Protein AF-0000000079581706 (afdb_homodimer)

InterPro domains:
  IPR000719 Protein kinase domain [PS50011] (82-357)
  IPR000719 Protein kinase domain [SM00220] (82-357)
  IPR001245 Serine-threonine/tyrosine-protein kinase, catalytic domain [PF07714] (85-353)
  IPR008271 Serine/threonine-protein kinase, active site [PS00108] (202-214)
  IPR011009 Protein kinase-like domain superfamily [SSF56112] (67-354)
  IPR017441 Protein kinase, ATP binding site [PS00107] (88-110)

Sequence (734 aa):
MFDKVFSCSIWLTCELIIGLTSGLGTALVAAIIGFLLYQRHRRHKEAQARLAREREEMLNAGGGKTAKVFTGKEMKKATANFSKDRLLGSGGYGEVYKGILEDSTVVAVKCAKVGNTKGTDQVLNEVRILCQVNHRGLVRLLGCCVELEQPLLVYEYIPNGTLLDHLKGQDNGILSWARRLNIARDTAEGLAYLHFSAVPPIYHRDVKSSNILLDEKLNAKVADFGLSRLAQADLSHVTTCAQGTLGYLDPEYYRNYQLTDKSDVYSFGVVLLELLTSQKAIDFNRPPDDVNLAIYVKRVVEEERLLDAIDPNLKKGATELELDTMKALGFLAVGCLEERRQNRPSMKEVTEEIEYILSIATKKSDGMFDKVFSCSIWLTCELIIGLTSGLGTALVAAIIGFLLYQRHRRHKEAQARLAREREEMLNAGGGKTAKVFTGKEMKKATANFSKDRLLGSGGYGEVYKGILEDSTVVAVKCAKVGNTKGTDQVLNEVRILCQVNHRGLVRLLGCCVELEQPLLVYEYIPNGTLLDHLKGQDNGILSWARRLNIARDTAEGLAYLHFSAVPPIYHRDVKSSNILLDEKLNAKVADFGLSRLAQADLSHVTTCAQGTLGYLDPEYYRNYQLTDKSDVYSFGVVLLELLTSQKAIDFNRPPDDVNLAIYVKRVVEEERLLDAIDPNLKKGATELELDTMKALGFLAVGCLEERRQNRPSMKEVTEEIEYILSIATKKSDG

Structure (mmCIF, N/CA/C/O backbone):
data_AF-0000000079581706-model_v1
#
loop_
_entity.id
_entity.type
_entity.pdbx_description
1 polymer 'Protein kinase domain-containing protein'
#
loop_
_atom_site.group_PDB
_atom_site.id
_atom_site.type_symbol
_atom_site.label_atom_id
_atom_site.label_alt_id
_atom_site.label_comp_id
_atom_site.label_asym_id
_atom_site.label_entity_id
_atom_site.label_seq_id
_atom_site.pdbx_PDB_ins_code
_atom_site.Cartn_x
_atom_site.Cartn_y
_atom_site.Cartn_z
_atom_site.occupancy
_atom_site.B_iso_or_equiv
_atom_site.auth_seq_id
_atom_site.auth_comp_id
_atom_site.auth_asym_id
_atom_site.auth_atom_id
_atom_site.pdbx_PDB_model_num
ATOM 1 N N . MET A 1 1 ? 96.125 17.625 -0.154 1 33.75 1 MET A N 1
ATOM 2 C CA . MET A 1 1 ? 95.312 16.984 -1.179 1 33.75 1 MET A CA 1
ATOM 3 C C . MET A 1 1 ? 94.5 15.836 -0.592 1 33.75 1 MET A C 1
ATOM 5 O O . MET A 1 1 ? 93.438 15.461 -1.129 1 33.75 1 MET A O 1
ATOM 9 N N . PHE A 1 2 ? 95.062 15.273 0.583 1 42.69 2 PHE A N 1
ATOM 10 C CA . PHE A 1 2 ? 94.5 14.102 1.229 1 42.69 2 PHE A CA 1
ATOM 11 C C . PHE A 1 2 ? 93.25 14.477 2.02 1 42.69 2 PHE A C 1
ATOM 13 O O . PHE A 1 2 ? 92.312 13.648 2.213 1 42.69 2 PHE A O 1
ATOM 20 N N . ASP A 1 3 ? 93.188 15.625 2.566 1 43.28 3 ASP A N 1
ATOM 21 C CA . ASP A 1 3 ? 92.125 15.961 3.52 1 43.28 3 ASP A CA 1
ATOM 22 C C . ASP A 1 3 ? 90.75 16.172 2.809 1 43.28 3 ASP A C 1
ATOM 24 O O . ASP A 1 3 ? 89.688 15.906 3.375 1 43.28 3 ASP A O 1
ATOM 28 N N . LYS A 1 4 ? 90.875 16.75 1.624 1 51.75 4 LYS A N 1
ATOM 29 C CA . LYS A 1 4 ? 89.625 17.062 0.959 1 51.75 4 LYS A CA 1
ATOM 30 C C . LYS A 1 4 ? 88.938 15.789 0.455 1 51.75 4 LYS A C 1
ATOM 32 O O . LYS A 1 4 ? 87.688 15.766 0.286 1 51.75 4 LYS A O 1
ATOM 37 N N . VAL A 1 5 ? 89.75 14.742 0.196 1 48.38 5 VAL A N 1
ATOM 38 C CA . VAL A 1 5 ? 89.188 13.523 -0.353 1 48.38 5 VAL A CA 1
ATOM 39 C C . VAL A 1 5 ? 88.438 12.758 0.749 1 48.38 5 VAL A C 1
ATOM 41 O O . VAL A 1 5 ? 87.375 12.18 0.511 1 48.38 5 VAL A O 1
ATOM 44 N N . PHE A 1 6 ? 88.938 12.844 1.996 1 52 6 PHE A N 1
ATOM 45 C CA . PHE A 1 6 ? 88.312 12.094 3.078 1 52 6 PHE A CA 1
ATOM 46 C C . PHE A 1 6 ? 87 12.719 3.471 1 52 6 PHE A C 1
ATOM 48 O O . PHE A 1 6 ? 86.062 12.008 3.848 1 52 6 PHE A O 1
ATOM 55 N N . SER A 1 7 ? 86.938 14.016 3.334 1 55.81 7 SER A N 1
ATOM 56 C CA . SER A 1 7 ? 85.688 14.672 3.756 1 55.81 7 SER A CA 1
ATOM 57 C C . SER A 1 7 ? 84.562 14.344 2.812 1 55.81 7 SER A C 1
ATOM 59 O O . SER A 1 7 ? 83.438 14.141 3.254 1 55.81 7 SER A O 1
ATOM 61 N N . CYS A 1 8 ? 85 14.141 1.557 1 57.78 8 CYS A N 1
ATOM 62 C CA . CYS A 1 8 ? 83.938 13.875 0.589 1 57.78 8 CYS A CA 1
ATOM 63 C C . CYS A 1 8 ? 83.375 12.453 0.736 1 57.78 8 CYS A C 1
ATOM 65 O O . CYS A 1 8 ? 82.188 12.211 0.555 1 57.78 8 CYS A O 1
ATOM 67 N N . SER A 1 9 ? 84.312 11.523 1.18 1 59.75 9 SER A N 1
ATOM 68 C CA . SER A 1 9 ? 83.875 10.133 1.296 1 59.75 9 SER A CA 1
ATOM 69 C C . SER A 1 9 ? 83 9.914 2.516 1 59.75 9 SER A C 1
ATOM 71 O O . SER A 1 9 ? 82.062 9.148 2.463 1 59.75 9 SER A O 1
ATOM 73 N N . ILE A 1 10 ? 83.312 10.617 3.553 1 61.22 10 ILE A N 1
ATOM 74 C CA . ILE A 1 10 ? 82.562 10.477 4.773 1 61.22 10 ILE A CA 1
ATOM 75 C C . ILE A 1 10 ? 81.125 11.094 4.574 1 61.22 10 ILE A C 1
ATOM 77 O O . ILE A 1 10 ? 80.125 10.531 5.016 1 61.22 10 ILE A O 1
ATOM 81 N N . TRP A 1 11 ? 81.188 12.188 3.844 1 62.12 11 TRP A N 1
ATOM 82 C CA . TRP A 1 11 ? 79.875 12.852 3.609 1 62.12 11 TRP A CA 1
ATOM 83 C C . TRP A 1 11 ? 79 12.008 2.715 1 62.12 11 TRP A C 1
ATOM 85 O O . TRP A 1 11 ? 77.75 11.906 2.957 1 62.12 11 TRP A O 1
ATOM 95 N N . LEU A 1 12 ? 79.625 11.305 1.739 1 63.5 12 LEU A N 1
ATOM 96 C CA . LEU A 1 12 ? 78.812 10.438 0.852 1 63.5 12 LEU A CA 1
ATOM 97 C C . LEU A 1 12 ? 78.312 9.211 1.597 1 63.5 12 LEU A C 1
ATOM 99 O O . LEU A 1 12 ? 77.188 8.766 1.38 1 63.5 12 LEU A O 1
ATOM 103 N N . THR A 1 13 ? 79.188 8.734 2.49 1 67.56 13 THR A N 1
ATOM 104 C CA . THR A 1 13 ? 78.812 7.574 3.279 1 67.56 13 THR A CA 1
ATOM 105 C C . THR A 1 13 ? 77.688 7.949 4.266 1 67.56 13 THR A C 1
ATOM 107 O O . THR A 1 13 ? 76.75 7.176 4.484 1 67.56 13 THR A O 1
ATOM 110 N N . CYS A 1 14 ? 77.75 9.125 4.816 1 66.12 14 CYS A N 1
ATOM 111 C CA . CYS A 1 14 ? 76.75 9.578 5.738 1 66.12 14 CYS A CA 1
ATOM 112 C C . CYS A 1 14 ? 75.375 9.805 5.008 1 66.12 14 CYS A C 1
ATOM 114 O O . CYS A 1 14 ? 74.312 9.461 5.523 1 66.12 14 CYS A O 1
ATOM 116 N N . GLU A 1 15 ? 75.562 10.328 3.844 1 66.06 15 GLU A N 1
ATOM 117 C CA . GLU A 1 15 ? 74.312 10.562 3.053 1 66.06 15 GLU A CA 1
ATOM 118 C C . GLU A 1 15 ? 73.688 9.242 2.613 1 66.06 15 GLU A C 1
ATOM 120 O O . GLU A 1 15 ? 72.438 9.109 2.617 1 66.06 15 GLU A O 1
ATOM 125 N N . LEU A 1 16 ? 74.562 8.305 2.346 1 67.88 16 LEU A N 1
ATOM 126 C CA . LEU A 1 16 ? 74.062 6.984 1.97 1 67.88 16 LEU A CA 1
ATOM 127 C C . LEU A 1 16 ? 73.438 6.281 3.162 1 67.88 16 LEU A C 1
ATOM 129 O O . LEU A 1 16 ? 72.375 5.625 3.02 1 67.88 16 LEU A O 1
ATOM 133 N N . ILE A 1 17 ? 74 6.508 4.297 1 67.88 17 ILE A N 1
ATOM 134 C CA . ILE A 1 17 ? 73.5 5.887 5.508 1 67.88 17 ILE A CA 1
ATOM 135 C C . ILE A 1 17 ? 72.188 6.539 5.887 1 67.88 17 ILE A C 1
ATOM 137 O O . ILE A 1 17 ? 71.188 5.848 6.23 1 67.88 17 ILE A O 1
ATOM 141 N N . ILE A 1 18 ? 72.125 7.816 5.793 1 68.69 18 ILE A N 1
ATOM 142 C CA . ILE A 1 18 ? 70.875 8.531 6.098 1 68.69 18 ILE A CA 1
ATOM 143 C C . ILE A 1 18 ? 69.812 8.141 5.094 1 68.69 18 ILE A C 1
ATOM 145 O O . ILE A 1 18 ? 68.625 7.922 5.473 1 68.69 18 ILE A O 1
ATOM 149 N N . GLY A 1 19 ? 70.188 8.07 3.914 1 67.88 19 GLY A N 1
ATOM 150 C CA . GLY A 1 19 ? 69.25 7.625 2.889 1 67.88 19 GLY A CA 1
ATOM 151 C C . GLY A 1 19 ? 68.75 6.219 3.117 1 67.88 19 GLY A C 1
ATOM 152 O O . GLY A 1 19 ? 67.5 5.965 3.002 1 67.88 19 GLY A O 1
ATOM 153 N N . LEU A 1 20 ? 69.688 5.352 3.465 1 69.88 20 LEU A N 1
ATOM 154 C CA . LEU A 1 20 ? 69.312 3.959 3.705 1 69.88 20 LEU A CA 1
ATOM 155 C C . LEU A 1 20 ? 68.438 3.828 4.973 1 69.88 20 LEU A C 1
ATOM 157 O O . LEU A 1 20 ? 67.5 3.064 5.008 1 69.88 20 LEU A O 1
ATOM 161 N N . THR A 1 21 ? 68.812 4.57 5.98 1 72.56 21 THR A N 1
ATOM 162 C CA . THR A 1 21 ? 68.062 4.508 7.227 1 72.56 21 THR A CA 1
ATOM 163 C C . THR A 1 21 ? 66.688 5.121 7.055 1 72.56 21 THR A C 1
ATOM 165 O O . THR A 1 21 ? 65.688 4.598 7.574 1 72.56 21 THR A O 1
ATOM 168 N N . SER A 1 22 ? 66.688 6.145 6.316 1 76.38 22 SER A N 1
ATOM 169 C CA . SER A 1 22 ? 65.375 6.75 6.047 1 76.38 22 SER A CA 1
ATOM 170 C C . SER A 1 22 ? 64.5 5.84 5.176 1 76.38 22 SER A C 1
ATOM 172 O O . SER A 1 22 ? 63.312 5.707 5.406 1 76.38 22 SER A O 1
ATOM 174 N N . GLY A 1 23 ? 65.25 5.281 4.262 1 75.5 23 GLY A N 1
ATOM 175 C CA . GLY A 1 23 ? 64.5 4.316 3.436 1 75.5 23 GLY A CA 1
ATOM 176 C C . GLY A 1 23 ? 64 3.117 4.219 1 75.5 23 GLY A C 1
ATOM 177 O O . GLY A 1 23 ? 62.875 2.693 4.043 1 75.5 23 GLY A O 1
ATOM 178 N N . LEU A 1 24 ? 64.875 2.639 5.074 1 79.12 24 LEU A N 1
ATOM 179 C CA . LEU A 1 24 ? 64.5 1.515 5.926 1 79.12 24 LEU A CA 1
ATOM 180 C C . LEU A 1 24 ? 63.438 1.914 6.902 1 79.12 24 LEU A C 1
ATOM 182 O O . LEU A 1 24 ? 62.5 1.127 7.176 1 79.12 24 LEU A O 1
ATOM 186 N N . GLY A 1 25 ? 63.469 3.137 7.375 1 78.5 25 GLY A N 1
ATOM 187 C CA . GLY A 1 25 ? 62.438 3.648 8.242 1 78.5 25 GLY A CA 1
ATOM 188 C C . GLY A 1 25 ? 61.094 3.76 7.551 1 78.5 25 GLY A C 1
ATOM 189 O O . GLY A 1 25 ? 60.062 3.344 8.102 1 78.5 25 GLY A O 1
ATOM 190 N N . THR A 1 26 ? 61.156 4.242 6.379 1 81.81 26 THR A N 1
ATOM 191 C CA . THR A 1 26 ? 59.906 4.363 5.602 1 81.81 26 THR A CA 1
ATOM 192 C C . THR A 1 26 ? 59.375 2.984 5.246 1 81.81 26 THR A C 1
ATOM 194 O O . THR A 1 26 ? 58.156 2.77 5.281 1 81.81 26 THR A O 1
ATOM 197 N N . ALA A 1 27 ? 60.312 2.123 4.926 1 83.19 27 ALA A N 1
ATOM 198 C CA . ALA A 1 27 ? 59.875 0.757 4.625 1 83.19 27 ALA A CA 1
ATOM 199 C C . ALA A 1 27 ? 59.281 0.085 5.855 1 83.19 27 ALA A C 1
ATOM 201 O O . ALA A 1 27 ? 58.281 -0.637 5.75 1 83.19 27 ALA A O 1
ATOM 202 N N . LEU A 1 28 ? 59.844 0.394 6.988 1 85.19 28 LEU A N 1
ATOM 203 C CA . LEU A 1 28 ? 59.312 -0.171 8.234 1 85.19 28 LEU A CA 1
ATOM 204 C C . LEU A 1 28 ? 57.938 0.409 8.57 1 85.19 28 LEU A C 1
ATOM 206 O O . LEU A 1 28 ? 57.062 -0.322 8.984 1 85.19 28 LEU A O 1
ATOM 210 N N . VAL A 1 29 ? 57.781 1.643 8.406 1 86.44 29 VAL A N 1
ATOM 211 C CA . VAL A 1 29 ? 56.5 2.287 8.648 1 86.44 29 VAL A CA 1
ATOM 212 C C . VAL A 1 29 ? 55.438 1.737 7.68 1 86.44 29 VAL A C 1
ATOM 214 O O . VAL A 1 29 ? 54.312 1.429 8.086 1 86.44 29 VAL A O 1
ATOM 217 N N . ALA A 1 30 ? 55.906 1.568 6.457 1 87.06 30 ALA A N 1
ATOM 218 C CA . ALA A 1 30 ? 55 0.998 5.465 1 87.06 30 ALA A CA 1
ATOM 219 C C . ALA A 1 30 ? 54.625 -0.437 5.824 1 87.06 30 ALA A C 1
ATOM 221 O O . ALA A 1 30 ? 53.438 -0.833 5.688 1 87.06 30 ALA A O 1
ATOM 222 N N . ALA A 1 31 ? 55.562 -1.139 6.34 1 86.5 31 ALA A N 1
ATOM 223 C CA . ALA A 1 31 ? 55.312 -2.516 6.754 1 86.5 31 ALA A CA 1
ATOM 224 C C . ALA A 1 31 ? 54.375 -2.562 7.961 1 86.5 31 ALA A C 1
ATOM 226 O O . ALA A 1 31 ? 53.469 -3.402 8.023 1 86.5 31 ALA A O 1
ATOM 227 N N . ILE A 1 32 ? 54.531 -1.668 8.859 1 87.12 32 ILE A N 1
ATOM 228 C CA . ILE A 1 32 ? 53.656 -1.598 10.039 1 87.12 32 ILE A CA 1
ATOM 229 C C . ILE A 1 32 ? 52.25 -1.199 9.641 1 87.12 32 ILE A C 1
ATOM 231 O O . ILE A 1 32 ? 51.281 -1.805 10.094 1 87.12 32 ILE A O 1
ATOM 235 N N . ILE A 1 33 ? 52.156 -0.279 8.781 1 86.44 33 ILE A N 1
ATOM 236 C CA . ILE A 1 33 ? 50.844 0.14 8.289 1 86.44 33 ILE A CA 1
ATOM 237 C C . ILE A 1 33 ? 50.188 -1.015 7.539 1 86.44 33 ILE A C 1
ATOM 239 O O . ILE A 1 33 ? 49 -1.293 7.738 1 86.44 33 ILE A O 1
ATOM 243 N N . GLY A 1 34 ? 51.031 -1.65 6.715 1 85.5 34 GLY A N 1
ATOM 244 C CA . GLY A 1 34 ? 50.5 -2.812 6.016 1 85.5 34 GLY A CA 1
ATOM 245 C C . GLY A 1 34 ? 50.031 -3.91 6.949 1 85.5 34 GLY A C 1
ATOM 246 O O . GLY A 1 34 ? 48.969 -4.504 6.727 1 85.5 34 GLY A O 1
ATOM 247 N N . PHE A 1 35 ? 50.781 -4.078 7.961 1 86.69 35 PHE A N 1
ATOM 248 C CA . PHE A 1 35 ? 50.438 -5.094 8.945 1 86.69 35 PHE A CA 1
ATOM 249 C C . PHE A 1 35 ? 49.156 -4.699 9.711 1 86.69 35 PHE A C 1
ATOM 251 O O . PHE A 1 35 ? 48.281 -5.527 9.922 1 86.69 35 PHE A O 1
ATOM 258 N N . LEU A 1 36 ? 49.062 -3.492 10.109 1 86.56 36 LEU A N 1
ATOM 259 C CA . LEU A 1 36 ? 47.875 -3.02 10.82 1 86.56 36 LEU A CA 1
ATOM 260 C C . LEU A 1 36 ? 46.625 -3.086 9.938 1 86.56 36 LEU A C 1
ATOM 262 O O . LEU A 1 36 ? 45.562 -3.477 10.391 1 86.56 36 LEU A O 1
ATOM 266 N N . LEU A 1 37 ? 46.812 -2.73 8.711 1 85.06 37 LEU A N 1
ATOM 267 C CA . LEU A 1 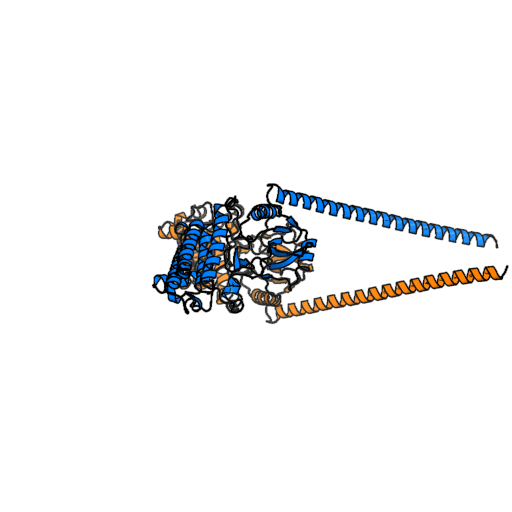37 ? 45.719 -2.828 7.762 1 85.06 37 LEU A CA 1
ATOM 268 C C . LEU A 1 37 ? 45.312 -4.281 7.547 1 85.06 37 LEU A C 1
ATOM 270 O O . LEU A 1 37 ? 44.125 -4.594 7.449 1 85.06 37 LEU A O 1
ATOM 274 N N . TYR A 1 38 ? 46.344 -5.035 7.465 1 84.06 38 TYR A N 1
ATOM 275 C CA . TYR A 1 38 ? 46.094 -6.461 7.32 1 84.06 38 TYR A CA 1
ATOM 276 C C . TYR A 1 38 ? 45.312 -7 8.531 1 84.06 38 TYR A C 1
ATOM 278 O O . TYR A 1 38 ? 44.344 -7.75 8.383 1 84.06 38 TYR A O 1
ATOM 286 N N . GLN A 1 39 ? 45.75 -6.66 9.68 1 83.38 39 GLN A N 1
ATOM 287 C CA . GLN A 1 39 ? 45.094 -7.09 10.906 1 83.38 39 GLN A CA 1
ATOM 288 C C . GLN A 1 39 ? 43.656 -6.578 10.969 1 83.38 39 GLN A C 1
ATOM 290 O O . GLN A 1 39 ? 42.719 -7.305 11.367 1 83.38 39 GLN A O 1
ATOM 295 N N . ARG A 1 40 ? 43.438 -5.395 10.586 1 80.69 40 ARG A N 1
ATOM 296 C CA . ARG A 1 40 ? 42.094 -4.82 10.539 1 80.69 40 ARG A CA 1
ATOM 297 C C . ARG A 1 40 ? 41.219 -5.566 9.539 1 80.69 40 ARG A C 1
ATOM 299 O O . ARG A 1 40 ? 40.062 -5.867 9.836 1 80.69 40 ARG A O 1
ATOM 306 N N . HIS A 1 41 ? 41.781 -5.758 8.461 1 81.44 41 HIS A N 1
ATOM 307 C CA . HIS A 1 41 ? 41.062 -6.516 7.441 1 81.44 41 HIS A CA 1
ATOM 308 C C . HIS A 1 41 ? 40.719 -7.91 7.941 1 81.44 41 HIS A C 1
ATOM 310 O O . HIS A 1 41 ? 39.594 -8.367 7.738 1 81.44 41 HIS A O 1
ATOM 316 N N . ARG A 1 42 ? 41.656 -8.516 8.562 1 78.31 42 ARG A N 1
ATOM 317 C CA . ARG A 1 42 ? 41.406 -9.852 9.109 1 78.31 42 ARG A CA 1
ATOM 318 C C . ARG A 1 42 ? 40.344 -9.828 10.18 1 78.31 42 ARG A C 1
ATOM 320 O O . ARG A 1 42 ? 39.469 -10.703 10.211 1 78.31 42 ARG A O 1
ATOM 327 N N . ARG A 1 43 ? 40.375 -8.914 10.992 1 75.8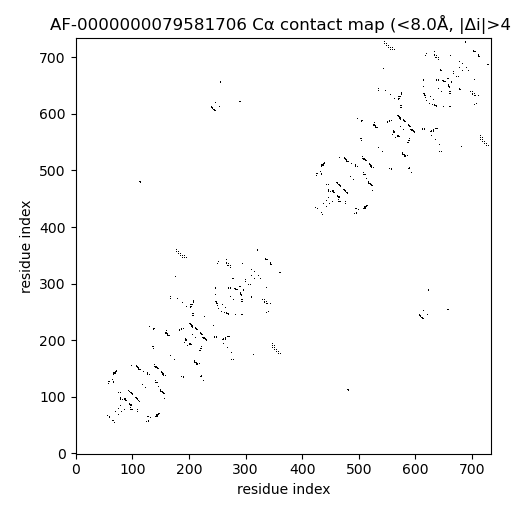8 43 ARG A N 1
ATOM 328 C CA . ARG A 1 43 ? 39.375 -8.781 12.047 1 75.88 43 ARG A CA 1
ATOM 329 C C . ARG A 1 43 ? 38 -8.555 11.453 1 75.88 43 ARG A C 1
ATOM 331 O O . ARG A 1 43 ? 37 -9.109 11.938 1 75.88 43 ARG A O 1
ATOM 338 N N . HIS A 1 44 ? 37.938 -7.711 10.484 1 74.94 44 HIS A N 1
ATOM 339 C CA . HIS A 1 44 ? 36.656 -7.461 9.812 1 74.94 44 HIS A CA 1
ATOM 340 C C . HIS A 1 44 ? 36.094 -8.734 9.172 1 74.94 44 HIS A C 1
ATOM 342 O O . HIS A 1 44 ? 34.906 -9.016 9.273 1 74.94 44 HIS A O 1
ATOM 348 N N . LYS A 1 45 ? 37 -9.445 8.617 1 73.62 45 LYS A N 1
ATOM 349 C CA . LYS A 1 45 ? 36.594 -10.703 7.996 1 73.62 45 LYS A CA 1
ATOM 350 C C . LYS A 1 45 ? 36.125 -11.711 9.039 1 73.62 45 LYS A C 1
ATOM 352 O O . LYS A 1 45 ? 35.125 -12.414 8.82 1 73.62 45 LYS A O 1
ATOM 357 N N . GLU A 1 46 ? 36.781 -11.766 10.047 1 78.12 46 GLU A N 1
ATOM 358 C CA . GLU A 1 46 ? 36.375 -12.664 11.125 1 78.12 46 GLU A CA 1
ATOM 359 C C . GLU A 1 46 ? 35.031 -12.258 11.734 1 78.12 46 GLU A C 1
ATOM 361 O O . GLU A 1 46 ? 34.219 -13.109 12.047 1 78.12 46 GLU A O 1
ATOM 366 N N . ALA A 1 47 ? 34.906 -11.055 11.914 1 72.19 47 ALA A N 1
ATOM 367 C CA . ALA A 1 47 ? 33.625 -10.555 12.445 1 72.19 47 ALA A CA 1
ATOM 368 C C . ALA A 1 47 ? 32.469 -10.875 11.508 1 72.19 47 ALA A C 1
ATOM 370 O O . ALA A 1 47 ? 31.391 -11.281 11.953 1 72.19 47 ALA A O 1
ATOM 371 N N . GLN A 1 48 ? 32.75 -10.68 10.281 1 74.31 48 GLN A N 1
ATOM 372 C CA . GLN A 1 48 ? 31.734 -11.008 9.281 1 74.31 48 GLN A CA 1
ATOM 373 C C . GLN A 1 48 ? 31.422 -12.5 9.273 1 74.31 48 GLN A C 1
ATOM 375 O O . GLN A 1 48 ? 30.266 -12.906 9.148 1 74.31 48 GLN A O 1
ATOM 380 N N . ALA A 1 49 ? 32.406 -13.234 9.453 1 74.75 49 ALA A N 1
ATOM 381 C CA . ALA A 1 49 ? 32.219 -14.688 9.5 1 74.75 49 ALA A CA 1
ATOM 382 C C . ALA A 1 49 ? 31.438 -15.109 10.734 1 74.75 49 ALA A C 1
ATOM 384 O O . ALA A 1 49 ? 30.594 -16 10.656 1 74.75 49 ALA A O 1
ATOM 385 N N . ARG A 1 50 ? 31.797 -14.547 11.773 1 73.88 50 ARG A N 1
ATOM 386 C CA . ARG A 1 50 ? 31.078 -14.852 13.008 1 73.88 50 ARG A CA 1
ATOM 387 C C . ARG A 1 50 ? 29.594 -14.492 12.867 1 73.88 50 ARG A C 1
ATOM 389 O O . ARG A 1 50 ? 28.719 -15.258 13.273 1 73.88 50 ARG A O 1
ATOM 396 N N . LEU A 1 51 ? 29.359 -13.328 12.344 1 73.81 51 LEU A N 1
ATOM 397 C CA . LEU A 1 51 ? 27.984 -12.875 12.133 1 73.81 51 LEU A CA 1
ATOM 398 C C . LEU A 1 51 ? 27.234 -13.82 11.195 1 73.81 51 LEU A C 1
ATOM 400 O O . LEU A 1 51 ? 26.078 -14.148 11.438 1 73.81 51 LEU A O 1
ATOM 404 N N . ALA A 1 52 ? 27.938 -14.211 10.227 1 74.25 52 ALA A N 1
ATOM 405 C CA . ALA A 1 52 ? 27.344 -15.156 9.289 1 74.25 52 ALA A CA 1
ATOM 406 C C . ALA A 1 52 ? 27 -16.469 9.977 1 74.25 52 ALA A C 1
ATOM 408 O O . ALA A 1 52 ? 25.938 -17.047 9.727 1 74.25 52 ALA A O 1
ATOM 409 N N . ARG A 1 53 ? 27.859 -16.922 10.789 1 75.69 53 ARG A N 1
ATOM 410 C CA . ARG A 1 53 ? 27.625 -18.172 11.523 1 75.69 53 ARG A CA 1
ATOM 411 C C . ARG A 1 53 ? 26.438 -18.031 12.469 1 75.69 53 ARG A C 1
ATOM 413 O O . ARG A 1 53 ? 25.609 -18.938 12.586 1 75.69 53 ARG A O 1
ATOM 420 N N . GLU A 1 54 ? 26.375 -17 13.062 1 74.75 54 GLU A N 1
ATOM 421 C CA . GLU A 1 54 ? 25.266 -16.734 13.977 1 74.75 54 GLU A CA 1
ATOM 422 C C . GLU A 1 54 ? 23.938 -16.719 13.234 1 74.75 54 GLU A C 1
ATOM 424 O O . GLU A 1 54 ? 22.938 -17.266 13.711 1 74.75 54 GLU A O 1
ATOM 429 N N . ARG A 1 55 ? 24.031 -16.141 12.18 1 75.12 55 ARG A N 1
ATOM 430 C CA . ARG A 1 55 ? 22.828 -16.062 11.359 1 75.12 55 ARG A CA 1
ATOM 431 C C . ARG A 1 55 ? 22.422 -17.422 10.836 1 75.12 55 ARG A C 1
ATOM 433 O O . ARG A 1 55 ? 21.234 -17.75 10.797 1 75.12 55 ARG A O 1
ATOM 440 N N . GLU A 1 56 ? 23.391 -18.156 10.484 1 76.44 56 GLU A N 1
ATOM 441 C CA . GLU A 1 56 ? 23.125 -19.516 10.023 1 76.44 56 GLU A CA 1
ATOM 442 C C . GLU A 1 56 ? 22.562 -20.375 11.141 1 76.44 56 GLU A C 1
ATOM 444 O O . GLU A 1 56 ? 21.656 -21.188 10.914 1 76.44 56 GLU A O 1
ATOM 449 N N . GLU A 1 57 ? 23.047 -20.188 12.242 1 77 57 GLU A N 1
ATOM 450 C CA . GLU A 1 57 ? 22.547 -20.922 13.398 1 77 57 GLU A CA 1
ATOM 451 C C . GLU A 1 57 ? 21.094 -20.547 13.711 1 77 57 GLU A C 1
ATOM 453 O O . GLU A 1 57 ? 20.281 -21.406 14.047 1 77 57 GLU A O 1
ATOM 458 N N . MET A 1 58 ? 20.875 -19.344 13.547 1 73.69 58 MET A N 1
ATOM 459 C CA . MET A 1 58 ? 19.5 -18.891 13.766 1 73.69 58 MET A CA 1
ATOM 460 C C . MET A 1 58 ? 18.547 -19.516 12.758 1 73.69 58 MET A C 1
ATOM 462 O O . MET A 1 58 ? 17.422 -19.875 13.102 1 73.69 58 MET A O 1
ATOM 466 N N . LEU A 1 59 ? 19.062 -19.609 11.641 1 75.88 59 LEU A N 1
ATOM 467 C CA . LEU A 1 59 ? 18.234 -20.141 10.562 1 75.88 59 LEU A CA 1
ATOM 468 C C . LEU A 1 59 ? 18.031 -21.641 10.734 1 75.88 59 LEU A C 1
ATOM 470 O O . LEU A 1 59 ? 17 -22.188 10.328 1 75.88 59 LEU A O 1
ATOM 474 N N . ASN A 1 60 ? 18.984 -22.359 11.391 1 70 60 ASN A N 1
ATOM 475 C CA . ASN A 1 60 ? 18.922 -23.812 11.469 1 70 60 ASN A CA 1
ATOM 476 C C . ASN A 1 60 ? 18.578 -24.281 12.875 1 70 60 ASN A C 1
ATOM 478 O O . ASN A 1 60 ? 18.688 -25.469 13.188 1 70 60 ASN A O 1
ATOM 482 N N . ALA A 1 61 ? 18.406 -23.438 13.766 1 63.53 61 ALA A N 1
ATOM 483 C CA . ALA A 1 61 ? 18.125 -23.797 15.156 1 63.53 61 ALA A CA 1
ATOM 484 C C . ALA A 1 61 ? 17 -24.812 15.242 1 63.53 61 ALA A C 1
ATOM 486 O O . ALA A 1 61 ? 16.984 -25.656 16.141 1 63.53 61 ALA A O 1
ATOM 487 N N . GLY A 1 62 ? 16 -24.938 14.555 1 56.97 62 GLY A N 1
ATOM 488 C CA . GLY A 1 62 ? 14.875 -25.844 14.773 1 56.97 62 GLY A CA 1
ATOM 489 C C . GLY A 1 62 ? 14.977 -27.125 13.977 1 56.97 62 GLY A C 1
ATOM 490 O O . GLY A 1 62 ? 14.016 -27.891 13.914 1 56.97 62 GLY A O 1
ATOM 491 N N . GLY A 1 63 ? 16.203 -27.672 13.648 1 55 63 GLY A N 1
ATOM 492 C CA . GLY A 1 63 ? 16.438 -29 13.109 1 55 63 GLY A CA 1
ATOM 493 C C . GLY A 1 63 ? 15.969 -29.156 11.672 1 55 63 GLY A C 1
ATOM 494 O O . GLY A 1 63 ? 16.062 -30.234 11.094 1 55 63 GLY A O 1
ATOM 495 N N . GLY A 1 64 ? 15.055 -28.422 11.094 1 52.44 64 GLY A N 1
ATOM 496 C CA . GLY A 1 64 ? 14.438 -28.766 9.82 1 52.44 64 GLY A CA 1
ATOM 497 C C . GLY A 1 64 ? 15.352 -28.547 8.633 1 52.44 64 GLY A C 1
ATOM 498 O O . GLY A 1 64 ? 16.547 -28.281 8.805 1 52.44 64 GLY A O 1
ATOM 499 N N . LYS A 1 65 ? 14.852 -28.922 7.414 1 58.44 65 LYS A N 1
ATOM 500 C CA . LYS A 1 65 ? 15.562 -28.703 6.156 1 58.44 65 LYS A CA 1
ATOM 501 C C . LYS A 1 65 ? 16.266 -27.344 6.141 1 58.44 65 LYS A C 1
ATOM 503 O O . LYS A 1 65 ? 15.727 -26.359 6.637 1 58.44 65 LYS A O 1
ATOM 508 N N . THR A 1 66 ? 17.531 -27.281 5.738 1 64.69 66 THR A N 1
ATOM 509 C CA . THR A 1 66 ? 18.578 -26.297 6.016 1 64.69 66 THR A CA 1
ATOM 510 C C . THR A 1 66 ? 18.391 -25.047 5.164 1 64.69 66 THR A C 1
ATOM 512 O O . THR A 1 66 ? 18.422 -25.109 3.934 1 64.69 66 THR A O 1
ATOM 515 N N . ALA A 1 67 ? 17.625 -24.109 5.723 1 80.44 67 ALA A N 1
ATOM 516 C CA . ALA A 1 67 ? 17.672 -22.766 5.129 1 80.44 67 ALA A CA 1
ATOM 517 C C . ALA A 1 67 ? 19.125 -22.297 4.98 1 80.44 67 ALA A C 1
ATOM 519 O O . ALA A 1 67 ? 19.953 -22.531 5.863 1 80.44 67 ALA A O 1
ATOM 520 N N . LYS A 1 68 ? 19.453 -22 3.818 1 87.5 68 LYS A N 1
ATOM 521 C CA . LYS A 1 68 ? 20.812 -21.531 3.553 1 87.5 68 LYS A CA 1
ATOM 522 C C . LYS A 1 68 ? 20.906 -20.016 3.662 1 87.5 68 LYS A C 1
ATOM 524 O O . LYS A 1 68 ? 19.984 -19.297 3.271 1 87.5 68 LYS A O 1
ATOM 529 N N . VAL A 1 69 ? 21.969 -19.625 4.266 1 88.31 69 VAL A N 1
ATOM 530 C CA . VAL A 1 69 ? 22.281 -18.188 4.246 1 88.31 69 VAL A CA 1
ATOM 531 C C . VAL A 1 69 ? 23.297 -17.906 3.141 1 88.31 69 VAL A C 1
ATOM 533 O O . VAL A 1 69 ? 24.438 -18.359 3.195 1 88.31 69 VAL A O 1
ATOM 536 N N . PHE A 1 70 ? 22.906 -17.141 2.191 1 92.38 70 PHE A N 1
ATOM 537 C CA . PHE A 1 70 ? 23.766 -16.797 1.063 1 92.38 70 PHE A CA 1
ATOM 538 C C . PHE A 1 70 ? 24.516 -15.5 1.331 1 92.38 70 PHE A C 1
ATOM 540 O O . PHE A 1 70 ? 24.031 -14.633 2.051 1 92.38 70 PHE A O 1
ATOM 547 N N . THR A 1 71 ? 25.641 -15.375 0.766 1 91.88 71 THR A N 1
ATOM 548 C CA . THR A 1 71 ? 26.406 -14.141 0.872 1 91.88 71 THR A CA 1
ATOM 549 C C . THR A 1 71 ? 26.031 -13.172 -0.247 1 91.88 71 THR A C 1
ATOM 551 O O . THR A 1 71 ? 25.469 -13.578 -1.266 1 91.88 71 THR A O 1
ATOM 554 N N . GLY A 1 72 ? 26.328 -11.953 0.029 1 92.75 72 GLY A N 1
ATOM 555 C CA . GLY A 1 72 ? 26.109 -10.953 -1.009 1 92.75 72 GLY A CA 1
ATOM 556 C C . GLY A 1 72 ? 26.891 -11.242 -2.279 1 92.75 72 GLY A C 1
ATOM 557 O O . GLY A 1 72 ? 26.375 -11.062 -3.383 1 92.75 72 GLY A O 1
ATOM 558 N N . LYS A 1 73 ? 28.078 -11.68 -2.105 1 93.06 73 LYS A N 1
ATOM 559 C CA . LYS A 1 73 ? 28.938 -12.016 -3.24 1 93.06 73 LYS A CA 1
ATOM 560 C C . LYS A 1 73 ? 28.328 -13.148 -4.07 1 93.06 73 LYS A C 1
ATOM 562 O O . LYS A 1 73 ? 28.312 -13.078 -5.301 1 93.06 73 LYS A O 1
ATOM 567 N N . GLU A 1 74 ? 27.875 -14.133 -3.412 1 94.19 74 GLU A N 1
ATOM 568 C CA . GLU A 1 74 ? 27.234 -15.258 -4.086 1 94.19 74 GLU A CA 1
ATOM 569 C C . GLU A 1 74 ? 26.031 -14.805 -4.891 1 94.19 74 GLU A C 1
ATOM 571 O O . GLU A 1 74 ? 25.844 -15.227 -6.035 1 94.19 74 GLU A O 1
ATOM 576 N N . MET A 1 75 ? 25.25 -13.953 -4.309 1 95.5 75 MET A N 1
ATOM 577 C CA . MET A 1 75 ? 24.016 -13.5 -4.949 1 95.5 75 MET A CA 1
ATOM 578 C C . MET A 1 75 ? 24.312 -12.602 -6.148 1 95.5 75 MET A C 1
ATOM 580 O O . MET A 1 75 ? 23.672 -12.711 -7.188 1 95.5 75 MET A O 1
ATOM 584 N N . LYS A 1 76 ? 25.281 -11.75 -5.992 1 95.88 76 LYS A N 1
ATOM 585 C CA . LYS A 1 76 ? 25.688 -10.898 -7.102 1 95.88 76 LYS A CA 1
ATOM 586 C C . LYS A 1 76 ? 26.219 -11.727 -8.266 1 95.88 76 LYS A C 1
ATOM 588 O O . LYS A 1 76 ? 25.875 -11.477 -9.422 1 95.88 76 LYS A O 1
ATOM 593 N N . LYS A 1 77 ? 27 -12.68 -7.934 1 96 77 LYS A N 1
ATOM 594 C CA . LYS A 1 77 ? 27.531 -13.57 -8.961 1 96 77 LYS A CA 1
ATOM 595 C C . LYS A 1 77 ? 26.406 -14.375 -9.625 1 96 77 LYS A C 1
ATOM 597 O O . LYS A 1 77 ? 26.359 -14.461 -10.852 1 96 77 LYS A O 1
ATOM 602 N N . ALA A 1 78 ? 25.578 -14.922 -8.812 1 96.81 78 ALA A N 1
ATOM 603 C CA . ALA A 1 78 ? 24.5 -15.773 -9.312 1 96.81 78 ALA A CA 1
ATOM 604 C C . ALA A 1 78 ? 23.594 -15 -10.273 1 96.81 78 ALA A C 1
ATOM 606 O O . ALA A 1 78 ? 23.109 -15.555 -11.266 1 96.81 78 ALA A O 1
ATOM 607 N N . THR A 1 79 ? 23.359 -13.727 -10.039 1 96.94 79 THR A N 1
ATOM 608 C CA . THR A 1 79 ? 22.422 -12.93 -10.805 1 96.94 79 THR A CA 1
ATOM 609 C C . THR A 1 79 ? 23.141 -12.055 -11.828 1 96.94 79 THR A C 1
ATOM 611 O O . THR A 1 79 ? 22.531 -11.172 -12.445 1 96.94 79 THR A O 1
ATOM 614 N N . ALA A 1 80 ? 24.453 -12.219 -11.977 1 96.19 80 ALA A N 1
ATOM 615 C CA . ALA A 1 80 ? 25.25 -11.336 -12.82 1 96.19 80 ALA A CA 1
ATOM 616 C C . ALA A 1 80 ? 25.047 -9.875 -12.422 1 96.19 80 ALA A C 1
ATOM 618 O O . ALA A 1 80 ? 24.75 -9.031 -13.273 1 96.19 80 ALA A O 1
ATOM 619 N N . ASN A 1 81 ? 25.188 -9.695 -11.141 1 95.06 81 ASN A N 1
ATOM 620 C CA . ASN A 1 81 ? 25.047 -8.375 -10.531 1 95.06 81 ASN A CA 1
ATOM 621 C C . ASN A 1 81 ? 23.672 -7.781 -10.805 1 95.06 81 ASN A C 1
ATOM 623 O O . ASN A 1 81 ? 23.547 -6.625 -11.219 1 95.06 81 ASN A O 1
ATOM 627 N N . PHE A 1 82 ? 22.703 -8.688 -10.688 1 93.25 82 PHE A N 1
ATOM 628 C CA . PHE A 1 82 ? 21.328 -8.281 -10.852 1 93.25 82 PHE A CA 1
ATOM 629 C C . PHE A 1 82 ? 21.109 -7.609 -12.203 1 93.25 82 PHE A C 1
ATOM 631 O O . PHE A 1 82 ? 20.5 -6.539 -12.289 1 93.25 82 PHE A O 1
ATOM 638 N N . SER A 1 83 ? 21.531 -8.25 -13.203 1 93.31 83 SER A N 1
ATOM 639 C CA . SER A 1 83 ? 21.438 -7.766 -14.578 1 93.31 83 SER A CA 1
ATOM 640 C C . SER A 1 83 ? 20 -7.754 -15.062 1 93.31 83 SER A C 1
ATOM 642 O O . SER A 1 83 ? 19.203 -8.625 -14.688 1 93.31 83 SER A O 1
ATOM 644 N N . LYS A 1 84 ? 19.672 -6.91 -15.961 1 91.12 84 LYS A N 1
ATOM 645 C CA . LYS A 1 84 ? 18.328 -6.793 -16.531 1 91.12 84 LYS A CA 1
ATOM 646 C C . LYS A 1 84 ? 17.984 -8.031 -17.359 1 91.12 84 LYS A C 1
ATOM 648 O O . LYS A 1 84 ? 16.812 -8.422 -17.422 1 91.12 84 LYS A O 1
ATOM 653 N N . ASP A 1 85 ? 18.953 -8.664 -17.875 1 93.25 85 ASP A N 1
ATOM 654 C CA . ASP A 1 85 ? 18.734 -9.859 -18.688 1 93.25 85 ASP A CA 1
ATOM 655 C C . ASP A 1 85 ? 18.234 -11.016 -17.844 1 93.25 85 ASP A C 1
ATOM 657 O O . ASP A 1 85 ? 17.672 -11.984 -18.359 1 93.25 85 ASP A O 1
ATOM 661 N N . ARG A 1 86 ? 18.375 -10.906 -16.531 1 95.25 86 ARG A N 1
ATOM 662 C CA . ARG A 1 86 ? 17.969 -11.977 -15.625 1 95.25 86 ARG A CA 1
ATOM 663 C C . ARG A 1 86 ? 16.703 -11.609 -14.867 1 95.25 86 ARG A C 1
ATOM 665 O O . ARG A 1 86 ? 16.266 -12.344 -13.992 1 95.25 86 ARG A O 1
ATOM 672 N N . LEU A 1 87 ? 16.156 -10.539 -15.281 1 94.06 87 LEU A N 1
ATOM 673 C CA . LEU A 1 87 ? 14.953 -10.078 -14.594 1 94.06 87 LEU A CA 1
ATOM 674 C C . LEU A 1 87 ? 13.758 -10.961 -14.945 1 94.06 87 LEU A C 1
ATOM 676 O O . LEU A 1 87 ? 13.43 -11.141 -16.109 1 94.06 87 LEU A O 1
ATOM 680 N N . LEU A 1 88 ? 13.156 -11.586 -13.977 1 91.56 88 LEU A N 1
ATOM 681 C CA . LEU A 1 88 ? 11.992 -12.445 -14.148 1 91.56 88 LEU A CA 1
ATOM 682 C C . LEU A 1 88 ? 10.703 -11.648 -13.992 1 91.56 88 LEU A C 1
ATOM 684 O O . LEU A 1 88 ? 9.688 -11.961 -14.617 1 91.56 88 LEU A O 1
ATOM 688 N N . GLY A 1 89 ? 10.695 -10.711 -13.102 1 86.44 89 GLY A N 1
ATOM 689 C CA . GLY A 1 89 ? 9.508 -9.914 -12.836 1 86.44 89 GLY A CA 1
ATOM 690 C C . GLY A 1 89 ? 9.773 -8.719 -11.945 1 86.44 89 GLY A C 1
ATOM 691 O O . GLY A 1 89 ? 10.773 -8.695 -11.219 1 86.44 89 GLY A O 1
ATOM 692 N N . SER A 1 90 ? 8.969 -7.676 -12.148 1 79.44 90 SER A N 1
ATOM 693 C CA . SER A 1 90 ? 9.039 -6.461 -11.336 1 79.44 90 SER A CA 1
ATOM 694 C C . SER A 1 90 ? 7.652 -6.023 -10.883 1 79.44 90 SER A C 1
ATOM 696 O O . SER A 1 90 ? 6.684 -6.125 -11.633 1 79.44 90 SER A O 1
ATOM 698 N N . GLY A 1 91 ? 7.488 -5.707 -9.586 1 68.5 91 GLY A N 1
ATOM 699 C CA . GLY A 1 91 ? 6.227 -5.199 -9.078 1 68.5 91 GLY A CA 1
ATOM 700 C C . GLY A 1 91 ? 6.387 -4.316 -7.852 1 68.5 91 GLY A C 1
ATOM 701 O O . GLY A 1 91 ? 7.473 -3.795 -7.594 1 68.5 91 GLY A O 1
ATOM 702 N N . GLY A 1 92 ? 5.297 -3.988 -7.199 1 63.62 92 GLY A N 1
ATOM 703 C CA . GLY A 1 92 ? 5.27 -3.117 -6.035 1 63.62 92 GLY A CA 1
ATOM 704 C C . GLY A 1 92 ? 6.098 -3.643 -4.875 1 63.62 92 GLY A C 1
ATOM 705 O O . GLY A 1 92 ? 6.527 -2.873 -4.012 1 63.62 92 GLY A O 1
ATOM 706 N N . TYR A 1 93 ? 6.41 -4.922 -4.898 1 67.81 93 TYR A N 1
ATOM 707 C CA . TYR A 1 93 ? 7.094 -5.5 -3.748 1 67.81 93 TYR A CA 1
ATOM 708 C C . TYR A 1 93 ? 8.531 -5.871 -4.102 1 67.81 93 TYR A C 1
ATOM 710 O O . TYR A 1 93 ? 9.219 -6.52 -3.312 1 67.81 93 TYR A O 1
ATOM 718 N N . GLY A 1 94 ? 8.93 -5.516 -5.309 1 75.69 94 GLY A N 1
ATOM 719 C CA . GLY A 1 94 ? 10.328 -5.699 -5.645 1 75.69 94 GLY A CA 1
ATOM 720 C C . GLY A 1 94 ? 10.547 -6.457 -6.941 1 75.69 94 GLY A C 1
ATOM 721 O O . GLY A 1 94 ? 9.586 -6.773 -7.645 1 75.69 94 GLY A O 1
ATOM 722 N N . GLU A 1 95 ? 11.852 -6.684 -7.172 1 86.44 95 GLU A N 1
ATOM 723 C CA . GLU A 1 95 ? 12.258 -7.359 -8.406 1 86.44 95 GLU A CA 1
ATOM 724 C C . GLU A 1 95 ? 12.703 -8.789 -8.125 1 86.44 95 GLU A C 1
ATOM 726 O O . GLU A 1 95 ? 13.18 -9.102 -7.035 1 86.44 95 GLU A O 1
ATOM 731 N N . VAL A 1 96 ? 12.469 -9.578 -9.094 1 92.5 96 VAL A N 1
ATOM 732 C CA . VAL A 1 96 ? 12.898 -10.969 -9.016 1 92.5 96 VAL A CA 1
ATOM 733 C C . VAL A 1 96 ? 13.844 -11.289 -10.18 1 92.5 96 VAL A C 1
ATOM 735 O O . VAL A 1 96 ? 13.547 -10.977 -11.328 1 92.5 96 VAL A O 1
ATOM 738 N N . TYR A 1 97 ? 15.008 -11.938 -9.852 1 95.62 97 TYR A N 1
ATOM 739 C CA . TYR A 1 97 ? 16.016 -12.258 -10.852 1 95.62 97 TYR A CA 1
ATOM 740 C C . TYR A 1 97 ? 16.25 -13.758 -10.93 1 95.62 97 TYR A C 1
ATOM 742 O O . TYR A 1 97 ? 16.234 -14.445 -9.906 1 95.62 97 TYR A O 1
ATOM 750 N N . LYS A 1 98 ? 16.5 -14.156 -12.141 1 97.25 98 LYS A N 1
ATOM 751 C CA . LYS A 1 98 ? 17 -15.516 -12.32 1 97.25 98 LYS A CA 1
ATOM 752 C C . LYS A 1 98 ? 18.469 -15.609 -11.898 1 97.25 98 LYS A C 1
ATOM 754 O O . LYS A 1 98 ? 19.281 -14.75 -12.242 1 97.25 98 LYS A O 1
ATOM 759 N N . GLY A 1 99 ? 18.766 -16.547 -11.094 1 97.5 99 GLY A N 1
ATOM 760 C CA . GLY A 1 99 ? 20.125 -16.781 -10.656 1 97.5 99 GLY A CA 1
ATOM 761 C C . GLY A 1 99 ? 20.609 -18.188 -10.938 1 97.5 99 GLY A C 1
ATOM 762 O O . GLY A 1 99 ? 19.812 -19.125 -11 1 97.5 99 GLY A O 1
ATOM 763 N N . ILE A 1 100 ? 21.906 -18.297 -11.102 1 97.62 100 ILE A N 1
ATOM 764 C CA . ILE A 1 100 ? 22.562 -19.594 -11.219 1 97.62 100 ILE A CA 1
ATOM 765 C C . ILE A 1 100 ? 23.641 -19.734 -10.141 1 97.62 100 ILE A C 1
ATOM 767 O O . ILE A 1 100 ? 24.625 -19.016 -10.148 1 97.62 100 ILE A O 1
ATOM 771 N N . LEU A 1 101 ? 23.406 -20.625 -9.266 1 96.38 101 LEU A N 1
ATOM 772 C CA . LEU A 1 101 ? 24.359 -20.828 -8.172 1 96.38 101 LEU A CA 1
ATOM 773 C C . LEU A 1 101 ? 25.609 -21.531 -8.672 1 96.38 101 LEU A C 1
ATOM 775 O O . LEU A 1 101 ? 25.688 -21.938 -9.836 1 96.38 101 LEU A O 1
ATOM 779 N N . GLU A 1 102 ? 26.594 -21.625 -7.773 1 93.94 102 GLU A N 1
ATOM 780 C CA . GLU A 1 102 ? 27.875 -22.219 -8.125 1 93.94 102 GLU A CA 1
ATOM 781 C C . GLU A 1 102 ? 27.703 -23.688 -8.531 1 93.94 102 GLU A C 1
ATOM 783 O O . GLU A 1 102 ? 28.438 -24.172 -9.391 1 93.94 102 GLU A O 1
ATOM 788 N N . ASP A 1 103 ? 26.781 -24.312 -7.945 1 94.25 103 ASP A N 1
ATOM 789 C CA . ASP A 1 103 ? 26.547 -25.719 -8.266 1 94.25 103 ASP A CA 1
ATOM 790 C C . ASP A 1 103 ? 25.625 -25.859 -9.477 1 94.25 103 ASP A C 1
ATOM 792 O O . ASP A 1 103 ? 25.109 -26.953 -9.742 1 94.25 103 ASP A O 1
ATOM 796 N N . SER A 1 104 ? 25.281 -24.797 -10.164 1 94.75 104 SER A N 1
ATOM 797 C CA . SER A 1 104 ? 24.516 -24.734 -11.406 1 94.75 104 SER A CA 1
ATOM 798 C C . SER A 1 104 ? 23.016 -24.812 -11.141 1 94.75 104 SER A C 1
ATOM 800 O O . SER A 1 104 ? 22.219 -24.922 -12.07 1 94.75 104 SER A O 1
ATOM 802 N N . THR A 1 105 ? 22.719 -24.828 -9.859 1 95.75 105 THR A N 1
ATOM 803 C CA . THR A 1 105 ? 21.297 -24.781 -9.531 1 95.75 105 THR A CA 1
ATOM 804 C C . THR A 1 105 ? 20.688 -23.438 -9.969 1 95.75 105 THR A C 1
ATOM 806 O O . THR A 1 105 ? 21.25 -22.375 -9.695 1 95.75 105 THR A O 1
ATOM 809 N N . VAL A 1 106 ? 19.562 -23.578 -10.617 1 97.44 106 VAL A N 1
ATOM 810 C CA . VAL A 1 106 ? 18.859 -22.375 -11.023 1 97.44 106 VAL A CA 1
ATOM 811 C C . VAL A 1 106 ? 17.906 -21.922 -9.922 1 97.44 106 VAL A C 1
ATOM 813 O O . VAL A 1 106 ? 17.172 -22.75 -9.359 1 97.44 106 VAL A O 1
ATOM 816 N N . VAL A 1 107 ? 17.953 -20.594 -9.609 1 97.31 107 VAL A N 1
ATOM 817 C CA . VAL A 1 107 ? 17.141 -20.078 -8.516 1 97.31 107 VAL A CA 1
ATOM 818 C C . VAL A 1 107 ? 16.469 -18.781 -8.938 1 97.31 107 VAL A C 1
ATOM 820 O O . VAL A 1 107 ? 16.797 -18.219 -9.992 1 97.31 107 VAL A O 1
ATOM 823 N N . ALA A 1 108 ? 15.477 -18.406 -8.234 1 96.38 108 ALA A N 1
ATOM 824 C CA . ALA A 1 108 ? 14.859 -17.078 -8.328 1 96.38 108 ALA A CA 1
ATOM 825 C C . ALA A 1 108 ? 15.195 -16.234 -7.102 1 96.38 108 ALA A C 1
ATOM 827 O O . ALA A 1 108 ? 14.961 -16.656 -5.965 1 96.38 108 ALA A O 1
ATOM 828 N N . VAL A 1 109 ? 15.719 -15.055 -7.32 1 95.19 109 VAL A N 1
ATOM 829 C CA . VAL A 1 109 ? 16.172 -14.172 -6.25 1 95.19 109 VAL A CA 1
ATOM 830 C C . VAL A 1 109 ? 15.273 -12.938 -6.18 1 95.19 109 VAL A C 1
ATOM 832 O O . VAL A 1 109 ? 15.266 -12.117 -7.102 1 95.19 109 VAL A O 1
ATOM 835 N N . LYS A 1 110 ? 14.586 -12.812 -5.09 1 90.94 110 LYS A N 1
ATOM 836 C CA . LYS A 1 110 ? 13.711 -11.656 -4.898 1 90.94 110 LYS A CA 1
ATOM 837 C C . LYS A 1 110 ? 14.375 -10.602 -4.016 1 90.94 110 LYS A C 1
ATOM 839 O O . LYS A 1 110 ? 14.852 -10.914 -2.924 1 90.94 110 LYS A O 1
ATOM 844 N N . CYS A 1 111 ? 14.312 -9.422 -4.52 1 85.94 111 CYS A N 1
ATOM 845 C CA . CYS A 1 111 ? 14.805 -8.281 -3.758 1 85.94 111 CYS A CA 1
ATOM 846 C C . CYS A 1 111 ? 13.664 -7.574 -3.031 1 85.94 111 CYS A C 1
ATOM 848 O O . CYS A 1 111 ? 12.711 -7.113 -3.662 1 85.94 111 CYS A O 1
ATOM 850 N N . ALA A 1 112 ? 13.758 -7.633 -1.717 1 72 112 ALA A N 1
ATOM 851 C CA . ALA A 1 112 ? 12.711 -6.992 -0.933 1 72 112 ALA A CA 1
ATOM 852 C C . ALA A 1 112 ? 12.766 -5.477 -1.072 1 72 112 ALA A C 1
ATOM 854 O O . ALA A 1 112 ? 13.852 -4.895 -1.167 1 72 112 ALA A O 1
ATOM 855 N N . LYS A 1 113 ? 11.656 -4.875 -1.404 1 60.53 113 LYS A N 1
ATOM 856 C CA . LYS A 1 113 ? 11.672 -3.416 -1.452 1 60.53 113 LYS A CA 1
ATOM 857 C C . LYS A 1 113 ? 11.836 -2.822 -0.056 1 60.53 113 LYS A C 1
ATOM 859 O O . LYS A 1 113 ? 11.375 -3.4 0.929 1 60.53 113 LYS A O 1
ATOM 864 N N . VAL A 1 114 ? 12.766 -1.776 0.214 1 49.78 114 VAL A N 1
ATOM 865 C CA . VAL A 1 114 ? 13.344 -1.062 1.347 1 49.78 114 VAL A CA 1
ATOM 866 C C . VAL A 1 114 ? 12.25 -0.71 2.352 1 49.78 114 VAL A C 1
ATOM 868 O O . VAL A 1 114 ? 12.477 -0.726 3.562 1 49.78 114 VAL A O 1
ATOM 871 N N . GLY A 1 115 ? 11.047 -0.576 2.135 1 48.75 115 GLY A N 1
ATOM 872 C CA . GLY A 1 115 ? 10.156 -0.033 3.148 1 48.75 115 GLY A CA 1
ATOM 873 C C . GLY A 1 115 ? 9.914 -0.989 4.301 1 48.75 115 GLY A C 1
ATOM 874 O O . GLY A 1 115 ? 9.305 -0.614 5.305 1 48.75 115 GLY A O 1
ATOM 875 N N . ASN A 1 116 ? 10.312 -2.213 4.176 1 51.47 116 ASN A N 1
ATOM 876 C CA . ASN A 1 116 ? 9.984 -3.145 5.25 1 51.47 116 ASN A CA 1
ATOM 877 C C . ASN A 1 116 ? 11.109 -3.227 6.277 1 51.47 116 ASN A C 1
ATOM 879 O O . ASN A 1 116 ? 12.148 -3.838 6.023 1 51.47 116 ASN A O 1
ATOM 883 N N . THR A 1 117 ? 11.117 -2.123 7.047 1 52.75 117 THR A N 1
ATOM 884 C CA . THR A 1 117 ? 12.109 -1.912 8.086 1 52.75 117 THR A CA 1
ATOM 885 C C . THR A 1 117 ? 12.172 -3.115 9.023 1 52.75 117 THR A C 1
ATOM 887 O O . THR A 1 117 ? 12.539 -2.979 10.195 1 52.75 117 THR A O 1
ATOM 890 N N . LYS A 1 118 ? 11.969 -4.32 8.5 1 60.31 118 LYS A N 1
ATOM 891 C CA . LYS A 1 118 ? 12.117 -5.379 9.492 1 60.31 118 LYS A CA 1
ATOM 892 C C . LYS A 1 118 ? 13.586 -5.578 9.867 1 60.31 118 LYS A C 1
ATOM 894 O O . LYS A 1 118 ? 14.469 -5.434 9.023 1 60.31 118 LYS A O 1
ATOM 899 N N . GLY A 1 119 ? 13.82 -5.695 11.141 1 66.12 119 GLY A N 1
ATOM 900 C CA . GLY A 1 119 ? 15.148 -6.051 11.602 1 66.12 119 GLY A CA 1
ATOM 901 C C . GLY A 1 119 ? 15.656 -7.359 11.023 1 66.12 119 GLY A C 1
ATOM 902 O O . GLY A 1 119 ? 14.859 -8.203 10.602 1 66.12 119 GLY A O 1
ATOM 903 N N . THR A 1 120 ? 16.891 -7.523 10.898 1 75.75 120 THR A N 1
ATOM 904 C CA . THR A 1 120 ? 17.531 -8.711 10.352 1 75.75 120 THR A CA 1
ATOM 905 C C . THR A 1 120 ? 17.078 -9.961 11.094 1 75.75 120 THR A C 1
ATOM 907 O O . THR A 1 120 ? 16.797 -10.992 10.469 1 75.75 120 THR A O 1
ATOM 910 N N . ASP A 1 121 ? 16.891 -9.859 12.359 1 76.31 121 ASP A N 1
ATOM 911 C CA . ASP A 1 121 ? 16.484 -11.016 13.156 1 76.31 121 ASP A CA 1
ATOM 912 C C . ASP A 1 121 ? 15.07 -11.461 12.797 1 76.31 121 ASP A C 1
ATOM 914 O O . ASP A 1 121 ? 14.789 -12.664 12.734 1 76.31 121 ASP A O 1
ATOM 918 N N . GLN A 1 122 ? 14.336 -10.516 12.578 1 75.19 122 GLN A N 1
ATOM 919 C CA . GLN A 1 122 ? 12.961 -10.828 12.219 1 75.19 122 GLN A CA 1
ATOM 920 C C . GLN A 1 122 ? 12.883 -11.5 10.844 1 75.19 122 GLN A C 1
ATOM 922 O O . GLN A 1 122 ? 12.133 -12.461 10.656 1 75.19 122 GLN A O 1
ATOM 927 N N . VAL A 1 123 ? 13.688 -11 10 1 79 123 VAL A N 1
ATOM 928 C CA . VAL A 1 123 ? 13.727 -11.578 8.664 1 79 123 VAL A CA 1
ATOM 929 C C . VAL A 1 123 ? 14.203 -13.023 8.734 1 79 123 VAL A C 1
ATOM 931 O O . VAL A 1 123 ? 13.609 -13.914 8.125 1 79 123 VAL A O 1
ATOM 934 N N . LEU A 1 124 ? 15.195 -13.219 9.547 1 81.12 124 LEU A N 1
ATOM 935 C CA . LEU A 1 124 ? 15.773 -14.555 9.656 1 81.12 124 LEU A CA 1
ATOM 936 C C . LEU A 1 124 ? 14.773 -15.523 10.281 1 81.12 124 LEU A C 1
ATOM 938 O O . LEU A 1 124 ? 14.656 -16.672 9.836 1 81.12 124 LEU A O 1
ATOM 942 N N . ASN A 1 125 ? 14.086 -15.07 11.172 1 78.06 125 ASN A N 1
ATOM 943 C CA . ASN A 1 125 ? 13.086 -15.914 11.82 1 78.06 125 ASN A CA 1
ATOM 944 C C . ASN A 1 125 ? 11.961 -16.281 10.859 1 78.06 125 ASN A C 1
ATOM 946 O O . ASN A 1 125 ? 11.531 -17.438 10.805 1 78.06 125 ASN A O 1
ATOM 950 N N . GLU A 1 126 ? 11.57 -15.289 10.156 1 78.62 126 GLU A N 1
ATOM 951 C CA . GLU A 1 126 ? 10.508 -15.531 9.188 1 78.62 126 GLU A CA 1
ATOM 952 C C . GLU A 1 126 ? 10.961 -16.484 8.086 1 78.62 126 GLU A C 1
ATOM 954 O O . GLU A 1 126 ? 10.227 -17.391 7.695 1 78.62 126 GLU A O 1
ATOM 959 N N . VAL A 1 127 ? 12.156 -16.266 7.707 1 84 127 VAL A N 1
ATOM 960 C CA . VAL A 1 127 ? 12.711 -17.109 6.656 1 84 127 VAL A CA 1
ATOM 961 C C . VAL A 1 127 ? 12.844 -18.547 7.164 1 84 127 VAL A C 1
ATOM 963 O O . VAL A 1 127 ? 12.547 -19.5 6.438 1 84 127 VAL A O 1
ATOM 966 N N . ARG A 1 128 ? 13.227 -18.703 8.344 1 83.81 128 ARG A N 1
ATOM 967 C CA . ARG A 1 128 ? 13.352 -20.016 8.953 1 83.81 128 ARG A CA 1
ATOM 968 C C . ARG A 1 128 ? 12.023 -20.766 8.922 1 83.81 128 ARG A C 1
ATOM 970 O O . ARG A 1 128 ? 11.969 -21.938 8.523 1 83.81 128 ARG A O 1
ATOM 977 N N . ILE A 1 129 ? 11.023 -20.109 9.281 1 79.56 129 ILE A N 1
ATOM 978 C CA . ILE A 1 129 ? 9.695 -20.719 9.336 1 79.56 129 ILE A CA 1
ATOM 979 C C . ILE A 1 129 ? 9.234 -21.047 7.918 1 79.56 129 ILE A C 1
ATOM 981 O O . ILE A 1 129 ? 8.734 -22.156 7.668 1 79.56 129 ILE A O 1
ATOM 985 N N . LEU A 1 130 ? 9.484 -20.188 7.027 1 85 130 LEU A N 1
ATOM 986 C CA . LEU A 1 130 ? 9.008 -20.359 5.66 1 85 130 LEU A CA 1
ATOM 987 C C . LEU A 1 130 ? 9.789 -21.469 4.953 1 85 130 LEU A C 1
ATOM 989 O O . LEU A 1 130 ? 9.242 -22.156 4.09 1 85 130 LEU A O 1
ATOM 993 N N . CYS A 1 131 ? 10.977 -21.609 5.367 1 87.06 131 CYS A N 1
ATOM 994 C CA . CYS A 1 131 ? 11.797 -22.641 4.754 1 87.06 131 CYS A CA 1
ATOM 995 C C . CYS A 1 131 ? 11.328 -24.031 5.18 1 87.06 131 CYS A C 1
ATOM 997 O O . CYS A 1 131 ? 11.656 -25.031 4.535 1 87.06 131 CYS A O 1
ATOM 999 N N . GLN A 1 132 ? 10.586 -24.094 6.18 1 84.56 132 GLN A N 1
ATOM 1000 C CA . GLN A 1 132 ? 10.086 -25.375 6.66 1 84.56 132 GLN A CA 1
ATOM 1001 C C . GLN A 1 132 ? 8.836 -25.797 5.902 1 84.56 132 GLN A C 1
ATOM 1003 O O . GLN A 1 132 ? 8.422 -26.953 5.98 1 84.56 132 GLN A O 1
ATOM 1008 N N . VAL A 1 133 ? 8.281 -24.891 5.27 1 87 133 VAL A N 1
ATOM 1009 C CA . VAL A 1 133 ? 7.082 -25.172 4.496 1 87 133 VAL A CA 1
ATOM 1010 C C . VAL A 1 133 ? 7.453 -25.922 3.217 1 87 133 VAL A C 1
ATOM 1012 O O . VAL A 1 133 ? 8.203 -25.406 2.383 1 87 133 VAL A O 1
ATOM 1015 N N . ASN A 1 134 ? 7.086 -27.203 3.162 1 88.75 134 ASN A N 1
ATOM 1016 C CA . ASN A 1 134 ? 7.328 -28.047 2 1 88.75 134 ASN A CA 1
ATOM 1017 C C . ASN A 1 134 ? 6.039 -28.703 1.506 1 88.75 134 ASN A C 1
ATOM 1019 O O . ASN A 1 134 ? 5.504 -29.609 2.16 1 88.75 134 ASN A O 1
ATOM 1023 N N . HIS A 1 135 ? 5.578 -28.266 0.458 1 94 135 HIS A N 1
ATOM 1024 C CA . HIS A 1 135 ? 4.363 -28.766 -0.178 1 94 135 HIS A CA 1
ATOM 1025 C C . HIS A 1 135 ? 4.445 -28.641 -1.695 1 94 135 HIS A C 1
ATOM 1027 O O . HIS A 1 135 ? 5 -27.672 -2.213 1 94 135 HIS A O 1
ATOM 1033 N N . ARG A 1 136 ? 3.873 -29.562 -2.365 1 95.69 136 ARG A N 1
ATOM 1034 C CA . ARG A 1 136 ? 3.949 -29.609 -3.822 1 95.69 136 ARG A CA 1
ATOM 1035 C C . ARG A 1 136 ? 3.311 -28.375 -4.445 1 95.69 136 ARG A C 1
ATOM 1037 O O . ARG A 1 136 ? 3.684 -27.969 -5.547 1 95.69 136 ARG A O 1
ATOM 1044 N N . GLY A 1 137 ? 2.352 -27.75 -3.768 1 96.75 137 GLY A N 1
ATOM 1045 C CA . GLY A 1 137 ? 1.637 -26.609 -4.293 1 96.75 137 GLY A CA 1
ATOM 1046 C C . GLY A 1 137 ? 2.264 -25.281 -3.898 1 96.75 137 GLY A C 1
ATOM 1047 O O . GLY A 1 137 ? 1.677 -24.219 -4.121 1 96.75 137 GLY A O 1
ATOM 1048 N N . LEU A 1 138 ? 3.494 -25.328 -3.33 1 96.5 138 LEU A N 1
ATOM 1049 C CA . LEU A 1 138 ? 4.168 -24.109 -2.875 1 96.5 138 LEU A CA 1
ATOM 1050 C C . LEU A 1 138 ? 5.59 -24.047 -3.422 1 96.5 138 LEU A C 1
ATOM 1052 O O . LEU A 1 138 ? 6.285 -25.062 -3.486 1 96.5 138 LEU A O 1
ATOM 1056 N N . VAL A 1 139 ? 5.941 -22.859 -3.844 1 96.38 139 VAL A N 1
ATOM 1057 C CA . VAL A 1 139 ? 7.336 -22.656 -4.227 1 96.38 139 VAL A CA 1
ATOM 1058 C C . VAL A 1 139 ? 8.227 -22.734 -2.986 1 96.38 139 VAL A C 1
ATOM 1060 O O . VAL A 1 139 ? 7.918 -22.125 -1.958 1 96.38 139 VAL A O 1
ATOM 1063 N N . ARG A 1 140 ? 9.297 -23.391 -3.105 1 94.06 140 ARG A N 1
ATOM 1064 C CA . ARG A 1 140 ? 10.172 -23.609 -1.957 1 94.06 140 ARG A CA 1
ATOM 1065 C C . ARG A 1 140 ? 11.117 -22.422 -1.756 1 94.06 140 ARG A C 1
ATOM 1067 O O . ARG A 1 140 ? 11.734 -21.953 -2.711 1 94.06 140 ARG A O 1
ATOM 1074 N N . LEU A 1 141 ? 11.125 -21.938 -0.545 1 92.5 141 LEU A N 1
ATOM 1075 C CA . LEU A 1 141 ? 12.141 -20.984 -0.131 1 92.5 141 LEU A CA 1
ATOM 1076 C C . LEU A 1 141 ? 13.43 -21.688 0.283 1 92.5 141 LEU A C 1
ATOM 1078 O O . LEU A 1 141 ? 13.406 -22.531 1.177 1 92.5 141 LEU A O 1
ATOM 1082 N N . LEU A 1 142 ? 14.469 -21.312 -0.335 1 91.94 142 LEU A N 1
ATOM 1083 C CA . LEU A 1 142 ? 15.727 -22.016 -0.125 1 91.94 142 LEU A CA 1
ATOM 1084 C C . LEU A 1 142 ? 16.578 -21.312 0.922 1 91.94 142 LEU A C 1
ATOM 1086 O O . LEU A 1 142 ? 17.391 -21.953 1.599 1 91.94 142 LEU A O 1
ATOM 1090 N N . GLY A 1 143 ? 16.438 -20.047 0.981 1 90.88 143 GLY A N 1
ATOM 1091 C CA . GLY A 1 143 ? 17.234 -19.281 1.915 1 90.88 143 GLY A CA 1
ATOM 1092 C C . GLY A 1 143 ? 17.141 -17.781 1.688 1 90.88 143 GLY A C 1
ATOM 1093 O O . GLY A 1 143 ? 16.156 -17.297 1.11 1 90.88 143 GLY A O 1
ATOM 1094 N N . CYS A 1 144 ? 18.109 -17.062 2.318 1 90.88 144 CYS A N 1
ATOM 1095 C CA . CYS A 1 144 ? 18.094 -15.609 2.205 1 90.88 144 CYS A CA 1
ATOM 1096 C C . CYS A 1 144 ? 19.5 -15.039 2.252 1 90.88 144 CYS A C 1
ATOM 1098 O O . CYS A 1 144 ? 20.453 -15.758 2.537 1 90.88 144 CYS A O 1
ATOM 1100 N N . CYS A 1 145 ? 19.578 -13.836 1.839 1 91.12 145 CYS A N 1
ATOM 1101 C CA . CYS A 1 145 ? 20.781 -13.016 1.994 1 91.12 145 CYS A CA 1
ATOM 1102 C C . CYS A 1 145 ? 20.469 -11.75 2.783 1 91.12 145 CYS A C 1
ATOM 1104 O O . CYS A 1 145 ? 19.609 -10.961 2.396 1 91.12 145 CYS A O 1
ATOM 1106 N N . VAL A 1 146 ? 21.141 -11.57 3.904 1 86.38 146 VAL A N 1
ATOM 1107 C CA . VAL A 1 146 ? 20.844 -10.414 4.754 1 86.38 146 VAL A CA 1
ATOM 1108 C C . VAL A 1 146 ? 22.078 -9.523 4.852 1 86.38 146 VAL A C 1
ATOM 1110 O O . VAL A 1 146 ? 22.188 -8.695 5.758 1 86.38 146 VAL A O 1
ATOM 1113 N N . GLU A 1 147 ? 22.984 -9.672 3.939 1 82.25 147 GLU A N 1
ATOM 1114 C CA . GLU A 1 147 ? 24.219 -8.898 3.965 1 82.25 147 GLU A CA 1
ATOM 1115 C C . GLU A 1 147 ? 24.094 -7.625 3.137 1 82.25 147 GLU A C 1
ATOM 1117 O O . GLU A 1 147 ? 24.875 -6.684 3.312 1 82.25 147 GLU A O 1
ATOM 1122 N N . LEU A 1 148 ? 23.203 -7.605 2.365 1 78.12 148 LEU A N 1
ATOM 1123 C CA . LEU A 1 148 ? 23.031 -6.465 1.474 1 78.12 148 LEU A CA 1
ATOM 1124 C C . LEU A 1 148 ? 22.062 -5.441 2.078 1 78.12 148 LEU A C 1
ATOM 1126 O O . LEU A 1 148 ? 21.562 -5.641 3.186 1 78.12 148 LEU A O 1
ATOM 1130 N N . GLU A 1 149 ? 22.016 -4.363 1.4 1 72 149 GLU A N 1
ATOM 1131 C CA . GLU A 1 149 ? 21.156 -3.289 1.871 1 72 149 GLU A CA 1
ATOM 1132 C C . GLU A 1 149 ? 19.719 -3.783 2.076 1 72 149 GLU A C 1
ATOM 1134 O O . GLU A 1 149 ? 19.078 -3.443 3.072 1 72 149 GLU A O 1
ATOM 1139 N N . GLN A 1 150 ? 19.391 -4.512 1.146 1 76.12 150 GLN A N 1
ATOM 1140 C CA . GLN A 1 150 ? 18.078 -5.152 1.259 1 76.12 150 GLN A CA 1
ATOM 1141 C C . GLN A 1 150 ? 18.219 -6.672 1.327 1 76.12 150 GLN A C 1
ATOM 1143 O O . GLN A 1 150 ? 19.062 -7.254 0.645 1 76.12 150 GLN A O 1
ATOM 1148 N N . PRO A 1 151 ? 17.391 -7.207 2.143 1 84.31 151 PRO A N 1
ATOM 1149 C CA . PRO A 1 151 ? 17.422 -8.672 2.182 1 84.31 151 PRO A CA 1
ATOM 1150 C C . PRO A 1 151 ? 16.953 -9.312 0.881 1 84.31 151 PRO A C 1
ATOM 1152 O O . PRO A 1 151 ? 16.062 -8.766 0.209 1 84.31 151 PRO A O 1
ATOM 1155 N N . LEU A 1 152 ? 17.562 -10.391 0.61 1 90.12 152 LEU A N 1
ATOM 1156 C CA . LEU A 1 152 ? 17.156 -11.188 -0.543 1 90.12 152 LEU A CA 1
ATOM 1157 C C . LEU A 1 152 ? 16.547 -12.516 -0.102 1 90.12 152 LEU A C 1
ATOM 1159 O O . LEU A 1 152 ? 17.031 -13.133 0.851 1 90.12 152 LEU A O 1
ATOM 1163 N N . LEU A 1 153 ? 15.516 -12.875 -0.768 1 91.25 153 LEU A N 1
ATOM 1164 C CA . LEU A 1 153 ? 14.938 -14.211 -0.605 1 91.25 153 LEU A CA 1
ATOM 1165 C C . LEU A 1 153 ? 15.242 -15.086 -1.818 1 91.25 153 LEU A C 1
ATOM 1167 O O . LEU A 1 153 ? 15.047 -14.656 -2.959 1 91.25 153 LEU A O 1
ATOM 1171 N N . VAL A 1 154 ? 15.703 -16.219 -1.586 1 93.75 154 VAL A N 1
ATOM 1172 C CA . VAL A 1 154 ? 16.109 -17.125 -2.654 1 93.75 154 VAL A CA 1
ATOM 1173 C C . VAL A 1 154 ? 15.133 -18.281 -2.75 1 93.75 154 VAL A C 1
ATOM 1175 O O . VAL A 1 154 ? 14.984 -19.062 -1.803 1 93.75 154 VAL A O 1
ATOM 1178 N N . TYR A 1 155 ? 14.531 -18.438 -3.922 1 94.81 155 TYR A N 1
ATOM 1179 C CA . TYR A 1 155 ? 13.523 -19.469 -4.156 1 94.81 155 TYR A CA 1
ATOM 1180 C C . TYR A 1 155 ? 13.984 -20.453 -5.223 1 94.81 155 TYR A C 1
ATOM 1182 O O . TYR A 1 155 ? 14.875 -20.141 -6.02 1 94.81 155 TYR A O 1
ATOM 1190 N N . GLU A 1 156 ? 13.391 -21.625 -5.184 1 95.88 156 GLU A N 1
ATOM 1191 C CA . GLU A 1 156 ? 13.531 -22.5 -6.355 1 95.88 156 GLU A CA 1
ATOM 1192 C C . GLU A 1 156 ? 12.984 -21.812 -7.609 1 95.88 156 GLU A C 1
ATOM 1194 O O . GLU A 1 156 ? 12.047 -21.031 -7.535 1 95.88 156 GLU A O 1
ATOM 1199 N N . TYR A 1 157 ? 13.578 -22.109 -8.68 1 97.12 157 TYR A N 1
ATOM 1200 C CA . TYR A 1 157 ? 13.141 -21.531 -9.953 1 97.12 157 TYR A CA 1
ATOM 1201 C C . TYR A 1 157 ? 12.023 -22.375 -10.57 1 97.12 157 TYR A C 1
ATOM 1203 O O . TYR A 1 157 ? 12.156 -23.594 -10.695 1 97.12 157 TYR A O 1
ATOM 1211 N N . ILE A 1 158 ? 10.945 -21.766 -10.992 1 96.44 158 ILE A N 1
ATOM 1212 C CA . ILE A 1 158 ? 9.844 -22.391 -11.711 1 96.44 158 ILE A CA 1
ATOM 1213 C C . ILE A 1 158 ? 9.812 -21.906 -13.156 1 96.44 158 ILE A C 1
ATOM 1215 O O . ILE A 1 158 ? 9.633 -20.703 -13.406 1 96.44 158 ILE A O 1
ATOM 1219 N N . PRO A 1 159 ? 9.867 -22.656 -14.219 1 92.19 159 PRO A N 1
ATOM 1220 C CA . PRO A 1 159 ? 10.289 -22.25 -15.562 1 92.19 159 PRO A CA 1
ATOM 1221 C C . PRO A 1 159 ? 9.141 -21.703 -16.406 1 92.19 159 PRO A C 1
ATOM 1223 O O . PRO A 1 159 ? 9.375 -20.984 -17.391 1 92.19 159 PRO A O 1
ATOM 1226 N N . ASN A 1 160 ? 7.797 -22.031 -16.203 1 92.56 160 ASN A N 1
ATOM 1227 C CA . ASN A 1 160 ? 6.758 -21.734 -17.188 1 92.56 160 ASN A CA 1
ATOM 1228 C C . ASN A 1 160 ? 6.02 -20.438 -16.859 1 92.56 160 ASN A C 1
ATOM 1230 O O . ASN A 1 160 ? 4.914 -20.203 -17.359 1 92.56 160 ASN A O 1
ATOM 1234 N N . GLY A 1 161 ? 6.574 -19.594 -15.961 1 91.62 161 GLY A N 1
ATOM 1235 C CA . GLY A 1 161 ? 6 -18.281 -15.695 1 91.62 161 GLY A CA 1
ATOM 1236 C C . GLY A 1 161 ? 4.785 -18.328 -14.789 1 91.62 161 GLY A C 1
ATOM 1237 O O . GLY A 1 161 ? 4.578 -19.312 -14.078 1 91.62 161 GLY A O 1
ATOM 1238 N N . THR A 1 162 ? 3.996 -17.297 -14.812 1 94.31 162 THR A N 1
ATOM 1239 C CA . THR A 1 162 ? 2.893 -17.141 -13.867 1 94.31 162 THR A CA 1
ATOM 1240 C C . THR A 1 162 ? 1.573 -17.562 -14.508 1 94.31 162 THR A C 1
ATOM 1242 O O . THR A 1 162 ? 1.458 -17.609 -15.734 1 94.31 162 THR A O 1
ATOM 1245 N N . LEU A 1 163 ? 0.623 -17.844 -13.703 1 96.31 163 LEU A N 1
ATOM 1246 C CA . LEU A 1 163 ? -0.732 -18.109 -14.164 1 96.31 163 LEU A CA 1
ATOM 1247 C C . LEU A 1 163 ? -1.286 -16.922 -14.945 1 96.31 163 LEU A C 1
ATOM 1249 O O . LEU A 1 163 ? -1.928 -17.094 -15.977 1 96.31 163 LEU A O 1
ATOM 1253 N N . LEU A 1 164 ? -1.015 -15.727 -14.469 1 93.88 164 LEU A N 1
ATOM 1254 C CA . LEU A 1 164 ? -1.486 -14.523 -15.141 1 93.88 164 LEU A CA 1
ATOM 1255 C C . LEU A 1 164 ? -1.006 -14.477 -16.594 1 93.88 164 LEU A C 1
ATOM 1257 O O . LEU A 1 164 ? -1.787 -14.195 -17.5 1 93.88 164 LEU A O 1
ATOM 1261 N N . ASP A 1 165 ? 0.236 -14.844 -16.812 1 91.06 165 ASP A N 1
ATOM 1262 C CA . ASP A 1 165 ? 0.811 -14.844 -18.156 1 91.06 165 ASP A CA 1
ATOM 1263 C C . ASP A 1 165 ? 0.087 -15.836 -19.062 1 91.06 165 ASP A C 1
ATOM 1265 O O . ASP A 1 165 ? -0.139 -15.562 -20.234 1 91.06 165 ASP A O 1
ATOM 1269 N N . HIS A 1 166 ? -0.243 -16.906 -18.531 1 93.06 166 HIS A N 1
ATOM 1270 C CA . HIS A 1 166 ? -0.887 -17.953 -19.312 1 93.06 166 HIS A CA 1
ATOM 1271 C C . HIS A 1 166 ? -2.332 -17.594 -19.625 1 93.06 166 HIS A C 1
ATOM 1273 O O . HIS A 1 166 ? -2.852 -17.969 -20.688 1 93.06 166 HIS A O 1
ATOM 1279 N N . LEU A 1 167 ? -2.949 -16.891 -18.766 1 93.19 167 LEU A N 1
ATOM 1280 C CA . LEU A 1 167 ? -4.344 -16.531 -18.984 1 93.19 167 LEU A CA 1
ATOM 1281 C C . LEU A 1 167 ? -4.449 -15.375 -19.969 1 93.19 167 LEU A C 1
ATOM 1283 O O . LEU A 1 167 ? -5.449 -15.258 -20.688 1 93.19 167 LEU A O 1
ATOM 1287 N N . LYS A 1 168 ? -3.471 -14.375 -19.922 1 83.38 168 LYS A N 1
ATOM 1288 C CA . LYS A 1 168 ? -3.486 -13.234 -20.828 1 83.38 168 LYS A CA 1
ATOM 1289 C C . LYS A 1 168 ? -3.006 -13.625 -22.219 1 83.38 168 LYS A C 1
ATOM 1291 O O . LYS A 1 168 ? -3.33 -12.961 -23.203 1 83.38 168 LYS A O 1
ATOM 1296 N N . GLY A 1 169 ? -1.953 -14.422 -22.266 1 68.69 169 GLY A N 1
ATOM 1297 C CA . GLY A 1 169 ? -1.166 -14.594 -23.469 1 68.69 169 GLY A CA 1
ATOM 1298 C C . GLY A 1 169 ? -1.699 -15.688 -24.375 1 68.69 169 GLY A C 1
ATOM 1299 O O . GLY A 1 169 ? -2.432 -16.578 -23.938 1 68.69 169 GLY A O 1
ATOM 1300 N N . GLN A 1 170 ? -1.799 -15.398 -25.656 1 55.72 170 GLN A N 1
ATOM 1301 C CA . GLN A 1 170 ? -2.014 -16.312 -26.781 1 55.72 170 GLN A CA 1
ATOM 1302 C C . GLN A 1 170 ? -0.915 -17.359 -26.844 1 55.72 170 GLN A C 1
ATOM 1304 O O . GLN A 1 170 ? -1.144 -18.469 -27.328 1 55.72 170 GLN A O 1
ATOM 1309 N N . ASP A 1 171 ? 0.336 -16.922 -26.391 1 50.06 171 ASP A N 1
ATOM 1310 C CA . ASP A 1 171 ? 1.462 -17.719 -26.859 1 50.06 171 ASP A CA 1
ATOM 1311 C C . ASP A 1 171 ? 1.522 -19.062 -26.125 1 50.06 171 ASP A C 1
ATOM 1313 O O . ASP A 1 171 ? 2.221 -19.984 -26.547 1 50.06 171 ASP A O 1
ATOM 1317 N N . ASN A 1 172 ? 1.24 -19.031 -24.938 1 52.16 172 ASN A N 1
ATOM 1318 C CA . ASN A 1 172 ? 1.512 -20.297 -24.266 1 52.16 172 ASN A CA 1
ATOM 1319 C C . ASN A 1 172 ? 0.332 -21.25 -24.375 1 52.16 172 ASN A C 1
ATOM 1321 O O . ASN A 1 172 ? 0.251 -22.234 -23.625 1 52.16 172 ASN A O 1
ATOM 1325 N N . GLY A 1 173 ? -0.319 -21.078 -25.375 1 60.03 173 GLY A N 1
ATOM 1326 C CA . GLY A 1 173 ? -1.444 -21.969 -25.609 1 60.03 173 GLY A CA 1
ATOM 1327 C C . GLY A 1 173 ? -2.574 -21.781 -24.609 1 60.03 173 GLY A C 1
ATOM 1328 O O . GLY A 1 173 ? -2.375 -21.188 -23.547 1 60.03 173 GLY A O 1
ATOM 1329 N N . ILE A 1 174 ? -3.729 -22.047 -24.938 1 75.56 174 ILE A N 1
ATOM 1330 C CA . ILE A 1 174 ? -4.973 -21.922 -24.188 1 75.56 174 ILE A CA 1
ATOM 1331 C C . ILE A 1 174 ? -5.062 -23.016 -23.141 1 75.56 174 ILE A C 1
ATOM 1333 O O . ILE A 1 174 ? -4.883 -24.203 -23.453 1 75.56 174 ILE A O 1
ATOM 1337 N N . LEU A 1 175 ? -5.004 -22.672 -21.875 1 90.62 175 LEU A N 1
ATOM 1338 C CA . LEU A 1 175 ? -5.254 -23.656 -20.828 1 90.62 175 LEU A CA 1
ATOM 1339 C C . LEU A 1 175 ? -6.633 -24.281 -20.984 1 90.62 175 LEU A C 1
ATOM 1341 O O . LEU A 1 175 ? -7.645 -23.578 -21.016 1 90.62 175 LEU A O 1
ATOM 1345 N N . SER A 1 176 ? -6.598 -25.625 -21.188 1 92.25 176 SER A N 1
ATOM 1346 C CA . SER A 1 176 ? -7.871 -26.344 -21.234 1 92.25 176 SER A CA 1
ATOM 1347 C C . SER A 1 176 ? -8.609 -26.266 -19.906 1 92.25 176 SER A C 1
ATOM 1349 O O . SER A 1 176 ? -8.031 -25.875 -18.891 1 92.25 176 SER A O 1
ATOM 1351 N N . TRP A 1 177 ? -9.859 -26.594 -19.969 1 95.31 177 TRP A N 1
ATOM 1352 C CA . TRP A 1 177 ? -10.656 -26.562 -18.75 1 95.31 177 TRP A CA 1
ATOM 1353 C C . TRP A 1 177 ? -10.078 -27.516 -17.703 1 95.31 177 TRP A C 1
ATOM 1355 O O . TRP A 1 177 ? -9.945 -27.156 -16.531 1 95.31 177 TRP A O 1
ATOM 1365 N N . ALA A 1 178 ? -9.695 -28.672 -18.125 1 94 178 ALA A N 1
ATOM 1366 C CA . ALA A 1 178 ? -9.109 -29.656 -17.219 1 94 178 ALA A CA 1
ATOM 1367 C C . ALA A 1 178 ? -7.844 -29.109 -16.562 1 94 178 ALA A C 1
ATOM 1369 O O . ALA A 1 178 ? -7.633 -29.281 -15.352 1 94 178 ALA A O 1
ATOM 1370 N N . ARG A 1 179 ? -7.02 -28.484 -17.328 1 94.69 179 ARG A N 1
ATOM 1371 C CA . ARG A 1 179 ? -5.789 -27.891 -16.812 1 94.69 179 ARG A CA 1
ATOM 1372 C C . ARG A 1 179 ? -6.102 -26.781 -15.812 1 94.69 179 ARG A C 1
ATOM 1374 O O . ARG A 1 179 ? -5.457 -26.688 -14.766 1 94.69 179 ARG A O 1
ATOM 1381 N N . ARG A 1 180 ? -7.078 -25.969 -16.141 1 96.75 180 ARG A N 1
ATOM 1382 C CA . ARG A 1 180 ? -7.473 -24.891 -15.25 1 96.75 180 ARG A CA 1
ATOM 1383 C C . ARG A 1 180 ? -7.977 -25.422 -13.914 1 96.75 180 ARG A C 1
ATOM 1385 O O . ARG A 1 180 ? -7.656 -24.859 -12.859 1 96.75 180 ARG A O 1
ATOM 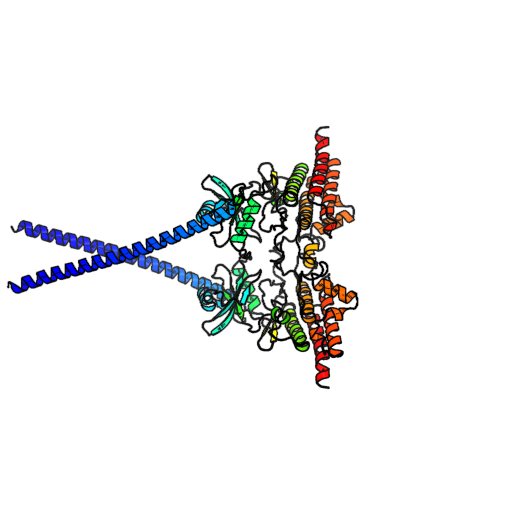1392 N N . LEU A 1 181 ? -8.742 -26.484 -13.969 1 97.88 181 LEU A N 1
ATOM 1393 C CA . LEU A 1 181 ? -9.227 -27.109 -12.734 1 97.88 181 LEU A CA 1
ATOM 1394 C C . LEU A 1 181 ? -8.07 -27.672 -11.922 1 97.88 181 LEU A C 1
ATOM 1396 O O . LEU A 1 181 ? -8.055 -27.547 -10.695 1 97.88 181 LEU A O 1
ATOM 1400 N N . ASN A 1 182 ? -7.133 -28.25 -12.57 1 97.75 182 ASN A N 1
ATOM 1401 C CA . ASN A 1 182 ? -5.961 -28.766 -11.875 1 97.75 182 ASN A CA 1
ATOM 1402 C C . ASN A 1 182 ? -5.16 -27.656 -11.203 1 97.75 182 ASN A C 1
ATOM 1404 O O . ASN A 1 182 ? -4.699 -27.812 -10.07 1 97.75 182 ASN A O 1
ATOM 1408 N N . ILE A 1 183 ? -5.008 -26.609 -11.906 1 98.06 183 ILE A N 1
ATOM 1409 C CA . ILE A 1 183 ? -4.305 -25.453 -11.359 1 98.06 183 ILE A CA 1
ATOM 1410 C C . ILE A 1 183 ? -5.039 -24.938 -10.117 1 98.06 183 ILE A C 1
ATOM 1412 O O . ILE A 1 183 ? -4.41 -24.641 -9.094 1 98.06 183 ILE A O 1
ATOM 1416 N N . ALA A 1 184 ? -6.367 -24.859 -10.234 1 98.75 184 ALA A N 1
ATOM 1417 C CA . ALA A 1 184 ? -7.18 -24.453 -9.086 1 98.75 184 ALA A CA 1
ATOM 1418 C C . ALA A 1 184 ? -6.957 -25.375 -7.902 1 98.75 184 ALA A C 1
ATOM 1420 O O . ALA A 1 184 ? -6.75 -24.922 -6.773 1 98.75 184 ALA A O 1
ATOM 1421 N N . ARG A 1 185 ? -6.965 -26.609 -8.172 1 98.69 185 ARG A N 1
ATOM 1422 C CA . ARG A 1 185 ? -6.793 -27.609 -7.121 1 98.69 185 ARG A CA 1
ATOM 1423 C C . ARG A 1 185 ? -5.422 -27.484 -6.465 1 98.69 185 ARG A C 1
ATOM 1425 O O . ARG A 1 185 ? -5.32 -27.453 -5.238 1 98.69 185 ARG A O 1
ATOM 1432 N N . ASP A 1 186 ? -4.367 -27.453 -7.277 1 98.56 186 ASP A N 1
ATOM 1433 C CA . ASP A 1 186 ? -3.004 -27.344 -6.762 1 98.56 186 ASP A CA 1
ATOM 1434 C C . ASP A 1 186 ? -2.852 -26.125 -5.867 1 98.56 186 ASP A C 1
ATOM 1436 O O . ASP A 1 186 ? -2.26 -26.203 -4.789 1 98.56 186 ASP A O 1
ATOM 1440 N N . THR A 1 187 ? -3.369 -24.984 -6.312 1 98.69 187 THR A N 1
ATOM 1441 C CA . THR A 1 187 ? -3.291 -23.734 -5.562 1 98.69 187 THR A CA 1
ATOM 1442 C C . THR A 1 187 ? -4.051 -23.844 -4.242 1 98.69 187 THR A C 1
ATOM 1444 O O . THR A 1 187 ? -3.535 -23.484 -3.188 1 98.69 187 THR A O 1
ATOM 1447 N N . ALA A 1 188 ? -5.258 -24.375 -4.336 1 98.81 188 ALA A N 1
ATOM 1448 C CA . ALA A 1 188 ? -6.082 -24.531 -3.143 1 98.81 188 ALA A CA 1
ATOM 1449 C C . ALA A 1 188 ? -5.395 -25.422 -2.111 1 98.81 188 ALA A C 1
ATOM 1451 O O . ALA A 1 188 ? -5.395 -25.125 -0.918 1 98.81 188 ALA A O 1
ATOM 1452 N N . GLU A 1 189 ? -4.832 -26.469 -2.572 1 98.5 189 GLU A N 1
ATOM 1453 C CA . GLU A 1 189 ? -4.129 -27.375 -1.682 1 98.5 189 GLU A CA 1
ATOM 1454 C C . GLU A 1 189 ? -2.959 -26.688 -0.989 1 98.5 189 GLU A C 1
ATOM 1456 O O . GLU A 1 189 ? -2.736 -26.875 0.208 1 98.5 189 GLU A O 1
ATOM 1461 N N . GLY A 1 190 ? -2.221 -25.953 -1.761 1 97.81 190 GLY A N 1
ATOM 1462 C CA . GLY A 1 190 ? -1.121 -25.203 -1.179 1 97.81 190 GLY A CA 1
ATOM 1463 C C . GLY A 1 190 ? -1.566 -24.25 -0.091 1 97.81 190 GLY A C 1
ATOM 1464 O O . GLY A 1 190 ? -0.975 -24.203 0.991 1 97.81 190 GLY A O 1
ATOM 1465 N N . LEU A 1 191 ? -2.604 -23.516 -0.354 1 97.94 191 LEU A N 1
ATOM 1466 C CA . LEU A 1 191 ? -3.121 -22.562 0.61 1 97.94 191 LEU A CA 1
ATOM 1467 C C . LEU A 1 191 ? -3.689 -23.266 1.835 1 97.94 191 LEU A C 1
ATOM 1469 O O . LEU A 1 191 ? -3.506 -22.812 2.965 1 97.94 191 LEU A O 1
ATOM 1473 N N . ALA A 1 192 ? -4.426 -24.359 1.599 1 98.25 192 ALA A N 1
ATOM 1474 C CA . ALA A 1 192 ? -4.953 -25.141 2.715 1 98.25 192 ALA A CA 1
ATOM 1475 C C . ALA A 1 192 ? -3.828 -25.625 3.621 1 98.25 192 ALA A C 1
ATOM 1477 O O . ALA A 1 192 ? -3.953 -25.594 4.848 1 98.25 192 ALA A O 1
ATOM 1478 N N . TYR A 1 193 ? -2.77 -26.094 3.02 1 96.69 193 TYR A N 1
ATOM 1479 C CA . TYR A 1 193 ? -1.608 -26.531 3.783 1 96.69 193 TYR A CA 1
ATOM 1480 C C . TYR A 1 193 ? -1.08 -25.406 4.668 1 96.69 193 TYR A C 1
ATOM 1482 O O . TYR A 1 193 ? -0.831 -25.609 5.859 1 96.69 193 TYR A O 1
ATOM 1490 N N . LEU A 1 194 ? -0.892 -24.203 4.141 1 95.12 194 LEU A N 1
ATOM 1491 C CA . LEU A 1 194 ? -0.393 -23.062 4.895 1 95.12 194 LEU A CA 1
ATOM 1492 C C . LEU A 1 194 ? -1.3 -22.75 6.082 1 95.12 194 LEU A C 1
ATOM 1494 O O . LEU A 1 194 ? -0.816 -22.484 7.184 1 95.12 194 LEU A O 1
ATOM 1498 N N . HIS A 1 195 ? -2.572 -22.875 5.836 1 95.56 195 HIS A N 1
ATOM 1499 C CA . HIS A 1 195 ? -3.547 -22.453 6.84 1 95.56 195 HIS A CA 1
ATOM 1500 C C . HIS A 1 195 ? -3.682 -23.5 7.941 1 95.56 195 HIS A C 1
ATOM 1502 O O . HIS A 1 195 ? -3.91 -23.156 9.102 1 95.56 195 HIS A O 1
ATOM 1508 N N . PHE A 1 196 ? -3.562 -24.766 7.582 1 95.19 196 PHE A N 1
ATOM 1509 C CA . PHE A 1 196 ? -4.027 -25.781 8.523 1 95.19 196 PHE A CA 1
ATOM 1510 C C . PHE A 1 196 ? -2.898 -26.734 8.891 1 95.19 196 PHE A C 1
ATOM 1512 O O . PHE A 1 196 ? -2.984 -27.453 9.898 1 95.19 196 PHE A O 1
ATOM 1519 N N . SER A 1 197 ? -1.876 -26.797 8.094 1 92.75 197 SER A N 1
ATOM 1520 C CA . SER A 1 197 ? -0.848 -27.797 8.328 1 92.75 197 SER A CA 1
ATOM 1521 C C . SER A 1 197 ? 0.47 -27.156 8.75 1 92.75 197 SER A C 1
ATOM 1523 O O . SER A 1 197 ? 1.262 -27.766 9.469 1 92.75 197 SER A O 1
ATOM 1525 N N . ALA A 1 198 ? 0.697 -25.953 8.258 1 88.94 198 ALA A N 1
ATOM 1526 C CA . ALA A 1 198 ? 1.898 -25.25 8.695 1 88.94 198 ALA A CA 1
ATOM 1527 C C . ALA A 1 198 ? 1.806 -24.859 10.164 1 88.94 198 ALA A C 1
ATOM 1529 O O . ALA A 1 198 ? 0.729 -24.5 10.656 1 88.94 198 ALA A O 1
ATOM 1530 N N . VAL A 1 199 ? 2.953 -24.906 10.867 1 84 199 VAL A N 1
ATOM 1531 C CA . VAL A 1 199 ? 3.008 -24.516 12.273 1 84 199 VAL A CA 1
ATOM 1532 C C . VAL A 1 199 ? 4.098 -23.469 12.484 1 84 199 VAL A C 1
ATOM 1534 O O . VAL A 1 199 ? 5.289 -23.781 12.375 1 84 199 VAL A O 1
ATOM 1537 N N . PRO A 1 200 ? 3.713 -22.344 12.844 1 86.56 200 PRO A N 1
ATOM 1538 C CA . PRO A 1 200 ? 2.354 -21.812 12.961 1 86.56 200 PRO A CA 1
ATOM 1539 C C . PRO A 1 200 ? 1.68 -21.609 11.602 1 86.56 200 PRO A C 1
ATOM 1541 O O . PRO A 1 200 ? 2.35 -21.625 10.57 1 86.56 200 PRO A O 1
ATOM 1544 N N . PRO A 1 201 ? 0.32 -21.375 11.656 1 90.81 201 PRO A N 1
ATOM 1545 C CA . PRO A 1 201 ? -0.357 -21.078 10.391 1 90.81 201 PRO A CA 1
ATOM 1546 C C . PRO A 1 201 ? 0.19 -19.828 9.703 1 90.81 201 PRO A C 1
ATOM 1548 O O . PRO A 1 201 ? 0.599 -18.891 10.375 1 90.81 201 PRO A O 1
ATOM 1551 N N . ILE A 1 202 ? 0.174 -19.906 8.422 1 91.12 202 ILE A N 1
ATOM 1552 C CA . ILE A 1 202 ? 0.694 -18.812 7.617 1 91.12 202 ILE A CA 1
ATOM 1553 C C . ILE A 1 202 ? -0.41 -18.266 6.711 1 91.12 202 ILE A C 1
ATOM 1555 O O . ILE A 1 202 ? -1.046 -19.031 5.977 1 91.12 202 ILE A O 1
ATOM 1559 N N . TYR A 1 203 ? -0.688 -17.047 6.832 1 91.88 203 TYR A N 1
ATOM 1560 C CA . TYR A 1 203 ? -1.569 -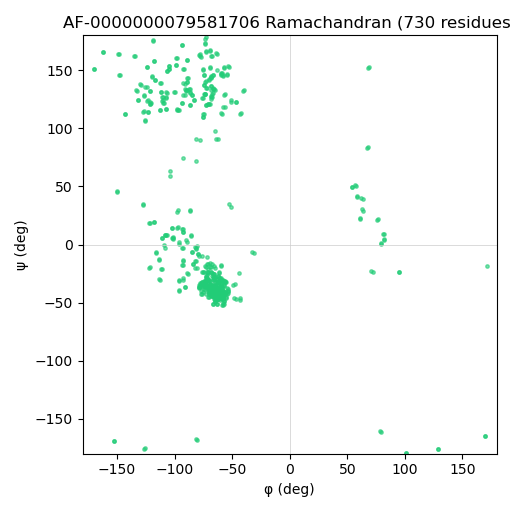16.344 5.898 1 91.88 203 TYR A CA 1
ATOM 1561 C C . TYR A 1 203 ? -0.768 -15.672 4.793 1 91.88 203 TYR A C 1
ATOM 1563 O O . TYR A 1 203 ? 0.114 -14.852 5.07 1 91.88 203 TYR A O 1
ATOM 1571 N N . HIS A 1 204 ? -0.996 -15.961 3.553 1 92.31 204 HIS A N 1
ATOM 1572 C CA . HIS A 1 204 ? -0.196 -15.5 2.422 1 92.31 204 HIS A CA 1
ATOM 1573 C C . HIS A 1 204 ? -0.317 -13.992 2.238 1 92.31 204 HIS A C 1
ATOM 1575 O O . HIS A 1 204 ? 0.69 -13.305 2.078 1 92.31 204 HIS A O 1
ATOM 1581 N N . ARG A 1 205 ? -1.651 -13.484 2.195 1 89.31 205 ARG A N 1
ATOM 1582 C CA . ARG A 1 205 ? -2.008 -12.07 2.229 1 89.31 205 ARG A CA 1
ATOM 1583 C C . ARG A 1 205 ? -1.815 -11.422 0.86 1 89.31 205 ARG A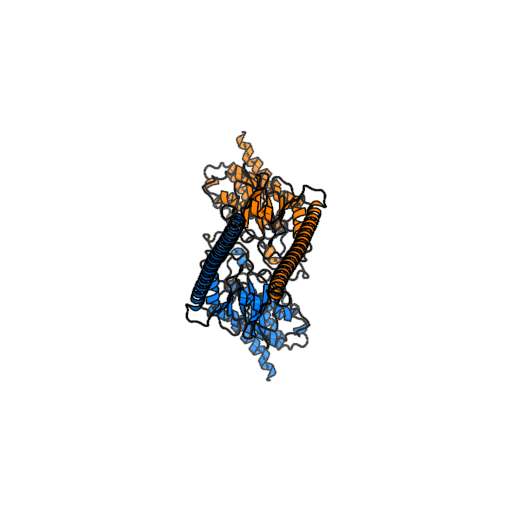 C 1
ATOM 1585 O O . ARG A 1 205 ? -2.139 -10.25 0.671 1 89.31 205 ARG A O 1
ATOM 1592 N N . ASP A 1 206 ? -1.377 -12.195 -0.153 1 90.69 206 ASP A N 1
ATOM 1593 C CA . ASP A 1 206 ? -1.225 -11.656 -1.5 1 90.69 206 ASP A CA 1
ATOM 1594 C C . ASP A 1 206 ? -1.455 -12.734 -2.555 1 90.69 206 ASP A C 1
ATOM 1596 O O . ASP A 1 206 ? -0.653 -12.891 -3.479 1 90.69 206 ASP A O 1
ATOM 1600 N N . VAL A 1 207 ? -2.445 -13.445 -2.371 1 96.06 207 VAL A N 1
ATOM 1601 C CA . VAL A 1 207 ? -2.832 -14.461 -3.34 1 96.06 207 VAL A CA 1
ATOM 1602 C C . VAL A 1 207 ? -3.352 -13.797 -4.613 1 96.06 207 VAL A C 1
ATOM 1604 O O . VAL A 1 207 ? -4.289 -12.992 -4.562 1 96.06 207 VAL A O 1
ATOM 1607 N N . LYS A 1 208 ? -2.693 -14.102 -5.723 1 95.75 208 LYS A N 1
ATOM 1608 C CA . LYS A 1 208 ? -3.082 -13.57 -7.027 1 95.75 208 LYS A CA 1
ATOM 1609 C C . LYS A 1 208 ? -2.467 -14.391 -8.156 1 95.75 208 LYS A C 1
ATOM 1611 O O . LYS A 1 208 ? -1.526 -15.156 -7.938 1 95.75 208 LYS A O 1
ATOM 1616 N N . SER A 1 209 ? -2.939 -14.211 -9.328 1 96.31 209 SER A N 1
ATOM 1617 C CA . SER A 1 209 ? -2.535 -15.047 -10.461 1 96.31 209 SER A CA 1
ATOM 1618 C C . SER A 1 209 ? -1.074 -14.805 -10.828 1 96.31 209 SER A C 1
ATOM 1620 O O . SER A 1 209 ? -0.401 -15.703 -11.328 1 96.31 209 SER A O 1
ATOM 1622 N N . SER A 1 210 ? -0.547 -13.617 -10.492 1 93.31 210 SER A N 1
ATOM 1623 C CA . SER A 1 210 ? 0.85 -13.328 -10.797 1 93.31 210 SER A CA 1
ATOM 1624 C C . SER A 1 210 ? 1.784 -13.969 -9.781 1 93.31 210 SER A C 1
ATOM 1626 O O . SER A 1 210 ? 3 -14 -9.977 1 93.31 210 SER A O 1
ATOM 1628 N N . ASN A 1 211 ? 1.203 -14.516 -8.719 1 94.06 211 ASN A N 1
ATOM 1629 C CA . ASN A 1 211 ? 1.994 -15.203 -7.703 1 94.06 211 ASN A CA 1
ATOM 1630 C C . ASN A 1 211 ? 1.778 -16.719 -7.758 1 94.06 211 ASN A C 1
ATOM 1632 O O . ASN A 1 211 ? 2.148 -17.438 -6.828 1 94.06 211 ASN A O 1
ATOM 1636 N N . ILE A 1 212 ? 1.122 -17.156 -8.719 1 97.31 212 ILE A N 1
ATOM 1637 C CA . ILE A 1 212 ? 0.978 -18.578 -8.992 1 97.31 212 ILE A CA 1
ATOM 1638 C C . ILE A 1 212 ? 1.799 -18.953 -10.219 1 97.31 212 ILE A C 1
ATOM 1640 O O . ILE A 1 212 ? 1.515 -18.484 -11.328 1 97.31 212 ILE A O 1
ATOM 1644 N N . LEU A 1 213 ? 2.771 -19.797 -10.008 1 96.75 213 LEU A N 1
ATOM 1645 C CA . LEU A 1 213 ? 3.682 -20.203 -11.07 1 96.75 213 LEU A CA 1
ATOM 1646 C C . LEU A 1 213 ? 3.361 -21.609 -11.555 1 96.75 213 LEU A C 1
ATOM 1648 O O . LEU A 1 213 ? 2.816 -22.422 -10.797 1 96.75 213 LEU A O 1
ATOM 1652 N N . LEU A 1 214 ? 3.65 -21.859 -12.797 1 96.56 214 LEU A N 1
ATOM 1653 C CA . LEU A 1 214 ? 3.426 -23.172 -13.375 1 96.56 214 LEU A CA 1
ATOM 1654 C C . LEU A 1 214 ? 4.75 -23.875 -13.672 1 96.56 214 LEU A C 1
ATOM 1656 O O . LEU A 1 214 ? 5.621 -23.297 -14.336 1 96.56 214 LEU A O 1
ATOM 1660 N N . ASP A 1 215 ? 4.875 -25.047 -13.172 1 96.12 215 ASP A N 1
ATOM 1661 C CA . ASP A 1 215 ? 6.121 -25.797 -13.375 1 96.12 215 ASP A CA 1
ATOM 1662 C C . ASP A 1 215 ? 6.141 -26.453 -14.75 1 96.12 215 ASP A C 1
ATOM 1664 O O . ASP A 1 215 ? 5.316 -26.141 -15.609 1 96.12 215 ASP A O 1
ATOM 1668 N N . GLU A 1 216 ? 7.086 -27.359 -14.992 1 94.31 216 GLU A N 1
ATOM 1669 C CA . GLU A 1 216 ? 7.305 -27.984 -16.297 1 94.31 216 GLU A CA 1
ATOM 1670 C C . GLU A 1 216 ? 6.078 -28.781 -16.734 1 94.31 216 GLU A C 1
ATOM 1672 O O . GLU A 1 216 ? 5.781 -28.859 -17.938 1 94.31 216 GLU A O 1
ATOM 1677 N N . LYS A 1 217 ? 5.367 -29.328 -15.805 1 94.38 217 LYS A N 1
ATOM 1678 C CA . LYS A 1 217 ? 4.184 -30.125 -16.109 1 94.38 217 LYS A CA 1
ATOM 1679 C C . LYS A 1 217 ? 2.912 -29.297 -16 1 94.38 217 LYS A C 1
ATOM 1681 O O . LYS A 1 217 ? 1.804 -29.828 -15.992 1 94.38 217 LYS A O 1
ATOM 1686 N N . LEU A 1 218 ? 3.01 -27.984 -15.703 1 94 218 LEU A N 1
ATOM 1687 C CA . LEU A 1 218 ? 1.933 -27.016 -15.609 1 94 218 LEU A CA 1
ATOM 1688 C C . LEU A 1 218 ? 1.146 -27.188 -14.312 1 94 218 LEU A C 1
ATOM 1690 O O . LEU A 1 218 ? -0.032 -26.828 -14.25 1 94 218 LEU A O 1
ATOM 1694 N N . ASN A 1 219 ? 1.865 -27.844 -13.375 1 96.5 219 ASN A N 1
ATOM 1695 C CA . ASN A 1 219 ? 1.308 -27.812 -12.031 1 96.5 219 ASN A CA 1
ATOM 1696 C C . ASN A 1 219 ? 1.509 -26.438 -11.383 1 96.5 219 ASN A C 1
ATOM 1698 O O . ASN A 1 219 ? 2.533 -25.797 -11.602 1 96.5 219 ASN A O 1
ATOM 1702 N N . ALA A 1 220 ? 0.565 -26.062 -10.602 1 98.19 220 ALA A N 1
ATOM 1703 C CA . ALA A 1 220 ? 0.607 -24.734 -10.008 1 98.19 220 ALA A CA 1
ATOM 1704 C C . ALA A 1 220 ? 1.355 -24.75 -8.672 1 98.19 220 ALA A C 1
ATOM 1706 O O . ALA A 1 220 ? 1.212 -25.703 -7.891 1 98.19 220 ALA A O 1
ATOM 1707 N N . LYS A 1 221 ? 2.143 -23.75 -8.43 1 98.06 221 LYS A N 1
ATOM 1708 C CA . LYS A 1 221 ? 2.826 -23.5 -7.16 1 98.06 221 LYS A CA 1
ATOM 1709 C C . LYS A 1 221 ? 2.645 -22.047 -6.711 1 98.06 221 LYS A C 1
ATOM 1711 O O . LYS A 1 221 ? 2.939 -21.125 -7.465 1 98.06 221 LYS A O 1
ATOM 1716 N N . VAL A 1 222 ? 2.146 -21.891 -5.543 1 97.44 222 VAL A N 1
ATOM 1717 C CA . VAL A 1 222 ? 1.973 -20.547 -4.98 1 97.44 222 VAL A CA 1
ATOM 1718 C C . VAL A 1 222 ? 3.328 -19.984 -4.566 1 97.44 222 VAL A C 1
ATOM 1720 O O . VAL A 1 222 ? 4.117 -20.656 -3.904 1 97.44 222 VAL A O 1
ATOM 1723 N N . ALA A 1 223 ? 3.564 -18.766 -5.039 1 93.75 223 ALA A N 1
ATOM 1724 C CA . ALA A 1 223 ? 4.855 -18.141 -4.785 1 93.75 223 ALA A CA 1
ATOM 1725 C C . ALA A 1 223 ? 4.684 -16.844 -3.977 1 93.75 223 ALA A C 1
ATOM 1727 O O . ALA A 1 223 ? 3.566 -16.5 -3.594 1 93.75 223 ALA A O 1
ATOM 1728 N N . ASP A 1 224 ? 5.766 -16.219 -3.582 1 85.38 224 ASP A N 1
ATOM 1729 C CA . ASP A 1 224 ? 5.883 -14.883 -2.992 1 85.38 224 ASP A CA 1
ATOM 1730 C C . ASP A 1 224 ? 5.262 -14.844 -1.598 1 85.38 224 ASP A C 1
ATOM 1732 O O . ASP A 1 224 ? 4.238 -14.188 -1.388 1 85.38 224 ASP A O 1
ATOM 1736 N N . PHE A 1 225 ? 5.984 -15.227 -0.665 1 78.69 225 PHE A N 1
ATOM 1737 C CA . PHE A 1 225 ? 5.574 -15.211 0.734 1 78.69 225 PHE A CA 1
ATOM 1738 C C . PHE A 1 225 ? 6.023 -13.922 1.415 1 78.69 225 PHE A C 1
ATOM 1740 O O . PHE A 1 225 ? 6.086 -13.852 2.645 1 78.69 225 PHE A O 1
ATOM 1747 N N . GLY A 1 226 ? 6.418 -12.984 0.615 1 65.62 226 GLY A N 1
ATOM 1748 C CA . GLY A 1 226 ? 6.984 -11.75 1.146 1 65.62 226 GLY A CA 1
ATOM 1749 C C . GLY A 1 226 ? 6.051 -11.023 2.094 1 65.62 226 GLY A C 1
ATOM 1750 O O . GLY A 1 226 ? 6.5 -10.367 3.031 1 65.62 226 GLY A O 1
ATOM 1751 N N . LEU A 1 227 ? 4.816 -11.102 1.938 1 61.59 227 LEU A N 1
ATOM 1752 C CA . LEU A 1 227 ? 3.834 -10.414 2.768 1 61.59 227 LEU A CA 1
ATOM 1753 C C . LEU A 1 227 ? 3.205 -11.375 3.771 1 61.59 227 LEU A C 1
ATOM 1755 O O . LEU A 1 227 ? 2.35 -10.977 4.566 1 61.59 227 LEU A O 1
ATOM 1759 N N . SER A 1 228 ? 3.707 -12.5 3.764 1 71.12 228 SER A N 1
ATOM 1760 C CA . SER A 1 228 ? 3.07 -13.508 4.605 1 71.12 228 SER A CA 1
ATOM 1761 C C . SER A 1 228 ? 3.262 -13.195 6.086 1 71.12 228 SER A C 1
ATOM 1763 O O . SER A 1 228 ? 4.18 -12.461 6.453 1 71.12 228 SER A O 1
ATOM 1765 N N . ARG A 1 229 ? 2.295 -13.484 6.805 1 65.94 229 ARG A N 1
ATOM 1766 C CA . ARG A 1 229 ? 2.326 -13.258 8.25 1 65.94 229 ARG A CA 1
ATOM 1767 C C . ARG A 1 229 ? 2.004 -14.547 9.008 1 65.94 229 ARG A C 1
ATOM 1769 O O . ARG A 1 229 ? 1.117 -15.305 8.602 1 65.94 229 ARG A O 1
ATOM 1776 N N . LEU A 1 230 ? 2.889 -14.656 10.031 1 60.78 230 LEU A N 1
ATOM 1777 C CA . LEU A 1 230 ? 2.57 -15.727 10.969 1 60.78 230 LEU A CA 1
ATOM 1778 C C . LEU A 1 230 ? 1.335 -15.383 11.797 1 60.78 230 LEU A C 1
ATOM 1780 O O . LEU A 1 230 ? 1.185 -14.242 12.242 1 60.78 230 LEU A O 1
ATOM 1784 N N . ALA A 1 231 ? 0.33 -16.094 11.789 1 54.66 231 ALA A N 1
ATOM 1785 C CA . ALA A 1 231 ? -0.94 -15.875 12.477 1 54.66 231 ALA A CA 1
ATOM 1786 C C . ALA A 1 231 ? -0.713 -15.398 13.906 1 54.66 231 ALA A C 1
ATOM 1788 O O . ALA A 1 231 ? -1.493 -14.602 14.438 1 54.66 231 ALA A O 1
ATOM 1789 N N . GLN A 1 232 ? 0.198 -16.031 14.641 1 51.12 232 GLN A N 1
ATOM 1790 C CA . GLN A 1 232 ? 0.397 -15.68 16.047 1 51.12 232 GLN A CA 1
ATOM 1791 C C . GLN A 1 232 ? 1.241 -14.414 16.172 1 51.12 232 GLN A C 1
ATOM 1793 O O . GLN A 1 232 ? 1.442 -13.898 17.281 1 51.12 232 GLN A O 1
ATOM 1798 N N . ALA A 1 233 ? 1.771 -14 15.117 1 52.03 233 ALA A N 1
ATOM 1799 C CA . ALA A 1 233 ? 2.684 -12.891 15.398 1 52.03 233 ALA A CA 1
ATOM 1800 C C . ALA A 1 233 ? 1.924 -11.664 15.898 1 52.03 233 ALA A C 1
ATOM 1802 O O . ALA A 1 233 ? 0.754 -11.469 15.555 1 52.03 233 ALA A O 1
ATOM 1803 N N . ASP A 1 234 ? 2.49 -11.094 16.984 1 47.22 234 ASP A N 1
ATOM 1804 C CA . ASP A 1 234 ? 2.029 -9.945 17.75 1 47.22 234 ASP A CA 1
ATOM 1805 C C . ASP A 1 234 ? 1.544 -8.828 16.844 1 47.22 234 ASP A C 1
ATOM 1807 O O . ASP A 1 234 ? 2.182 -8.531 15.828 1 47.22 234 ASP A O 1
ATOM 1811 N N . LEU A 1 235 ? 0.253 -8.578 16.891 1 44.91 235 LEU A N 1
ATOM 1812 C CA . LEU A 1 235 ? -0.476 -7.43 16.359 1 44.91 235 LEU A CA 1
ATOM 1813 C C . LEU A 1 235 ? 0.381 -6.168 16.422 1 44.91 235 LEU A C 1
ATOM 1815 O O . LEU A 1 235 ? -0.087 -5.078 16.078 1 44.91 235 LEU A O 1
ATOM 1819 N N . SER A 1 236 ? 1.462 -6.238 17 1 42.62 236 SER A N 1
ATOM 1820 C CA . SER A 1 236 ? 2.096 -4.996 17.438 1 42.62 236 SER A CA 1
ATOM 1821 C C . SER A 1 236 ? 2.477 -4.125 16.234 1 42.62 236 SER A C 1
ATOM 1823 O O . SER A 1 236 ? 2.598 -2.906 16.375 1 42.62 236 SER A O 1
ATOM 1825 N N . HIS A 1 237 ? 2.811 -4.746 15.133 1 48.12 237 HIS A N 1
ATOM 1826 C CA . HIS A 1 237 ? 3.299 -3.766 14.172 1 48.12 237 HIS A CA 1
ATOM 1827 C C . HIS A 1 237 ? 2.254 -3.482 13.094 1 48.12 237 HIS A C 1
ATOM 1829 O O . HIS A 1 237 ? 2.168 -4.207 12.102 1 48.12 237 HIS A O 1
ATOM 1835 N N . VAL A 1 238 ? 1.153 -2.947 13.578 1 50.75 238 VAL A N 1
ATOM 1836 C CA . VAL A 1 238 ? 0.097 -2.572 12.648 1 50.75 238 VAL A CA 1
ATOM 1837 C C . VAL A 1 238 ? 0.596 -1.465 11.719 1 50.75 238 VAL A C 1
ATOM 1839 O O . VAL A 1 238 ? 0.99 -0.392 12.18 1 50.75 238 VAL A O 1
ATOM 1842 N N . THR A 1 239 ? 1.177 -1.848 10.555 1 60.25 239 THR A N 1
ATOM 1843 C CA . THR A 1 239 ? 1.397 -0.833 9.531 1 60.25 239 THR A CA 1
ATOM 1844 C C . THR A 1 239 ? 0.069 -0.321 8.984 1 60.25 239 THR A C 1
ATOM 1846 O O . THR A 1 239 ? -0.896 -1.079 8.867 1 60.25 239 THR A O 1
ATOM 1849 N N . THR A 1 240 ? -0.043 0.977 8.953 1 68.5 240 THR A N 1
ATOM 1850 C CA . THR A 1 240 ? -1.254 1.598 8.43 1 68.5 240 THR A CA 1
ATOM 1851 C C . THR A 1 240 ? -1.211 1.664 6.902 1 68.5 240 THR A C 1
ATOM 1853 O O . THR A 1 240 ? -2.18 2.084 6.266 1 68.5 240 THR A O 1
ATOM 1856 N N . CYS A 1 241 ? -0.035 1.165 6.371 1 70.56 241 CYS A N 1
ATOM 1857 C CA . CYS A 1 241 ? -0.01 1.07 4.918 1 70.56 241 CYS A CA 1
ATOM 1858 C C . CYS A 1 241 ? -0.843 -0.111 4.434 1 70.56 241 CYS A C 1
ATOM 1860 O O . CYS A 1 241 ? -0.718 -1.22 4.957 1 70.56 241 CYS A O 1
ATOM 1862 N N . ALA A 1 242 ? -1.721 0.236 3.578 1 73.5 242 ALA A N 1
ATOM 1863 C CA . ALA A 1 242 ? -2.551 -0.83 3.023 1 73.5 242 ALA A CA 1
ATOM 1864 C C . ALA A 1 242 ? -1.691 -1.915 2.379 1 73.5 242 ALA A C 1
ATOM 1866 O O . ALA A 1 242 ? -0.717 -1.615 1.687 1 73.5 242 ALA A O 1
ATOM 1867 N N . GLN A 1 243 ? -1.955 -3.127 2.756 1 76.38 243 GLN A N 1
ATOM 1868 C CA . GLN A 1 243 ? -1.243 -4.281 2.217 1 76.38 243 GLN A CA 1
ATOM 1869 C C . GLN A 1 243 ? -2.111 -5.051 1.224 1 76.38 243 GLN A C 1
ATOM 1871 O O . GLN A 1 243 ? -3.34 -4.996 1.295 1 76.38 243 GLN A O 1
ATOM 1876 N N . GLY A 1 244 ? -1.395 -5.742 0.3 1 79.88 244 GLY A N 1
ATOM 1877 C CA . GLY A 1 244 ? -2.104 -6.555 -0.678 1 79.88 244 GLY A CA 1
ATOM 1878 C C . GLY A 1 244 ? -2.229 -5.883 -2.033 1 79.88 244 GLY A C 1
ATOM 1879 O O . GLY A 1 244 ? -1.684 -4.797 -2.246 1 79.88 244 GLY A O 1
ATOM 1880 N N . THR A 1 245 ? -2.863 -6.578 -2.893 1 86.75 245 THR A N 1
ATOM 1881 C CA . THR A 1 245 ? -3.035 -6.098 -4.258 1 86.75 245 THR A CA 1
ATOM 1882 C C . THR A 1 245 ? -4.5 -5.773 -4.539 1 86.75 245 THR A C 1
ATOM 1884 O O . THR A 1 245 ? -5.383 -6.598 -4.293 1 86.75 245 THR A O 1
ATOM 1887 N N . LEU A 1 246 ? -4.676 -4.609 -5.082 1 87.31 246 LEU A N 1
ATOM 1888 C CA . LEU A 1 246 ? -6.031 -4.207 -5.441 1 87.31 246 LEU A CA 1
ATOM 1889 C C . LEU A 1 246 ? -6.656 -5.203 -6.414 1 87.31 246 LEU A C 1
ATOM 1891 O O . LEU A 1 246 ? -5.969 -5.727 -7.297 1 87.31 246 LEU A O 1
ATOM 1895 N N . GLY A 1 247 ? -7.863 -5.441 -6.367 1 91.56 247 GLY A N 1
ATOM 1896 C CA . GLY A 1 247 ? -8.57 -6.426 -7.172 1 91.56 247 GLY A CA 1
ATOM 1897 C C . GLY A 1 247 ? -8.727 -7.766 -6.48 1 91.56 247 GLY A C 1
ATOM 1898 O O . GLY A 1 247 ? -9.625 -8.539 -6.805 1 91.56 247 GLY A O 1
ATOM 1899 N N . TYR A 1 248 ? -7.789 -7.973 -5.52 1 94.06 248 TYR A N 1
ATOM 1900 C CA . TYR A 1 248 ? -7.805 -9.242 -4.797 1 94.06 248 TYR A CA 1
ATOM 1901 C C . TYR A 1 248 ? -8.102 -9.023 -3.32 1 94.06 248 TYR A C 1
ATOM 1903 O O . TYR A 1 248 ? -8.281 -9.984 -2.568 1 94.06 248 TYR A O 1
ATOM 1911 N N . LEU A 1 249 ? -8.141 -7.812 -2.93 1 89.56 249 LEU A N 1
ATOM 1912 C CA . LEU A 1 249 ? -8.266 -7.473 -1.517 1 89.56 249 LEU A CA 1
ATOM 1913 C C . LEU A 1 249 ? -9.68 -7.719 -1.021 1 89.56 249 LEU A C 1
ATOM 1915 O O . LEU A 1 249 ? -10.648 -7.348 -1.689 1 89.56 249 LEU A O 1
ATOM 1919 N N . ASP A 1 250 ? -9.68 -8.297 0.169 1 89.62 250 ASP A N 1
ATOM 1920 C CA . ASP A 1 250 ? -10.93 -8.555 0.877 1 89.62 250 ASP A CA 1
ATOM 1921 C C . ASP A 1 250 ? -11.586 -7.242 1.311 1 89.62 250 ASP A C 1
ATOM 1923 O O . ASP A 1 250 ? -10.953 -6.402 1.949 1 89.62 250 ASP A O 1
ATOM 1927 N N . PRO A 1 251 ? -12.852 -7.055 0.951 1 86.62 251 PRO A N 1
ATOM 1928 C CA . PRO A 1 251 ? -13.508 -5.801 1.321 1 86.62 251 PRO A CA 1
ATOM 1929 C C . PRO A 1 251 ? -13.586 -5.598 2.834 1 86.62 251 PRO A C 1
ATOM 1931 O O . PRO A 1 251 ? -13.617 -4.457 3.307 1 86.62 251 PRO A O 1
ATOM 1934 N N . GLU A 1 252 ? -13.641 -6.668 3.625 1 87.12 252 GLU A N 1
ATOM 1935 C CA . GLU A 1 252 ? -13.695 -6.543 5.078 1 87.12 252 GLU A CA 1
ATOM 1936 C C . GLU A 1 252 ? -12.383 -5.996 5.633 1 87.12 252 GLU A C 1
ATOM 1938 O O . GLU A 1 252 ? -12.352 -5.445 6.734 1 87.12 252 GLU A O 1
ATOM 1943 N N . TYR A 1 253 ? -11.305 -6.156 4.926 1 83.94 253 TYR A N 1
ATOM 1944 C CA . TYR A 1 253 ? -10 -5.645 5.32 1 83.94 253 TYR A CA 1
ATOM 1945 C C . TYR A 1 253 ? -10.047 -4.141 5.551 1 83.94 253 TYR A C 1
ATOM 1947 O O . TYR A 1 253 ? -9.406 -3.623 6.465 1 83.94 253 TYR A O 1
ATOM 1955 N N . TYR A 1 254 ? -10.891 -3.48 4.805 1 77.25 254 TYR A N 1
ATOM 1956 C CA . TYR A 1 254 ? -11 -2.027 4.891 1 77.25 254 TYR A CA 1
ATOM 1957 C C . TYR A 1 254 ? -11.688 -1.604 6.18 1 77.25 254 TYR A C 1
ATOM 1959 O O . TYR A 1 254 ? -11.531 -0.469 6.633 1 77.25 254 TYR A O 1
ATOM 1967 N N . ARG A 1 255 ? -12.367 -2.529 6.715 1 78.94 255 ARG A N 1
ATOM 1968 C CA . ARG A 1 255 ? -13.148 -2.197 7.902 1 78.94 255 ARG A CA 1
ATOM 1969 C C . ARG A 1 255 ? -12.383 -2.549 9.172 1 78.94 255 ARG A C 1
ATOM 1971 O O . ARG A 1 255 ? -12.383 -1.782 10.141 1 78.94 255 ARG A O 1
ATOM 1978 N N . ASN A 1 256 ? -11.734 -3.658 9.086 1 79.25 256 ASN A N 1
ATOM 1979 C CA . ASN A 1 256 ? -11.141 -4.152 10.328 1 79.25 256 ASN A CA 1
ATOM 1980 C C . ASN A 1 256 ? -9.617 -4.137 10.258 1 79.25 256 ASN A C 1
ATOM 1982 O O . ASN A 1 256 ? -8.945 -4.312 11.281 1 79.25 256 ASN A O 1
ATOM 1986 N N . TYR A 1 257 ? -9.125 -3.971 9.094 1 80.12 257 TYR A N 1
ATOM 1987 C CA . TYR A 1 257 ? -7.699 -3.801 8.836 1 80.12 257 TYR A CA 1
ATOM 1988 C C . TYR A 1 257 ? -6.922 -5.051 9.234 1 80.12 257 TYR A C 1
ATOM 1990 O O . TYR A 1 257 ? -5.789 -4.953 9.711 1 80.12 257 TYR A O 1
ATOM 1998 N N . GLN A 1 258 ? -7.574 -6.121 9.148 1 79.19 258 GLN A N 1
ATOM 1999 C CA . GLN A 1 258 ? -6.93 -7.391 9.461 1 79.19 258 GLN A CA 1
ATOM 2000 C C . GLN A 1 258 ? -7.02 -8.359 8.281 1 79.19 258 GLN A C 1
ATOM 2002 O O . GLN A 1 258 ? -8.102 -8.586 7.738 1 79.19 258 GLN A O 1
ATOM 2007 N N . LEU A 1 259 ? -5.844 -8.812 7.895 1 83.31 259 LEU A N 1
ATOM 2008 C CA . LEU A 1 259 ? -5.809 -9.906 6.922 1 83.31 259 LEU A CA 1
ATOM 2009 C C . LEU A 1 259 ? -5.754 -11.258 7.625 1 83.31 259 LEU A C 1
ATOM 2011 O O . LEU A 1 259 ? -4.949 -11.453 8.539 1 83.31 259 LEU A O 1
ATOM 2015 N N . THR A 1 260 ? -6.633 -12.148 7.266 1 88.75 260 THR A N 1
ATOM 2016 C CA . THR A 1 260 ? -6.758 -13.469 7.875 1 88.75 260 THR A CA 1
ATOM 2017 C C . THR A 1 260 ? -6.695 -14.562 6.812 1 88.75 260 THR A C 1
ATOM 2019 O O . THR A 1 260 ? -6.41 -14.289 5.645 1 88.75 260 THR A O 1
ATOM 2022 N N . ASP A 1 261 ? -6.891 -15.781 7.246 1 93.88 261 ASP A N 1
ATOM 2023 C CA . ASP A 1 261 ? -6.988 -16.891 6.309 1 93.88 261 ASP A CA 1
ATOM 2024 C C . ASP A 1 261 ? -8.156 -16.703 5.348 1 93.88 261 ASP A C 1
ATOM 2026 O O . ASP A 1 261 ? -8.078 -17.078 4.176 1 93.88 261 ASP A O 1
ATOM 2030 N N . LYS A 1 262 ? -9.164 -16.031 5.848 1 96.19 262 LYS A N 1
ATOM 2031 C CA . LYS A 1 262 ? -10.344 -15.82 5.008 1 96.19 262 LYS A CA 1
ATOM 2032 C C . LYS A 1 262 ? -10.078 -14.75 3.951 1 96.19 262 LYS A C 1
ATOM 2034 O O . LYS A 1 262 ? -10.781 -14.68 2.941 1 96.19 262 LYS A O 1
ATOM 2039 N N . SER A 1 263 ? -9.094 -13.867 4.25 1 94.56 263 SER A N 1
ATOM 2040 C CA . SER A 1 263 ? -8.656 -12.93 3.219 1 94.56 263 SER A CA 1
ATOM 2041 C C . SER A 1 263 ? -8.008 -13.664 2.047 1 94.56 263 SER A C 1
ATOM 2043 O O . SER A 1 263 ? -8.227 -13.305 0.888 1 94.56 263 SER A O 1
ATOM 2045 N N . ASP A 1 264 ? -7.258 -14.688 2.365 1 96.75 264 ASP A N 1
ATOM 2046 C CA . ASP A 1 264 ? -6.68 -15.523 1.32 1 96.75 264 ASP A CA 1
ATOM 2047 C C . ASP A 1 264 ? -7.77 -16.203 0.493 1 96.75 264 ASP A C 1
ATOM 2049 O O . ASP A 1 264 ? -7.641 -16.328 -0.726 1 96.75 264 ASP A O 1
ATOM 2053 N N . VAL A 1 265 ? -8.812 -16.594 1.216 1 98.62 265 VAL A N 1
ATOM 2054 C CA . VAL A 1 265 ? -9.93 -17.25 0.551 1 98.62 265 VAL A CA 1
ATOM 2055 C C . VAL A 1 265 ? -10.562 -16.297 -0.457 1 98.62 265 VAL A C 1
ATOM 2057 O O . VAL A 1 265 ? -10.844 -16.672 -1.597 1 98.62 265 VAL A O 1
ATOM 2060 N N . TYR A 1 266 ? -10.773 -15.102 -0.052 1 97.88 266 TYR A N 1
ATOM 2061 C CA . TYR A 1 266 ? -11.328 -14.094 -0.952 1 97.88 266 TYR A CA 1
ATOM 2062 C C . TYR A 1 266 ? -10.445 -13.914 -2.178 1 97.88 266 TYR A C 1
ATOM 2064 O O . TYR A 1 266 ? -10.93 -13.945 -3.312 1 97.88 266 TYR A O 1
ATOM 2072 N N . SER A 1 267 ? -9.164 -13.68 -1.914 1 97.12 267 SER A N 1
ATOM 2073 C CA . SER A 1 267 ? -8.211 -13.477 -3.002 1 97.12 267 SER A CA 1
ATOM 2074 C C . SER A 1 267 ? -8.219 -14.656 -3.969 1 97.12 267 SER A C 1
ATOM 2076 O O . SER A 1 267 ? -8.156 -14.469 -5.184 1 97.12 267 SER A O 1
ATOM 2078 N N . PHE A 1 268 ? -8.305 -15.867 -3.404 1 98.69 268 PHE A N 1
ATOM 2079 C CA . PHE A 1 268 ? -8.344 -17.062 -4.242 1 98.69 268 PHE A CA 1
ATOM 2080 C C . PHE A 1 268 ? -9.633 -17.109 -5.051 1 98.69 268 PHE A C 1
ATOM 2082 O O . PHE A 1 268 ? -9.633 -17.562 -6.199 1 98.69 268 PHE A O 1
ATOM 2089 N N . GLY A 1 269 ? -10.719 -16.656 -4.469 1 98.81 269 GLY A N 1
ATOM 2090 C CA . GLY A 1 269 ? -11.953 -16.531 -5.227 1 98.81 269 GLY A CA 1
ATOM 2091 C C . GLY A 1 269 ? -11.789 -15.711 -6.492 1 98.81 269 GLY A C 1
ATOM 2092 O O . GLY A 1 269 ? -12.328 -16.062 -7.543 1 98.81 269 GLY A O 1
ATOM 2093 N N . VAL A 1 270 ? -11.031 -14.68 -6.363 1 98.31 270 VAL A N 1
ATOM 2094 C CA . VAL A 1 270 ? -10.766 -13.844 -7.531 1 98.31 270 VAL A CA 1
ATOM 2095 C C . VAL A 1 270 ? -9.945 -14.625 -8.547 1 98.31 270 VAL A C 1
ATOM 2097 O O . VAL A 1 270 ? -10.211 -14.562 -9.75 1 98.31 270 VAL A O 1
ATOM 2100 N N . VAL A 1 271 ? -8.984 -15.359 -8.086 1 98.75 271 VAL A N 1
ATOM 2101 C CA . VAL A 1 271 ? -8.172 -16.188 -8.969 1 98.75 271 VAL A CA 1
ATOM 2102 C C . VAL A 1 271 ? -9.055 -17.203 -9.688 1 98.75 271 VAL A C 1
ATOM 2104 O O . VAL A 1 271 ? -8.883 -17.453 -10.883 1 98.75 271 VAL A O 1
ATOM 2107 N N . LEU A 1 272 ? -10 -17.797 -8.945 1 98.88 272 LEU A N 1
ATOM 2108 C CA . LEU A 1 272 ? -10.93 -18.734 -9.57 1 98.88 272 LEU A CA 1
ATOM 2109 C C . LEU A 1 272 ? -11.695 -18.062 -10.703 1 98.88 272 LEU A C 1
ATOM 2111 O O . LEU A 1 272 ? -11.914 -18.672 -11.758 1 98.88 272 LEU A O 1
ATOM 2115 N N . LEU A 1 273 ? -12.086 -16.875 -10.477 1 98.56 273 LEU A N 1
ATOM 2116 C CA . LEU A 1 273 ? -12.789 -16.141 -11.523 1 98.56 273 LEU A CA 1
ATOM 2117 C C . LEU A 1 273 ? -11.883 -15.922 -12.734 1 98.56 273 LEU A C 1
ATOM 2119 O O . LEU A 1 273 ? -12.328 -16.016 -13.875 1 98.56 273 LEU A O 1
ATOM 2123 N N . GLU A 1 274 ? -10.641 -15.586 -12.445 1 98 274 GLU A N 1
ATOM 2124 C CA . GLU A 1 274 ? -9.703 -15.422 -13.547 1 98 274 GLU A CA 1
ATOM 2125 C C . GLU A 1 274 ? -9.555 -16.719 -14.352 1 98 274 GLU A C 1
ATOM 2127 O O . GLU A 1 274 ? -9.523 -16.688 -15.578 1 98 274 GLU A O 1
ATOM 2132 N N . LEU A 1 275 ? -9.469 -17.812 -13.664 1 97.81 275 LEU A N 1
ATOM 2133 C CA . LEU A 1 275 ? -9.375 -19.109 -14.32 1 97.81 275 LEU A CA 1
ATOM 2134 C C . LEU A 1 275 ? -10.609 -19.391 -15.172 1 97.81 275 LEU A C 1
ATOM 2136 O O . LEU A 1 275 ? -10.5 -19.969 -16.266 1 97.81 275 LEU A O 1
ATOM 2140 N N . LEU A 1 276 ? -11.711 -18.953 -14.703 1 97.69 276 LEU A N 1
ATOM 2141 C CA . LEU A 1 276 ? -12.984 -19.219 -15.359 1 97.69 276 LEU A CA 1
ATOM 2142 C C . LEU A 1 276 ? -13.195 -18.297 -16.547 1 97.69 276 LEU A C 1
ATOM 2144 O O . LEU A 1 276 ? -13.672 -18.734 -17.609 1 97.69 276 LEU A O 1
ATOM 2148 N N . THR A 1 277 ? -12.758 -17.031 -16.422 1 96.94 277 THR A N 1
ATOM 2149 C CA . THR A 1 277 ? -13.18 -16 -17.375 1 96.94 277 THR A CA 1
ATOM 2150 C C . THR A 1 277 ? -12.016 -15.562 -18.25 1 96.94 277 THR A C 1
ATOM 2152 O O . THR A 1 277 ? -12.211 -14.961 -19.312 1 96.94 277 THR A O 1
ATOM 2155 N N . SER A 1 278 ? -10.805 -15.781 -17.812 1 95.5 278 SER A N 1
ATOM 2156 C CA . SER A 1 278 ? -9.586 -15.266 -18.422 1 95.5 278 SER A CA 1
ATOM 2157 C C . SER A 1 278 ? -9.57 -13.742 -18.422 1 95.5 278 SER A C 1
ATOM 2159 O O . SER A 1 278 ? -8.898 -13.125 -19.25 1 95.5 278 SER A O 1
ATOM 2161 N N . GLN A 1 279 ? -10.328 -13.156 -17.547 1 94.88 279 GLN A N 1
ATOM 2162 C CA . GLN A 1 279 ? -10.367 -11.703 -17.406 1 94.88 279 GLN A CA 1
ATOM 2163 C C . GLN A 1 279 ? -9.5 -11.227 -16.25 1 94.88 279 GLN A C 1
ATOM 2165 O O . GLN A 1 279 ? -9.242 -11.984 -15.312 1 94.88 279 GLN A O 1
ATOM 2170 N N . LYS A 1 280 ? -9.07 -10.023 -16.359 1 93.25 280 LYS A N 1
ATOM 2171 C CA . LYS A 1 280 ? -8.203 -9.453 -15.336 1 93.25 280 LYS A CA 1
ATOM 2172 C C . LYS A 1 280 ? -8.992 -9.094 -14.078 1 93.25 280 LYS A C 1
ATOM 2174 O O . LYS A 1 280 ? -10.172 -8.734 -14.164 1 93.25 280 LYS A O 1
ATOM 2179 N N . ALA A 1 281 ? -8.305 -9.164 -12.977 1 94.31 281 ALA A N 1
ATOM 2180 C CA . ALA A 1 281 ? -8.938 -8.781 -11.719 1 94.31 281 ALA A CA 1
ATOM 2181 C C . ALA A 1 281 ? -9.422 -7.336 -11.758 1 94.31 281 ALA A C 1
ATOM 2183 O O . ALA A 1 281 ? -10.484 -7.016 -11.227 1 94.31 281 ALA A O 1
ATOM 2184 N N . ILE A 1 282 ? -8.609 -6.547 -12.398 1 91.75 282 ILE A N 1
ATOM 2185 C CA . ILE A 1 282 ? -8.953 -5.148 -12.633 1 91.75 282 ILE A CA 1
ATOM 2186 C C . ILE A 1 282 ? -8.828 -4.828 -14.117 1 91.75 282 ILE A C 1
ATOM 2188 O O . ILE A 1 282 ? -7.809 -5.133 -14.742 1 91.75 282 ILE A O 1
ATOM 2192 N N . ASP A 1 283 ? -9.805 -4.281 -14.664 1 90.5 283 ASP A N 1
ATOM 2193 C CA . ASP A 1 283 ? -9.789 -3.895 -16.078 1 90.5 283 ASP A CA 1
ATOM 2194 C C . ASP A 1 283 ? -10.547 -2.584 -16.281 1 90.5 283 ASP A C 1
ATOM 2196 O O . ASP A 1 283 ? -11.773 -2.547 -16.203 1 90.5 283 ASP A O 1
ATOM 2200 N N . PHE A 1 284 ? -9.812 -1.572 -16.625 1 84.5 284 PHE A N 1
ATOM 2201 C CA . PHE A 1 284 ? -10.406 -0.245 -16.734 1 84.5 284 PHE A CA 1
ATOM 2202 C C . PHE A 1 284 ? -11.109 -0.076 -18.078 1 84.5 284 PHE A C 1
ATOM 2204 O O . PHE A 1 284 ? -11.75 0.951 -18.312 1 84.5 284 PHE A O 1
ATOM 2211 N N . ASN A 1 285 ? -11.031 -1.062 -18.906 1 87 285 ASN A N 1
ATOM 2212 C CA . ASN A 1 285 ? -11.773 -1.039 -20.156 1 87 285 ASN A CA 1
ATOM 2213 C C . ASN A 1 285 ? -13.219 -1.481 -19.953 1 87 285 ASN A C 1
ATOM 2215 O O . ASN A 1 285 ? -14.055 -1.298 -20.844 1 87 285 ASN A O 1
ATOM 2219 N N . ARG A 1 286 ? -13.492 -2.074 -18.797 1 87.69 286 ARG A N 1
ATOM 2220 C CA . ARG A 1 286 ? -14.875 -2.404 -18.453 1 87.69 286 ARG A CA 1
ATOM 2221 C C . ARG A 1 286 ? -15.633 -1.165 -17.984 1 87.69 286 ARG A C 1
ATOM 2223 O O . ARG A 1 286 ? -15.023 -0.142 -17.672 1 87.69 286 ARG A O 1
ATOM 2230 N N . PRO A 1 287 ? -17 -1.271 -18 1 86.06 287 PRO A N 1
ATOM 2231 C CA . PRO A 1 287 ? -17.75 -0.152 -17.422 1 86.06 287 PRO A CA 1
ATOM 2232 C C . PRO A 1 287 ? -17.297 0.18 -16 1 86.06 287 PRO A C 1
ATOM 2234 O O . PRO A 1 287 ? -16.844 -0.705 -15.266 1 86.06 287 PRO A O 1
ATOM 2237 N N . PRO A 1 288 ? -17.438 1.354 -15.547 1 79.56 288 PRO A N 1
ATOM 2238 C CA . PRO A 1 288 ? -16.906 1.839 -14.266 1 79.56 288 PRO A CA 1
ATOM 2239 C C . PRO A 1 288 ? -17.375 0.993 -13.078 1 79.56 288 PRO A C 1
ATOM 2241 O O . PRO A 1 288 ? -16.609 0.787 -12.133 1 79.56 288 PRO A O 1
ATOM 2244 N N . ASP A 1 289 ? -18.547 0.492 -13.258 1 82.94 289 ASP A N 1
ATOM 2245 C CA . ASP A 1 289 ? -19.094 -0.26 -12.133 1 82.94 289 ASP A CA 1
ATOM 2246 C C . ASP A 1 289 ? -18.609 -1.71 -12.156 1 82.94 289 ASP A C 1
ATOM 2248 O O . ASP A 1 289 ? -18.812 -2.453 -11.195 1 82.94 289 ASP A O 1
ATOM 2252 N N . ASP A 1 290 ? -17.906 -2.035 -13.273 1 88.56 290 ASP A N 1
ATOM 2253 C CA . ASP A 1 290 ? -17.516 -3.434 -13.453 1 88.56 290 ASP A CA 1
ATOM 2254 C C . ASP A 1 290 ? -16 -3.574 -13.57 1 88.56 290 ASP A C 1
ATOM 2256 O O . ASP A 1 290 ? -15.508 -4.586 -14.078 1 88.56 290 ASP A O 1
ATOM 2260 N N . VAL A 1 291 ? -15.312 -2.539 -13.117 1 90.12 291 VAL A N 1
ATOM 2261 C CA . VAL A 1 291 ? -13.859 -2.547 -13.25 1 90.12 291 VAL A CA 1
ATOM 2262 C C . VAL A 1 291 ? -13.273 -3.705 -12.438 1 90.12 291 VAL A C 1
ATOM 2264 O O . VAL A 1 291 ? -12.281 -4.312 -12.844 1 90.12 291 VAL A O 1
ATOM 2267 N N . ASN A 1 292 ? -13.938 -3.984 -11.336 1 92.25 292 ASN A N 1
ATOM 2268 C CA . ASN A 1 292 ? -13.555 -5.094 -10.469 1 92.25 292 ASN A CA 1
ATOM 2269 C C . ASN A 1 292 ? -14.203 -6.402 -10.922 1 92.25 292 ASN A C 1
ATOM 2271 O O . ASN A 1 292 ? -15.422 -6.52 -10.945 1 92.25 292 ASN A O 1
ATOM 2275 N N . LEU A 1 293 ? -13.367 -7.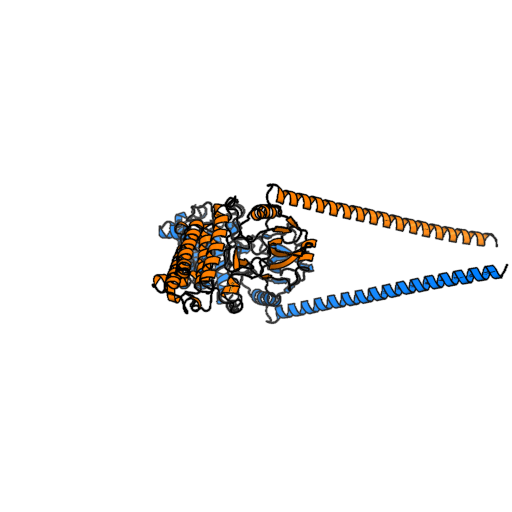34 -11.234 1 95.44 293 LEU A N 1
ATOM 2276 C CA . LEU A 1 293 ? -13.867 -8.609 -11.766 1 95.44 293 LEU A CA 1
ATOM 2277 C C . LEU A 1 293 ? -14.82 -9.266 -10.773 1 95.44 293 LEU A C 1
ATOM 2279 O O . LEU A 1 293 ? -15.859 -9.812 -11.18 1 95.44 293 LEU A O 1
ATOM 2283 N N . ALA A 1 294 ? -14.484 -9.266 -9.477 1 95.5 294 ALA A N 1
ATOM 2284 C CA . ALA A 1 294 ? -15.32 -9.875 -8.445 1 95.5 294 ALA A CA 1
ATOM 2285 C C . ALA A 1 294 ? -16.719 -9.25 -8.438 1 95.5 294 ALA A C 1
ATOM 2287 O O . ALA A 1 294 ? -17.719 -9.969 -8.375 1 95.5 294 ALA A O 1
ATOM 2288 N N . ILE A 1 295 ? -16.766 -8.008 -8.586 1 92.75 295 ILE A N 1
ATOM 2289 C CA . ILE A 1 295 ? -18.047 -7.293 -8.586 1 92.75 295 ILE A CA 1
ATOM 2290 C C . ILE A 1 295 ? -18.812 -7.621 -9.859 1 92.75 295 ILE A C 1
ATOM 2292 O O . ILE A 1 295 ? -20.016 -7.902 -9.805 1 92.75 295 ILE A O 1
ATOM 2296 N N . TYR A 1 296 ? -18.141 -7.594 -10.945 1 94.75 296 TYR A N 1
ATOM 2297 C CA . TYR A 1 296 ? -18.75 -7.883 -12.242 1 94.75 296 TYR A CA 1
ATOM 2298 C C . TYR A 1 296 ? -19.375 -9.266 -12.25 1 94.75 296 TYR A C 1
ATOM 2300 O O . TYR A 1 296 ? -20.562 -9.414 -12.578 1 94.75 296 TYR A O 1
ATOM 2308 N N . VAL A 1 297 ? -18.641 -10.266 -11.836 1 96.56 297 VAL A N 1
ATOM 2309 C CA . VAL A 1 297 ? -19.125 -11.633 -11.922 1 96.56 297 VAL A CA 1
ATOM 2310 C C . VAL A 1 297 ? -20.234 -11.852 -10.906 1 96.56 297 VAL A C 1
ATOM 2312 O O . VAL A 1 297 ? -21.203 -12.57 -11.18 1 96.56 297 VAL A O 1
ATOM 2315 N N . LYS A 1 298 ? -20.125 -11.266 -9.727 1 94.94 298 LYS A N 1
ATOM 2316 C CA . LYS A 1 298 ? -21.203 -11.359 -8.758 1 94.94 298 LYS A CA 1
ATOM 2317 C C . LYS A 1 298 ? -22.516 -10.844 -9.344 1 94.94 298 LYS A C 1
ATOM 2319 O O . LYS A 1 298 ? -23.562 -11.453 -9.164 1 94.94 298 LYS A O 1
ATOM 2324 N N . ARG A 1 299 ? -22.406 -9.75 -10.047 1 94.38 299 ARG A N 1
ATOM 2325 C CA . ARG A 1 299 ? -23.594 -9.18 -10.688 1 94.38 299 ARG A CA 1
ATOM 2326 C C . ARG A 1 299 ? -24.156 -10.117 -11.75 1 94.38 299 ARG A C 1
ATOM 2328 O O . ARG A 1 299 ? -25.359 -10.352 -11.805 1 94.38 299 ARG A O 1
ATOM 2335 N N . VAL A 1 300 ? -23.328 -10.641 -12.562 1 95.5 300 VAL A N 1
ATOM 2336 C CA . VAL A 1 300 ? -23.75 -11.523 -13.641 1 95.5 300 VAL A CA 1
ATOM 2337 C C . VAL A 1 300 ? -24.375 -12.781 -13.055 1 95.5 300 VAL A C 1
ATOM 2339 O O . VAL A 1 300 ? -25.328 -13.328 -13.625 1 95.5 300 VAL A O 1
ATOM 2342 N N . VAL A 1 301 ? -23.875 -13.281 -11.984 1 96 301 VAL A N 1
ATOM 2343 C CA . VAL A 1 301 ? -24.422 -14.461 -11.312 1 96 301 VAL A CA 1
ATOM 2344 C C . VAL A 1 301 ? -25.812 -14.133 -10.758 1 96 301 VAL A C 1
ATOM 2346 O O . VAL A 1 301 ? -26.734 -14.93 -10.891 1 96 301 VAL A O 1
ATOM 2349 N N . GLU A 1 302 ? -25.922 -13.008 -10.156 1 95 302 GLU A N 1
ATOM 2350 C CA . GLU A 1 302 ? -27.203 -12.578 -9.609 1 95 302 GLU A CA 1
ATOM 2351 C C . GLU A 1 302 ? -28.25 -12.469 -10.711 1 95 302 GLU A C 1
ATOM 2353 O O . GLU A 1 302 ? -29.438 -12.719 -10.469 1 95 302 GLU A O 1
ATOM 2358 N N . GLU A 1 303 ? -27.797 -12.18 -11.883 1 95.69 303 GLU A N 1
ATOM 2359 C CA . GLU A 1 303 ? -28.688 -12.055 -13.023 1 95.69 303 GLU A CA 1
ATOM 2360 C C . GLU A 1 303 ? -28.875 -13.391 -13.734 1 95.69 303 GLU A C 1
ATOM 2362 O O . GLU A 1 303 ? -29.484 -13.461 -14.797 1 95.69 303 GLU A O 1
ATOM 2367 N N . GLU A 1 304 ? -28.297 -14.445 -13.258 1 95.38 304 GLU A N 1
ATOM 2368 C CA . GLU A 1 304 ? -28.375 -15.805 -13.789 1 95.38 304 GLU A CA 1
ATOM 2369 C C . GLU A 1 304 ? -27.766 -15.883 -15.188 1 95.38 304 GLU A C 1
ATOM 2371 O O . GLU A 1 304 ? -28.312 -16.547 -16.062 1 95.38 304 GLU A O 1
ATOM 2376 N N . ARG A 1 305 ? -26.672 -15.18 -15.398 1 96.38 305 ARG A N 1
ATOM 2377 C CA . ARG A 1 305 ? -26.016 -15.109 -16.688 1 96.38 305 ARG A CA 1
ATOM 2378 C C . ARG A 1 305 ? -24.531 -15.461 -16.562 1 96.38 305 ARG A C 1
ATOM 2380 O O . ARG A 1 305 ? -23.688 -14.852 -17.234 1 96.38 305 ARG A O 1
ATOM 2387 N N . LEU A 1 306 ? -24.234 -16.344 -15.672 1 96.31 306 LEU A N 1
ATOM 2388 C CA . LEU A 1 306 ? -22.844 -16.688 -15.398 1 96.31 306 LEU A CA 1
ATOM 2389 C C . LEU A 1 306 ? -22.141 -17.156 -16.672 1 96.31 306 LEU A C 1
ATOM 2391 O O . LEU A 1 306 ? -20.969 -16.828 -16.891 1 96.31 306 LEU A O 1
ATOM 2395 N N . LEU A 1 307 ? -22.828 -17.828 -17.547 1 95.06 307 LEU A N 1
ATOM 2396 C CA . LEU A 1 307 ? -22.25 -18.375 -18.781 1 95.06 307 LEU A CA 1
ATOM 2397 C C . LEU A 1 307 ? -21.703 -17.266 -19.656 1 95.06 307 LEU A C 1
ATOM 2399 O O . LEU A 1 307 ? -20.734 -17.453 -20.391 1 95.06 307 LEU A O 1
ATOM 2403 N N . ASP A 1 308 ? -22.266 -16.047 -19.469 1 95 308 ASP A N 1
ATOM 2404 C CA . ASP A 1 308 ? -21.844 -14.906 -20.281 1 95 308 ASP A CA 1
ATOM 2405 C C . ASP A 1 308 ? -20.438 -14.445 -19.906 1 95 308 ASP A C 1
ATOM 2407 O O . ASP A 1 308 ? -19.75 -13.836 -20.703 1 95 308 ASP A O 1
ATOM 2411 N N . ALA A 1 309 ? -20.047 -14.742 -18.688 1 95.69 309 ALA A N 1
ATOM 2412 C CA . ALA A 1 309 ? -18.766 -14.25 -18.203 1 95.69 309 ALA A CA 1
ATOM 2413 C C . ALA A 1 309 ? -17.656 -15.266 -18.453 1 95.69 309 ALA A C 1
ATOM 2415 O O . ALA A 1 309 ? -16.469 -14.93 -18.375 1 95.69 309 ALA A O 1
ATOM 2416 N N . ILE A 1 310 ? -18.031 -16.5 -18.797 1 96.94 310 ILE A N 1
ATOM 2417 C CA . ILE A 1 310 ? -17.047 -17.562 -18.969 1 96.94 310 ILE A CA 1
ATOM 2418 C C . ILE A 1 310 ? -16.219 -17.312 -20.219 1 96.94 310 ILE A C 1
ATOM 2420 O O . ILE A 1 310 ? -16.734 -16.812 -21.219 1 96.94 310 ILE A O 1
ATOM 2424 N N . ASP A 1 311 ? -14.992 -17.609 -20.156 1 95.62 311 ASP A N 1
ATOM 2425 C CA . ASP A 1 311 ? -14.07 -17.5 -21.281 1 95.62 311 ASP A CA 1
ATOM 2426 C C . ASP A 1 311 ? -14.672 -18.109 -22.547 1 95.62 311 ASP A C 1
ATOM 2428 O O . ASP A 1 311 ? -14.984 -19.312 -22.562 1 95.62 311 ASP A O 1
ATOM 2432 N N . PRO A 1 312 ? -14.789 -17.391 -23.594 1 93.69 312 PRO A N 1
ATOM 2433 C CA . PRO A 1 312 ? -15.359 -17.938 -24.828 1 93.69 312 PRO A CA 1
ATOM 2434 C C . PRO A 1 312 ? -14.57 -19.125 -25.375 1 93.69 312 PRO A C 1
ATOM 2436 O O . PRO A 1 312 ? -15.156 -20.031 -25.969 1 93.69 312 PRO A O 1
ATOM 2439 N N . ASN A 1 313 ? -13.32 -19.109 -25.188 1 91.38 313 ASN A N 1
ATOM 2440 C CA . ASN A 1 313 ? -12.5 -20.219 -25.672 1 91.38 313 ASN A CA 1
ATOM 2441 C C . ASN A 1 313 ? -12.812 -21.516 -24.938 1 91.38 313 ASN A C 1
ATOM 2443 O O . ASN A 1 313 ? -12.609 -22.609 -25.469 1 91.38 313 ASN A O 1
ATOM 2447 N N . LEU A 1 314 ? -13.25 -21.406 -23.719 1 93.06 314 LEU A N 1
ATOM 2448 C CA . LEU A 1 314 ? -13.656 -22.594 -22.953 1 93.06 314 LEU A CA 1
ATOM 2449 C C . LEU A 1 314 ? -15.023 -23.078 -23.406 1 93.06 314 LEU A C 1
ATOM 2451 O O . LEU A 1 314 ? -15.273 -24.297 -23.438 1 93.06 314 LEU A O 1
ATOM 2455 N N . LYS A 1 315 ? -15.852 -22.203 -23.734 1 93.44 315 LYS A N 1
ATOM 2456 C CA . LYS A 1 315 ? -17.234 -22.531 -24.094 1 93.44 315 LYS A CA 1
ATOM 2457 C C . LYS A 1 315 ? -17.297 -23.172 -25.469 1 93.44 315 LYS A C 1
ATOM 2459 O O . LYS A 1 315 ? -18.109 -24.078 -25.703 1 93.44 315 LYS A O 1
ATOM 2464 N N . LYS A 1 316 ? -16.406 -22.609 -26.266 1 90.69 316 LYS A N 1
ATOM 2465 C CA . LYS A 1 316 ? -16.406 -23.141 -27.625 1 90.69 316 LYS A CA 1
ATOM 2466 C C . LYS A 1 316 ? -16.125 -24.641 -27.641 1 90.69 316 LYS A C 1
ATOM 2468 O O . LYS A 1 316 ? -15.039 -25.078 -27.25 1 90.69 316 LYS A O 1
ATOM 2473 N N . GLY A 1 317 ? -17.078 -25.516 -28.016 1 87.94 317 GLY A N 1
ATOM 2474 C CA . GLY A 1 317 ? -16.922 -26.953 -28.125 1 87.94 317 GLY A CA 1
ATOM 2475 C C . GLY A 1 317 ? -17.031 -27.672 -26.797 1 87.94 317 GLY A C 1
ATOM 2476 O O . GLY A 1 317 ? -16.75 -28.875 -26.719 1 87.94 317 GLY A O 1
ATOM 2477 N N . ALA A 1 318 ? -17.422 -26.969 -25.797 1 93.06 318 ALA A N 1
ATOM 2478 C CA . ALA A 1 318 ? -17.547 -27.578 -24.469 1 93.06 318 ALA A CA 1
ATOM 2479 C C . ALA A 1 318 ? -18.766 -28.5 -24.406 1 93.06 318 ALA A C 1
ATOM 2481 O O . ALA A 1 318 ? -19.797 -28.203 -24.984 1 93.06 318 ALA A O 1
ATOM 2482 N N . THR A 1 319 ? -18.594 -29.562 -23.766 1 93.88 319 THR A N 1
ATOM 2483 C CA . THR A 1 319 ? -19.719 -30.453 -23.484 1 93.88 319 THR A CA 1
ATOM 2484 C C . THR A 1 319 ? -20.625 -29.859 -22.422 1 93.88 319 THR A C 1
ATOM 2486 O O . THR A 1 319 ? -20.25 -28.906 -21.734 1 93.88 319 THR A O 1
ATOM 2489 N N . GLU A 1 320 ? -21.781 -30.375 -22.281 1 94.19 320 GLU A N 1
ATOM 2490 C CA . GLU A 1 320 ? -22.703 -29.938 -21.25 1 94.19 320 GLU A CA 1
ATOM 2491 C C . GLU A 1 320 ? -22.125 -30.156 -19.859 1 94.19 320 GLU A C 1
ATOM 2493 O O . GLU A 1 320 ? -22.328 -29.328 -18.969 1 94.19 320 GLU A O 1
ATOM 2498 N N . LEU A 1 321 ? -21.484 -31.234 -19.75 1 94.75 321 LEU A N 1
ATOM 2499 C CA . LEU A 1 321 ? -20.859 -31.547 -18.469 1 94.75 321 LEU A CA 1
ATOM 2500 C C . LEU A 1 321 ? -19.781 -30.531 -18.109 1 94.75 321 LEU A C 1
ATOM 2502 O O . LEU A 1 321 ? -19.688 -30.109 -16.953 1 94.75 321 LEU A O 1
ATOM 2506 N N . GLU A 1 322 ? -19.016 -30.203 -19.078 1 95 322 GLU A N 1
ATOM 2507 C CA . GLU A 1 322 ? -17.984 -29.188 -18.859 1 95 322 GLU A CA 1
ATOM 2508 C C . GLU A 1 322 ? -18.609 -27.844 -18.484 1 95 322 GLU A C 1
ATOM 2510 O O . GLU A 1 322 ? -18.141 -27.172 -17.562 1 95 322 GLU A O 1
ATOM 2515 N N . LEU A 1 323 ? -19.656 -27.547 -19.156 1 96.25 323 LEU A N 1
ATOM 2516 C CA . LEU A 1 323 ? -20.359 -26.297 -18.844 1 96.25 323 LEU A CA 1
ATOM 2517 C C . LEU A 1 323 ? -20.891 -26.312 -17.422 1 96.25 323 LEU A C 1
ATOM 2519 O O . LEU A 1 323 ? -20.797 -25.312 -16.703 1 96.25 323 LEU A O 1
ATOM 2523 N N . ASP A 1 324 ? -21.391 -27.406 -17.016 1 96.31 324 ASP A N 1
ATOM 2524 C CA . ASP A 1 324 ? -21.922 -27.547 -15.656 1 96.31 324 ASP A CA 1
ATOM 2525 C C . ASP A 1 324 ? -20.828 -27.406 -14.609 1 96.31 324 ASP A C 1
ATOM 2527 O O . ASP A 1 324 ? -21.031 -26.781 -13.57 1 96.31 324 ASP A O 1
ATOM 2531 N N . THR A 1 325 ? -19.703 -27.984 -14.922 1 97.88 325 THR A N 1
ATOM 2532 C CA . THR A 1 325 ? -18.594 -27.891 -13.977 1 97.88 325 THR A CA 1
ATOM 2533 C C . THR A 1 325 ? -18.016 -26.484 -13.953 1 97.88 325 THR A C 1
ATOM 2535 O O . THR A 1 325 ? -17.547 -26.016 -12.914 1 97.88 325 THR A O 1
ATOM 2538 N N . MET A 1 326 ? -18.094 -25.797 -15.055 1 97.94 326 MET A N 1
ATOM 2539 C CA . MET A 1 326 ? -17.688 -24.391 -15.086 1 97.94 326 MET A CA 1
ATOM 2540 C C . MET A 1 326 ? -18.594 -23.547 -14.211 1 97.94 326 MET A C 1
ATOM 2542 O O . MET A 1 326 ? -18.125 -22.719 -13.43 1 97.94 326 MET A O 1
ATOM 2546 N N . LYS A 1 327 ? -19.875 -23.797 -14.328 1 97.69 327 LYS A N 1
ATOM 2547 C CA . LYS A 1 327 ? -20.828 -23.094 -13.492 1 97.69 327 LYS A CA 1
ATOM 2548 C C . LYS A 1 327 ? -20.578 -23.375 -12.016 1 97.69 327 LYS A C 1
ATOM 2550 O O . LYS A 1 327 ? -20.625 -22.469 -11.188 1 97.69 327 LYS A O 1
ATOM 2555 N N . ALA A 1 328 ? -20.312 -24.641 -11.734 1 98 328 ALA A N 1
ATOM 2556 C CA . ALA A 1 328 ? -20.047 -25.047 -10.352 1 98 328 ALA A CA 1
ATOM 2557 C C . ALA A 1 328 ? -18.859 -24.281 -9.781 1 98 328 ALA A C 1
ATOM 2559 O O . ALA A 1 328 ? -18.891 -23.812 -8.641 1 98 328 ALA A O 1
ATOM 2560 N N . LEU A 1 329 ? -17.812 -24.156 -10.555 1 98.5 329 LEU A N 1
ATOM 2561 C CA . LEU A 1 329 ? -16.641 -23.406 -10.102 1 98.5 329 LEU A CA 1
ATOM 2562 C C . LEU A 1 329 ? -16.984 -21.938 -9.891 1 98.5 329 LEU A C 1
ATOM 2564 O O . LEU A 1 329 ? -16.484 -21.312 -8.953 1 98.5 329 LEU A O 1
ATOM 2568 N N . GLY A 1 330 ? -17.797 -21.391 -10.805 1 98.31 330 GLY A N 1
ATOM 2569 C CA . GLY A 1 330 ? -18.25 -20.016 -10.648 1 98.31 330 GLY A CA 1
ATOM 2570 C C . GLY A 1 330 ? -18.984 -19.766 -9.344 1 98.31 330 GLY A C 1
ATOM 2571 O O . GLY A 1 330 ? -18.719 -18.781 -8.664 1 98.31 330 GLY A O 1
ATOM 2572 N N . PHE A 1 331 ? -19.828 -20.703 -8.984 1 98.25 331 PHE A N 1
ATOM 2573 C CA . PHE A 1 331 ? -20.578 -20.578 -7.746 1 98.25 331 PHE A CA 1
ATOM 2574 C C . PHE A 1 331 ? -19.672 -20.703 -6.539 1 98.25 331 PHE A C 1
ATOM 2576 O O . PHE A 1 331 ? -19.844 -20 -5.543 1 98.25 331 PHE A O 1
ATOM 2583 N N . LEU A 1 332 ? -18.75 -21.609 -6.645 1 98.62 332 LEU A N 1
ATOM 2584 C CA . LEU A 1 332 ? -17.75 -21.734 -5.582 1 98.62 332 LEU A CA 1
ATOM 2585 C C . LEU A 1 332 ? -16.984 -20.422 -5.414 1 98.62 332 LEU A C 1
ATOM 2587 O O . LEU A 1 332 ? -16.781 -19.953 -4.293 1 98.62 332 LEU A O 1
ATOM 2591 N N . ALA A 1 333 ? -16.531 -19.828 -6.539 1 98.81 333 ALA A N 1
ATOM 2592 C CA . ALA A 1 333 ? -15.781 -18.578 -6.508 1 98.81 333 ALA A CA 1
ATOM 2593 C C . ALA A 1 333 ? -16.594 -17.469 -5.832 1 98.81 333 ALA A C 1
ATOM 2595 O O . ALA A 1 333 ? -16.078 -16.75 -4.969 1 98.81 333 ALA A O 1
ATOM 2596 N N . VAL A 1 334 ? -17.844 -17.375 -6.18 1 98.19 334 VAL A N 1
ATOM 2597 C CA . VAL A 1 334 ? -18.703 -16.359 -5.609 1 98.19 334 VAL A CA 1
ATOM 2598 C C . VAL A 1 334 ? -18.875 -16.609 -4.113 1 98.19 334 VAL A C 1
ATOM 2600 O O . VAL A 1 334 ? -18.969 -15.664 -3.324 1 98.19 334 VAL A O 1
ATOM 2603 N N . GLY A 1 335 ? -18.922 -17.906 -3.713 1 98.19 335 GLY A N 1
ATOM 2604 C CA . GLY A 1 335 ? -18.953 -18.234 -2.299 1 98.19 335 GLY A CA 1
ATOM 2605 C C . GLY A 1 335 ? -17.719 -17.75 -1.548 1 98.19 335 GLY A C 1
ATOM 2606 O O . GLY A 1 335 ? -17.828 -17.281 -0.412 1 98.19 335 GLY A O 1
ATOM 2607 N N . CYS A 1 336 ? -16.562 -17.797 -2.129 1 98.69 336 CYS A N 1
ATOM 2608 C CA . CYS A 1 336 ? -15.312 -17.328 -1.545 1 98.69 336 CYS A CA 1
ATOM 2609 C C . CYS A 1 336 ? -15.305 -15.812 -1.432 1 98.69 336 CYS A C 1
ATOM 2611 O O . CYS A 1 336 ? -14.539 -15.25 -0.646 1 98.69 336 CYS A O 1
ATOM 2613 N N . LEU A 1 337 ? -16.188 -15.141 -2.205 1 97.69 337 LEU A N 1
ATOM 2614 C CA . LEU A 1 337 ? -16.125 -13.695 -2.352 1 97.69 337 LEU A CA 1
ATOM 2615 C C . LEU A 1 337 ? -17.203 -13.016 -1.497 1 97.69 337 LEU A C 1
ATOM 2617 O O . LEU A 1 337 ? -17.5 -11.836 -1.688 1 97.69 337 LEU A O 1
ATOM 2621 N N . GLU A 1 338 ? -17.75 -13.812 -0.606 1 96.88 338 GLU A N 1
ATOM 2622 C CA . GLU A 1 338 ? -18.703 -13.219 0.32 1 96.88 338 GLU A CA 1
ATOM 2623 C C . GLU A 1 338 ? -18.094 -12.031 1.058 1 96.88 338 GLU A C 1
ATOM 2625 O O . GLU A 1 338 ? -16.906 -12.039 1.387 1 96.88 338 GLU A O 1
ATOM 2630 N N . GLU A 1 339 ? -18.859 -11.055 1.365 1 91.31 339 GLU A N 1
ATOM 2631 C CA . GLU A 1 339 ? -18.391 -9.812 1.98 1 91.31 339 GLU A CA 1
ATOM 2632 C C . GLU A 1 339 ? -17.875 -10.055 3.396 1 91.31 339 GLU A C 1
ATOM 2634 O O . GLU A 1 339 ? -16.828 -9.547 3.773 1 91.31 339 GLU A O 1
ATOM 2639 N N . ARG A 1 340 ? -18.641 -10.836 4.145 1 91.19 340 ARG A N 1
ATOM 2640 C CA . ARG A 1 340 ? -18.234 -11.141 5.516 1 91.19 340 ARG A CA 1
ATOM 2641 C C . ARG A 1 340 ? -17.391 -12.406 5.566 1 91.19 340 ARG A C 1
ATOM 2643 O O . ARG A 1 340 ? -17.781 -13.438 5.012 1 91.19 340 ARG A O 1
ATOM 2650 N N . ARG A 1 341 ? -16.391 -12.359 6.23 1 93.25 341 ARG A N 1
ATOM 2651 C CA . ARG A 1 341 ? -15.422 -13.453 6.246 1 93.25 341 ARG A CA 1
ATOM 2652 C C . ARG A 1 341 ? -16.047 -14.719 6.82 1 93.25 341 ARG A C 1
ATOM 2654 O O . ARG A 1 341 ? -15.695 -15.828 6.414 1 93.25 341 ARG A O 1
ATOM 2661 N N . GLN A 1 342 ? -17 -14.555 7.777 1 93.94 342 GLN A N 1
ATOM 2662 C CA . GLN A 1 342 ? -17.609 -15.719 8.422 1 93.94 342 GLN A CA 1
ATOM 2663 C C . GLN A 1 342 ? -18.438 -16.531 7.43 1 93.94 342 GLN A C 1
ATOM 2665 O O . GLN A 1 342 ? -18.719 -17.703 7.668 1 93.94 342 GLN A O 1
ATOM 2670 N N . ASN A 1 343 ? -18.781 -15.914 6.344 1 97 343 ASN A N 1
ATOM 2671 C CA . ASN A 1 343 ? -19.625 -16.578 5.348 1 97 343 ASN A CA 1
ATOM 2672 C C . ASN A 1 343 ? -18.781 -17.25 4.273 1 97 343 ASN A C 1
ATOM 2674 O O . ASN A 1 343 ? -19.312 -17.922 3.391 1 97 343 ASN A O 1
ATOM 2678 N N . ARG A 1 344 ? -17.5 -17.125 4.297 1 98.19 344 ARG A N 1
ATOM 2679 C CA . ARG A 1 344 ? -16.609 -17.75 3.32 1 98.19 344 ARG A CA 1
ATOM 2680 C C . ARG A 1 344 ? -16.203 -19.156 3.758 1 98.19 344 ARG A C 1
ATOM 2682 O O . ARG A 1 344 ? -16.031 -19.406 4.953 1 98.19 344 ARG A O 1
ATOM 2689 N N . PRO A 1 345 ? -16.078 -20.047 2.844 1 98.62 345 PRO A N 1
ATOM 2690 C CA . PRO A 1 345 ? -15.555 -21.359 3.197 1 98.62 345 PRO A CA 1
ATOM 2691 C C . PRO A 1 345 ? -14.078 -21.328 3.605 1 98.62 345 PRO A C 1
ATOM 2693 O O . PRO A 1 345 ? -13.414 -20.312 3.434 1 98.62 345 PRO A O 1
ATOM 2696 N N . SER A 1 346 ? -13.625 -22.359 4.266 1 98.44 346 SER A N 1
ATOM 2697 C CA . SER A 1 346 ? -12.195 -22.516 4.508 1 98.44 346 SER A CA 1
ATOM 2698 C C . SER A 1 346 ? -11.477 -23.047 3.264 1 98.44 346 SER A C 1
ATOM 2700 O O . SER A 1 346 ? -12.117 -23.578 2.355 1 98.44 346 SER A O 1
ATOM 2702 N N . MET A 1 347 ? -10.172 -22.906 3.256 1 98.5 347 MET A N 1
ATOM 2703 C CA . MET A 1 347 ? -9.438 -23.406 2.1 1 98.5 347 MET A CA 1
ATOM 2704 C C . MET A 1 347 ? -9.539 -24.938 2.012 1 98.5 347 MET A C 1
ATOM 2706 O O . MET A 1 347 ? -9.484 -25.5 0.919 1 98.5 347 MET A O 1
ATOM 2710 N N . LYS A 1 348 ? -9.758 -25.578 3.111 1 98.19 348 LYS A N 1
ATOM 2711 C CA . LYS A 1 348 ? -10 -27.016 3.09 1 98.19 348 LYS A CA 1
ATOM 2712 C C . LYS A 1 348 ? -11.289 -27.344 2.35 1 98.19 348 LYS A C 1
ATOM 2714 O O . LYS A 1 348 ? -11.312 -28.219 1.489 1 98.19 348 LYS A O 1
ATOM 2719 N N . GLU A 1 349 ? -12.305 -26.625 2.738 1 98.69 349 GLU A N 1
ATOM 2720 C CA . GLU A 1 349 ? -13.594 -26.812 2.08 1 98.69 349 GLU A CA 1
ATOM 2721 C C . GLU A 1 349 ? -13.508 -26.484 0.591 1 98.69 349 GLU A C 1
ATOM 2723 O O . GLU A 1 349 ? -14.078 -27.203 -0.237 1 98.69 349 GLU A O 1
ATOM 2728 N N . VAL A 1 350 ? -12.828 -25.469 0.256 1 98.88 350 VAL A N 1
ATOM 2729 C CA . VAL A 1 350 ? -12.656 -25.062 -1.135 1 98.88 350 VAL A CA 1
ATOM 2730 C C . VAL A 1 350 ? -11.938 -26.156 -1.91 1 98.88 350 VAL A C 1
ATOM 2732 O O . VAL A 1 350 ? -12.344 -26.516 -3.021 1 98.88 350 VAL A O 1
ATOM 2735 N N . THR A 1 351 ? -10.891 -26.719 -1.325 1 98.69 351 THR A N 1
ATOM 2736 C CA . THR A 1 351 ? -10.125 -27.781 -1.955 1 98.69 351 THR A CA 1
ATOM 2737 C C . THR A 1 351 ? -11.008 -29 -2.234 1 98.69 351 THR A C 1
ATOM 2739 O O . THR A 1 351 ? -10.977 -29.562 -3.334 1 98.69 351 THR A O 1
ATOM 2742 N N . GLU A 1 352 ? -11.797 -29.344 -1.278 1 98.56 352 GLU A N 1
ATOM 2743 C CA . GLU A 1 352 ? -12.695 -30.484 -1.42 1 98.56 352 GLU A CA 1
ATOM 2744 C C . GLU A 1 352 ? -13.703 -30.266 -2.543 1 98.56 352 GLU A C 1
ATOM 2746 O O . GLU A 1 352 ? -13.977 -31.172 -3.328 1 98.56 352 GLU A O 1
ATOM 2751 N N . GLU A 1 353 ? -14.211 -29.094 -2.598 1 98.69 353 GLU A N 1
ATOM 2752 C CA . GLU A 1 353 ? -15.188 -28.766 -3.631 1 98.69 353 GLU A CA 1
ATOM 2753 C C . GLU A 1 353 ? -14.562 -28.797 -5.02 1 98.69 353 GLU A C 1
ATOM 2755 O O . GLU A 1 353 ? -15.172 -29.281 -5.977 1 98.69 353 GLU A O 1
ATOM 2760 N N . ILE A 1 354 ? -13.391 -28.297 -5.133 1 98.75 354 ILE A N 1
ATOM 2761 C CA . ILE A 1 354 ? -12.719 -28.297 -6.426 1 98.75 354 ILE A CA 1
ATOM 2762 C C . ILE A 1 354 ? -12.422 -29.734 -6.844 1 98.75 354 ILE A C 1
ATOM 2764 O O . ILE A 1 354 ? -12.594 -30.109 -8.008 1 98.75 354 ILE A O 1
ATOM 2768 N N . GLU A 1 355 ? -12 -30.547 -5.883 1 97.81 355 GLU A N 1
ATOM 2769 C CA . GLU A 1 355 ? -11.742 -31.953 -6.168 1 97.81 355 GLU A CA 1
ATOM 2770 C C . GLU A 1 355 ? -13.008 -32.656 -6.652 1 97.81 355 GLU A C 1
ATOM 2772 O O . GLU A 1 355 ? -12.953 -33.5 -7.562 1 97.81 355 GLU A O 1
ATOM 2777 N N . TYR A 1 356 ? -14.07 -32.312 -6.023 1 97.62 356 TYR A N 1
ATOM 2778 C CA . TYR A 1 356 ? -15.344 -32.875 -6.445 1 97.62 356 TYR A CA 1
ATOM 2779 C C . TYR A 1 356 ? -15.68 -32.469 -7.871 1 97.62 356 TYR A C 1
ATOM 2781 O O . TYR A 1 356 ? -16.062 -33.281 -8.695 1 97.62 356 TYR A O 1
ATOM 2789 N N . ILE A 1 357 ? -15.516 -31.25 -8.242 1 97.75 357 ILE A N 1
ATOM 2790 C CA . ILE A 1 357 ? -15.781 -30.719 -9.578 1 97.75 357 ILE A CA 1
ATOM 2791 C C . ILE A 1 357 ? -14.875 -31.422 -10.586 1 97.75 357 ILE A C 1
ATOM 2793 O O . ILE A 1 357 ? -15.32 -31.812 -11.664 1 97.75 357 ILE A O 1
ATOM 2797 N N . LEU A 1 358 ? -13.633 -31.547 -10.172 1 96.44 358 LEU A N 1
ATOM 2798 C CA . LEU A 1 358 ? -12.648 -32.188 -11.023 1 96.44 358 LEU A CA 1
ATOM 2799 C C . LEU A 1 358 ? -13.039 -33.656 -11.297 1 96.44 358 LEU A C 1
ATOM 2801 O O . LEU A 1 358 ? -12.891 -34.125 -12.414 1 96.44 358 LEU A O 1
ATOM 2805 N N . SER A 1 359 ? -13.555 -34.344 -10.289 1 95.38 359 SER A N 1
ATOM 2806 C CA . SER A 1 359 ? -13.953 -35.75 -10.438 1 95.38 359 SER A CA 1
ATOM 2807 C C . SER A 1 359 ? -15.125 -35.875 -11.406 1 95.38 359 SER A C 1
ATOM 2809 O O . SER A 1 359 ? -15.211 -36.875 -12.141 1 95.38 359 SER A O 1
ATOM 2811 N N . ILE A 1 360 ? -15.961 -34.906 -11.477 1 92.81 360 ILE A N 1
ATOM 2812 C CA . ILE A 1 360 ? -17.094 -34.906 -12.383 1 92.81 360 ILE A CA 1
ATOM 2813 C C . ILE A 1 360 ? -16.625 -34.625 -13.805 1 92.81 360 ILE A C 1
ATOM 2815 O O . ILE A 1 360 ? -17.047 -35.281 -14.758 1 92.81 360 ILE A O 1
ATOM 2819 N N . ALA A 1 361 ? -15.75 -33.75 -13.93 1 90.19 361 ALA A N 1
ATOM 2820 C CA . ALA A 1 361 ? -15.273 -33.312 -15.234 1 90.19 361 ALA A CA 1
ATOM 2821 C C . ALA A 1 361 ? -14.469 -34.406 -15.93 1 90.19 361 ALA A C 1
ATOM 2823 O O . ALA A 1 361 ? -14.453 -34.469 -17.156 1 90.19 361 ALA A O 1
ATOM 2824 N N . THR A 1 362 ? -13.75 -35.281 -15.234 1 82.19 362 THR A N 1
ATOM 2825 C CA . THR A 1 362 ? -12.891 -36.312 -15.805 1 82.19 362 THR A CA 1
ATOM 2826 C C . THR A 1 362 ? -13.656 -37.625 -15.961 1 82.19 362 THR A C 1
ATOM 2828 O O . THR A 1 362 ? -13.188 -38.531 -16.641 1 82.19 362 THR A O 1
ATOM 2831 N N . LYS A 1 363 ? -14.672 -38.094 -15.211 1 66.69 363 LYS A N 1
ATOM 2832 C CA . LYS A 1 363 ? -15.43 -39.312 -15.375 1 66.69 363 LYS A CA 1
ATOM 2833 C C . LYS A 1 363 ? -15.867 -39.5 -16.828 1 66.69 363 LYS A C 1
ATOM 2835 O O . LYS A 1 363 ? -15.914 -40.625 -17.328 1 66.69 363 LYS A O 1
ATOM 2840 N N . LYS A 1 364 ? -16.391 -38.688 -17.641 1 56.62 364 LYS A N 1
ATOM 2841 C CA . LYS A 1 364 ? -16.953 -39.125 -18.922 1 56.62 364 LYS A CA 1
ATOM 2842 C C . LYS A 1 364 ? -15.852 -39.531 -19.891 1 56.62 364 LYS A C 1
ATOM 2844 O O . LYS A 1 364 ? -16.141 -40.031 -20.984 1 56.62 364 LYS A O 1
ATOM 2849 N N . SER A 1 365 ? -14.602 -39 -19.688 1 46.69 365 SER A N 1
ATOM 2850 C CA . SER A 1 365 ? -13.75 -39.438 -20.781 1 46.69 365 SER A CA 1
ATOM 2851 C C . SER A 1 365 ? -13.57 -40.938 -20.797 1 46.69 365 SER A C 1
ATOM 2853 O O . SER A 1 365 ? -13.102 -41.5 -21.781 1 46.69 365 SER A O 1
ATOM 2855 N N . ASP A 1 366 ? -13.625 -41.594 -19.688 1 42.59 366 ASP A N 1
ATOM 2856 C CA . ASP A 1 366 ? -13.461 -43.062 -19.75 1 42.59 366 ASP A CA 1
ATOM 2857 C C . ASP A 1 366 ? -14.766 -43.75 -20.156 1 42.59 366 ASP A C 1
ATOM 2859 O O . ASP A 1 366 ? -14.789 -44.938 -20.406 1 42.59 366 ASP A O 1
ATOM 2863 N N . GLY A 1 367 ? -15.93 -43.156 -20.031 1 34.53 367 GLY A N 1
ATOM 2864 C CA . GLY A 1 367 ? -17.031 -43.938 -20.578 1 34.53 367 GLY A CA 1
ATOM 2865 C C . GLY A 1 367 ? -17.266 -43.688 -22.047 1 34.53 367 GLY A C 1
ATOM 2866 O O . GLY A 1 367 ? -16.891 -42.625 -22.578 1 34.53 367 GLY A O 1
ATOM 2867 N N . MET B 1 1 ? 96.438 -1.513 -16.516 1 32.84 1 MET B N 1
ATOM 2868 C CA . MET B 1 1 ? 95.75 -0.935 -15.367 1 32.84 1 MET B CA 1
ATOM 2869 C C . MET B 1 1 ? 94.688 0.093 -15.805 1 32.84 1 MET B C 1
ATOM 2871 O O . MET B 1 1 ? 93.75 0.384 -15.07 1 32.84 1 MET B O 1
ATOM 2875 N N . PHE B 1 2 ? 94.938 0.672 -17.062 1 43.12 2 PHE B N 1
ATOM 2876 C CA . PHE B 1 2 ? 94.062 1.743 -17.578 1 43.12 2 PHE B CA 1
ATOM 2877 C C . PHE B 1 2 ? 92.75 1.188 -18.078 1 43.12 2 PHE B C 1
ATOM 2879 O O . PHE B 1 2 ? 91.75 1.888 -18.078 1 43.12 2 PHE B O 1
ATOM 2886 N N . ASP B 1 3 ? 92.75 0.004 -18.594 1 43.38 3 ASP B N 1
ATOM 2887 C CA . ASP B 1 3 ? 91.562 -0.49 -19.297 1 43.38 3 ASP B CA 1
ATOM 2888 C C . ASP B 1 3 ? 90.438 -0.848 -18.312 1 43.38 3 ASP B C 1
ATOM 2890 O O . ASP B 1 3 ? 89.25 -0.766 -18.641 1 43.38 3 ASP B O 1
ATOM 2894 N N . LYS B 1 4 ? 90.875 -1.325 -17.141 1 51.09 4 LYS B N 1
ATOM 2895 C CA . LYS B 1 4 ? 89.812 -1.772 -16.219 1 51.09 4 LYS B CA 1
ATOM 2896 C C . LYS B 1 4 ? 89.125 -0.586 -15.57 1 51.09 4 LYS B C 1
ATOM 2898 O O . LYS B 1 4 ? 88 -0.72 -15.086 1 51.09 4 LYS B O 1
ATOM 2903 N N . VAL B 1 5 ? 89.812 0.543 -15.5 1 47.81 5 VAL B N 1
ATOM 2904 C CA . VAL B 1 5 ? 89.188 1.687 -14.836 1 47.81 5 VAL B CA 1
ATOM 2905 C C . VAL B 1 5 ? 88.188 2.328 -15.758 1 47.81 5 VAL B C 1
ATOM 2907 O O . VAL B 1 5 ? 87.125 2.768 -15.312 1 47.81 5 VAL B O 1
ATOM 2910 N N . PHE B 1 6 ? 88.438 2.311 -17.094 1 51.94 6 PHE B N 1
ATOM 2911 C CA . PHE B 1 6 ? 87.5 2.936 -18 1 51.94 6 PHE B CA 1
ATOM 2912 C C . PHE B 1 6 ? 86.188 2.109 -18.125 1 51.94 6 PHE B C 1
ATOM 2914 O O . PHE B 1 6 ? 85.125 2.66 -18.297 1 51.94 6 PHE B O 1
ATOM 2921 N N . SER B 1 7 ? 86.375 0.812 -17.922 1 55.88 7 SER B N 1
ATOM 2922 C CA . SER B 1 7 ? 85.188 -0.035 -18.078 1 55.88 7 SER B CA 1
ATOM 2923 C C . SER B 1 7 ? 84.188 0.146 -16.922 1 55.88 7 SER B C 1
ATOM 2925 O O . SER B 1 7 ? 83 0.16 -17.125 1 55.88 7 SER B O 1
ATOM 2927 N N . CYS B 1 8 ? 84.812 0.443 -15.781 1 57.12 8 CYS B N 1
ATOM 2928 C CA . CYS B 1 8 ? 83.938 0.563 -14.617 1 57.12 8 CYS B CA 1
ATOM 2929 C C . CYS B 1 8 ? 83.188 1.887 -14.648 1 57.12 8 CYS B C 1
ATOM 2931 O O . CYS B 1 8 ? 82 1.951 -14.234 1 57.12 8 CYS B O 1
ATOM 2933 N N . SER B 1 9 ? 83.875 2.92 -15.227 1 59.41 9 SER B N 1
ATOM 2934 C CA . SER B 1 9 ? 83.188 4.227 -15.25 1 59.41 9 SER B CA 1
ATOM 2935 C C . SER B 1 9 ? 82.062 4.266 -16.281 1 59.41 9 SER B C 1
ATOM 2937 O O . SER B 1 9 ? 81.062 4.879 -16.047 1 59.41 9 SER B O 1
ATOM 2939 N N . ILE B 1 10 ? 82.312 3.588 -17.359 1 61.19 10 ILE B N 1
ATOM 2940 C CA . ILE B 1 10 ? 81.312 3.574 -18.406 1 61.19 10 ILE B CA 1
ATOM 2941 C C . ILE B 1 10 ? 80.062 2.74 -17.953 1 61.19 10 ILE B C 1
ATOM 2943 O O . ILE B 1 10 ? 78.938 3.115 -18.188 1 61.19 10 ILE B O 1
ATOM 2947 N N . TRP B 1 11 ? 80.438 1.696 -17.219 1 61.66 11 TRP B N 1
ATOM 2948 C CA . TRP B 1 11 ? 79.312 0.833 -16.766 1 61.66 11 TRP B CA 1
ATOM 2949 C C . TRP B 1 11 ? 78.5 1.539 -15.711 1 61.66 11 TRP B C 1
ATOM 2951 O O . TRP B 1 11 ? 77.25 1.438 -15.734 1 61.66 11 TRP B O 1
ATOM 2961 N N . LEU B 1 12 ? 79.125 2.355 -14.875 1 62.97 12 LEU B N 1
ATOM 2962 C CA . LEU B 1 12 ? 78.375 3.096 -13.852 1 62.97 12 LEU B CA 1
ATOM 2963 C C . LEU B 1 12 ? 77.562 4.211 -14.484 1 62.97 12 LEU B C 1
ATOM 2965 O O . LEU B 1 12 ? 76.438 4.457 -14.07 1 62.97 12 LEU B O 1
ATOM 2969 N N . THR B 1 13 ? 78.125 4.805 -15.508 1 67.88 13 THR B N 1
ATOM 2970 C CA . THR B 1 13 ? 77.438 5.859 -16.203 1 67.88 13 THR B CA 1
ATOM 2971 C C . THR B 1 13 ? 76.25 5.273 -16.984 1 67.88 13 THR B C 1
ATOM 2973 O O . THR B 1 13 ? 75.188 5.875 -17.031 1 67.88 13 THR B O 1
ATOM 2976 N N . CYS B 1 14 ? 76.438 4.113 -17.547 1 65.81 14 CYS B N 1
ATOM 2977 C CA . CYS B 1 14 ? 75.312 3.467 -18.281 1 65.81 14 CYS B CA 1
ATOM 2978 C C . CYS B 1 14 ? 74.188 3.035 -17.328 1 65.81 14 CYS B C 1
ATOM 2980 O O . CYS B 1 14 ? 73.062 3.18 -17.641 1 65.81 14 CYS B O 1
ATOM 2982 N N . GLU B 1 15 ? 74.625 2.584 -16.219 1 65.75 15 GLU B N 1
ATOM 2983 C CA . GLU B 1 15 ? 73.625 2.166 -15.234 1 65.75 15 GLU B CA 1
ATOM 2984 C C . GLU B 1 15 ? 72.875 3.363 -14.68 1 65.75 15 GLU B C 1
ATOM 2986 O O . GLU B 1 15 ? 71.625 3.287 -14.477 1 65.75 15 GLU B O 1
ATOM 2991 N N . LEU B 1 16 ? 73.562 4.445 -14.555 1 67.38 16 LEU B N 1
ATOM 2992 C CA . LEU B 1 16 ? 72.938 5.672 -14.086 1 67.38 16 LEU B CA 1
ATOM 2993 C C . LEU B 1 16 ? 72 6.23 -15.141 1 67.38 16 LEU B C 1
ATOM 2995 O O . LEU B 1 16 ? 70.938 6.707 -14.82 1 67.38 16 LEU B O 1
ATOM 2999 N N . ILE B 1 17 ? 72.438 6.09 -16.375 1 67.81 17 ILE B N 1
ATOM 3000 C CA . ILE B 1 17 ? 71.625 6.582 -17.469 1 67.81 17 ILE B CA 1
ATOM 3001 C C . ILE B 1 17 ? 70.375 5.703 -17.625 1 67.81 17 ILE B C 1
ATOM 3003 O O . ILE B 1 17 ? 69.25 6.211 -17.797 1 67.81 17 ILE B O 1
ATOM 3007 N N . ILE B 1 18 ? 70.562 4.449 -17.531 1 68.25 18 ILE B N 1
ATOM 3008 C CA . ILE B 1 18 ? 69.438 3.531 -17.625 1 68.25 18 ILE B CA 1
ATOM 3009 C C . ILE B 1 18 ? 68.5 3.754 -16.453 1 68.25 18 ILE B C 1
ATOM 3011 O O . ILE B 1 18 ? 67.25 3.762 -16.625 1 68.25 18 ILE B O 1
ATOM 3015 N N . GLY B 1 19 ? 69 3.934 -15.359 1 67.88 19 GLY B N 1
ATOM 3016 C CA . GLY B 1 19 ? 68.188 4.234 -14.195 1 67.88 19 GLY B CA 1
ATOM 3017 C C . GLY B 1 19 ? 67.438 5.527 -14.328 1 67.88 19 GLY B C 1
ATOM 3018 O O . GLY B 1 19 ? 66.25 5.574 -14.008 1 67.88 19 GLY B O 1
ATOM 3019 N N . LEU B 1 20 ? 68.125 6.535 -14.82 1 70 20 LEU B N 1
ATOM 3020 C CA . LEU B 1 20 ? 67.5 7.836 -14.992 1 70 20 LEU B CA 1
ATOM 3021 C C . LEU B 1 20 ? 66.5 7.793 -16.109 1 70 20 LEU B C 1
ATOM 3023 O O . LEU B 1 20 ? 65.375 8.375 -15.977 1 70 20 LEU B O 1
ATOM 3027 N N . THR B 1 21 ? 66.812 7.102 -17.156 1 71.88 21 THR B N 1
ATOM 3028 C CA . THR B 1 21 ? 65.875 7.004 -18.266 1 71.88 21 THR B CA 1
ATOM 3029 C C . THR B 1 21 ? 64.625 6.164 -17.875 1 71.88 21 THR B C 1
ATOM 3031 O O . THR B 1 21 ? 63.5 6.5 -18.219 1 71.88 21 THR B O 1
ATOM 3034 N N . SER B 1 22 ? 64.938 5.176 -17.141 1 75.62 22 SER B N 1
ATOM 3035 C CA . SER B 1 22 ? 63.781 4.363 -16.656 1 75.62 22 SER B CA 1
ATOM 3036 C C . SER B 1 22 ? 62.938 5.133 -15.648 1 75.62 22 SER B C 1
ATOM 3038 O O . SER B 1 22 ? 61.719 5.051 -15.68 1 75.62 22 SER B O 1
ATOM 3040 N N . GLY B 1 23 ? 63.688 5.848 -14.875 1 75.56 23 GLY B N 1
ATOM 3041 C CA . GLY B 1 23 ? 63 6.699 -13.938 1 75.56 23 GLY B CA 1
ATOM 3042 C C . GLY B 1 23 ? 62.156 7.773 -14.617 1 75.56 23 GLY B C 1
ATOM 3043 O O . GLY B 1 23 ? 61 7.996 -14.25 1 75.56 23 GLY B O 1
ATOM 3044 N N . LEU B 1 24 ? 62.781 8.375 -15.609 1 78.81 24 LEU B N 1
ATOM 3045 C CA . LEU B 1 24 ? 62.094 9.398 -16.375 1 78.81 24 LEU B CA 1
ATOM 3046 C C . LEU B 1 24 ? 60.938 8.797 -17.172 1 78.81 24 LEU B C 1
ATOM 3048 O O . LEU B 1 24 ? 59.875 9.406 -17.281 1 78.81 24 LEU B O 1
ATOM 3052 N N . GLY B 1 25 ? 61.125 7.594 -17.641 1 77.94 25 GLY B N 1
ATOM 3053 C CA . GLY B 1 25 ? 60.031 6.891 -18.328 1 77.94 25 GLY B CA 1
ATOM 3054 C C . GLY B 1 25 ? 58.875 6.562 -17.438 1 77.94 25 GLY B C 1
ATOM 3055 O O . GLY B 1 25 ? 57.719 6.785 -17.797 1 77.94 25 GLY B O 1
ATOM 3056 N N . THR B 1 26 ? 59.188 6.121 -16.281 1 81.81 26 THR B N 1
ATOM 3057 C CA . THR B 1 26 ? 58.156 5.805 -15.32 1 81.81 26 THR B CA 1
ATOM 3058 C C . THR B 1 26 ? 57.438 7.07 -14.867 1 81.81 26 THR B C 1
ATOM 3060 O O . THR B 1 26 ? 56.219 7.07 -14.703 1 81.81 26 THR B O 1
ATOM 3063 N N . ALA B 1 27 ? 58.25 8.102 -14.711 1 83.38 27 ALA B N 1
ATOM 3064 C CA . ALA B 1 27 ? 57.656 9.375 -14.328 1 83.38 27 ALA B CA 1
ATOM 3065 C C . ALA B 1 27 ? 56.75 9.906 -15.438 1 83.38 27 ALA B C 1
ATOM 3067 O O . ALA B 1 27 ? 55.656 10.445 -15.164 1 83.38 27 ALA B O 1
ATOM 3068 N N . LEU B 1 28 ? 57.125 9.688 -16.656 1 85 28 LEU B N 1
ATOM 3069 C CA . LEU B 1 28 ? 56.344 10.125 -17.797 1 85 28 LEU B CA 1
ATOM 3070 C C . LEU B 1 28 ? 55.062 9.312 -17.906 1 85 28 LEU B C 1
ATOM 3072 O O . LEU B 1 28 ? 53.969 9.867 -18.156 1 85 28 LEU B O 1
ATOM 3076 N N . VAL B 1 29 ? 55.156 8.078 -17.703 1 86.38 29 VAL B N 1
ATOM 3077 C CA . VAL B 1 29 ? 53.969 7.215 -17.734 1 86.38 29 VAL B CA 1
ATOM 3078 C C . VAL B 1 29 ? 53.031 7.594 -16.609 1 86.38 29 VAL B C 1
ATOM 3080 O O . VAL B 1 29 ? 51.812 7.695 -16.812 1 86.38 29 VAL B O 1
ATOM 3083 N N . ALA B 1 30 ? 53.625 7.867 -15.484 1 87.31 30 ALA B N 1
ATOM 3084 C CA . ALA B 1 30 ? 52.812 8.297 -14.352 1 87.31 30 ALA B CA 1
ATOM 3085 C C . ALA B 1 30 ? 52.125 9.633 -14.641 1 87.31 30 ALA B C 1
ATOM 3087 O O . ALA B 1 30 ? 50.969 9.828 -14.312 1 87.31 30 ALA B O 1
ATOM 3088 N N . ALA B 1 31 ? 52.844 10.469 -15.297 1 86.56 31 ALA B N 1
ATOM 3089 C CA . ALA B 1 31 ? 52.281 11.773 -15.648 1 86.56 31 ALA B CA 1
ATOM 3090 C C . ALA B 1 31 ? 51.188 11.633 -16.688 1 86.56 31 ALA B C 1
ATOM 3092 O O . ALA B 1 31 ? 50.156 12.305 -16.578 1 86.56 31 ALA B O 1
ATOM 3093 N N . ILE B 1 32 ? 51.312 10.773 -17.594 1 87 32 ILE B N 1
ATOM 3094 C CA . ILE B 1 32 ? 50.312 10.531 -18.625 1 87 32 ILE B CA 1
ATOM 3095 C C . ILE B 1 32 ? 49.062 9.898 -17.984 1 87 32 ILE B C 1
ATOM 3097 O O . ILE B 1 32 ? 47.938 10.32 -18.266 1 87 32 ILE B O 1
ATOM 3101 N N . ILE B 1 33 ? 49.281 8.992 -17.141 1 86.44 33 ILE B N 1
ATOM 3102 C CA . ILE B 1 33 ? 48.156 8.359 -16.438 1 86.44 33 ILE B CA 1
ATOM 3103 C C . ILE B 1 33 ? 47.438 9.398 -15.586 1 86.44 33 ILE B C 1
ATOM 3105 O O . ILE B 1 33 ? 46.219 9.461 -15.578 1 86.44 33 ILE B O 1
ATOM 3109 N N . GLY B 1 34 ? 48.281 10.203 -14.914 1 85.5 34 GLY B N 1
ATOM 3110 C CA . GLY B 1 34 ? 47.688 11.266 -14.125 1 85.5 34 GLY B CA 1
ATOM 3111 C C . GLY B 1 34 ? 46.875 12.242 -14.961 1 85.5 34 GLY B C 1
ATOM 3112 O O . GLY B 1 34 ? 45.781 12.648 -14.562 1 85.5 34 GLY B O 1
ATOM 3113 N N . PHE B 1 35 ? 47.406 12.516 -16.078 1 86.69 35 PHE B N 1
ATOM 3114 C CA . PHE B 1 35 ? 46.719 13.43 -16.984 1 86.69 35 PHE B CA 1
ATOM 3115 C C . PHE B 1 35 ? 45.438 12.805 -17.531 1 86.69 35 PHE B C 1
ATOM 3117 O O . PHE B 1 35 ? 44.406 13.461 -17.578 1 86.69 35 PHE B O 1
ATOM 3124 N N . LEU B 1 36 ? 45.5 11.602 -17.906 1 86.62 36 LEU B N 1
ATOM 3125 C CA . LEU B 1 36 ? 44.312 10.914 -18.422 1 86.62 36 LEU B CA 1
ATOM 3126 C C . LEU B 1 36 ? 43.25 10.781 -17.344 1 86.62 36 LEU B C 1
ATOM 3128 O O . LEU B 1 36 ? 42.062 10.961 -17.609 1 86.62 36 LEU B O 1
ATOM 3132 N N . LEU B 1 37 ? 43.688 10.492 -16.172 1 85.19 37 LEU B N 1
ATOM 3133 C CA . LEU B 1 37 ? 42.75 10.414 -15.055 1 85.19 37 LEU B CA 1
ATOM 3134 C C . LEU B 1 37 ? 42.125 11.781 -14.758 1 85.19 37 LEU B C 1
ATOM 3136 O O . LEU B 1 37 ? 40.938 11.883 -14.461 1 85.19 37 LEU B O 1
ATOM 3140 N N . TYR B 1 38 ? 43 12.711 -14.852 1 84.19 38 TYR B N 1
ATOM 3141 C CA . TYR B 1 38 ? 42.531 14.07 -14.656 1 84.19 38 TYR B CA 1
ATOM 3142 C C . TYR B 1 38 ? 41.5 14.445 -15.719 1 84.19 38 TYR B C 1
ATOM 3144 O O . TYR B 1 38 ? 40.469 15.016 -15.406 1 84.19 38 TYR B O 1
ATOM 3152 N N . GLN B 1 39 ? 41.781 14.156 -16.938 1 83.5 39 GLN B N 1
ATOM 3153 C CA . GLN B 1 39 ? 40.844 14.438 -18.031 1 83.5 39 GLN B CA 1
ATOM 3154 C C . GLN B 1 39 ? 39.531 13.68 -17.844 1 83.5 39 GLN B C 1
ATOM 3156 O O . GLN B 1 39 ? 38.469 14.227 -18.094 1 83.5 39 GLN B O 1
ATOM 3161 N N . ARG B 1 40 ? 39.594 12.477 -17.453 1 80.44 40 ARG B N 1
ATOM 3162 C CA . ARG B 1 40 ? 38.406 11.68 -17.188 1 80.44 40 ARG B CA 1
ATOM 3163 C C . ARG B 1 40 ? 37.594 12.281 -16.062 1 80.44 40 ARG B C 1
ATOM 3165 O O . ARG B 1 40 ? 36.375 12.367 -16.156 1 80.44 40 ARG B O 1
ATOM 3172 N N . HIS B 1 41 ? 38.281 12.602 -15.086 1 81.44 41 HIS B N 1
ATOM 3173 C CA . HIS B 1 41 ? 37.625 13.234 -13.953 1 81.44 41 HIS B CA 1
ATOM 3174 C C . HIS B 1 41 ? 36.938 14.539 -14.375 1 81.44 41 HIS B C 1
ATOM 3176 O O . HIS B 1 41 ? 35.781 14.797 -13.984 1 81.44 41 HIS B O 1
ATOM 3182 N N . ARG B 1 42 ? 37.625 15.289 -15.133 1 78.25 42 ARG B N 1
ATOM 3183 C CA . ARG B 1 42 ? 37.094 16.547 -15.617 1 78.25 42 ARG B CA 1
ATOM 3184 C C . ARG B 1 42 ? 35.875 16.312 -16.5 1 78.25 42 ARG B C 1
ATOM 3186 O O . ARG B 1 42 ? 34.875 17.031 -16.391 1 78.25 42 ARG B O 1
ATOM 3193 N N . ARG B 1 43 ? 35.938 15.406 -17.297 1 75.62 43 ARG B N 1
ATOM 3194 C CA . ARG B 1 43 ? 34.812 15.078 -18.188 1 75.62 43 ARG B CA 1
ATOM 3195 C C . ARG B 1 43 ? 33.594 14.609 -17.375 1 75.62 43 ARG B C 1
ATOM 3197 O O . ARG B 1 43 ? 32.469 14.977 -17.688 1 75.62 43 ARG B O 1
ATOM 3204 N N . HIS B 1 44 ? 33.875 13.805 -16.422 1 75.25 44 HIS B N 1
ATOM 3205 C CA . HIS B 1 44 ? 32.781 13.344 -15.555 1 75.25 44 HIS B CA 1
ATOM 3206 C C . HIS B 1 44 ? 32.125 14.508 -14.82 1 75.25 44 HIS B C 1
ATOM 3208 O O . HIS B 1 44 ? 30.906 14.578 -14.719 1 75.25 44 HIS B O 1
ATOM 3214 N N . LYS B 1 45 ? 32.938 15.375 -14.422 1 73.88 45 LYS B N 1
ATOM 3215 C CA . LYS B 1 45 ? 32.438 16.547 -13.719 1 73.88 45 LYS B CA 1
ATOM 3216 C C . LYS B 1 45 ? 31.625 17.438 -14.664 1 73.88 45 LYS B C 1
ATOM 3218 O O . LYS B 1 45 ? 30.578 17.953 -14.273 1 73.88 45 LYS B O 1
ATOM 3223 N N . GLU B 1 46 ? 32.094 17.578 -15.766 1 78.12 46 GLU B N 1
ATOM 3224 C CA . GLU B 1 46 ? 31.375 18.391 -16.75 1 78.12 46 GLU B CA 1
ATOM 3225 C C . GLU B 1 46 ? 30.062 17.734 -17.141 1 78.12 46 GLU B C 1
ATOM 3227 O O . GLU B 1 46 ? 29.047 18.422 -17.297 1 78.12 46 GLU B O 1
ATOM 3232 N N . ALA B 1 47 ? 30.094 16.531 -17.297 1 72.06 47 ALA B N 1
ATOM 3233 C CA . ALA B 1 47 ? 28.859 15.805 -17.625 1 72.06 47 ALA B CA 1
ATOM 3234 C C . ALA B 1 47 ? 27.844 15.93 -16.516 1 72.06 47 ALA B C 1
ATOM 3236 O O . ALA B 1 47 ? 26.656 16.125 -16.766 1 72.06 47 ALA B O 1
ATOM 3237 N N . GLN B 1 48 ? 28.344 15.797 -15.352 1 74.38 48 GLN B N 1
ATOM 3238 C CA . GLN B 1 48 ? 27.469 15.953 -14.203 1 74.38 48 GLN B CA 1
ATOM 3239 C C . GLN B 1 48 ? 26.906 17.375 -14.133 1 74.38 48 GLN B C 1
ATOM 3241 O O . GLN B 1 48 ? 25.734 17.562 -13.812 1 74.38 48 GLN B O 1
ATOM 3246 N N . ALA B 1 49 ? 27.688 18.281 -14.438 1 74.56 49 ALA B N 1
ATOM 3247 C CA . ALA B 1 49 ? 27.266 19.672 -14.438 1 74.56 49 ALA B CA 1
ATOM 3248 C C . ALA B 1 49 ? 26.219 19.938 -15.523 1 74.56 49 ALA B C 1
ATOM 3250 O O . ALA B 1 49 ? 25.25 20.656 -15.305 1 74.56 49 ALA B O 1
ATOM 3251 N N . ARG B 1 50 ? 26.484 19.406 -16.609 1 73.69 50 ARG B N 1
ATOM 3252 C CA . ARG B 1 50 ? 25.531 19.547 -17.703 1 73.69 50 ARG B CA 1
ATOM 3253 C C . ARG B 1 50 ? 24.188 18.922 -17.328 1 73.69 50 ARG B C 1
ATOM 3255 O O . ARG B 1 50 ? 23.125 19.516 -17.578 1 73.69 50 ARG B O 1
ATOM 3262 N N . LEU B 1 51 ? 24.25 17.766 -16.781 1 73.69 51 LEU B N 1
ATOM 3263 C CA . LEU B 1 51 ? 23.031 17.078 -16.359 1 73.69 51 LEU B CA 1
ATOM 3264 C C . LEU B 1 51 ? 22.297 17.891 -15.305 1 73.69 51 LEU B C 1
ATOM 3266 O O . LEU B 1 51 ? 21.062 18.016 -15.352 1 73.69 51 LEU B O 1
ATOM 3270 N N . ALA B 1 52 ? 23.062 18.406 -14.461 1 74.31 52 ALA B N 1
ATOM 3271 C CA . ALA B 1 52 ? 22.469 19.25 -13.422 1 74.31 52 ALA B CA 1
ATOM 3272 C C . ALA B 1 52 ? 21.781 20.469 -14.031 1 74.31 52 ALA B C 1
ATOM 3274 O O . ALA B 1 52 ? 20.703 20.859 -13.602 1 74.31 52 ALA B O 1
ATOM 3275 N N . ARG B 1 53 ? 22.406 21.062 -14.969 1 75.5 53 ARG B N 1
ATOM 3276 C CA . ARG B 1 53 ? 21.828 22.234 -15.633 1 75.5 53 ARG B CA 1
ATOM 3277 C C . ARG B 1 53 ? 20.562 21.875 -16.375 1 75.5 53 ARG B C 1
ATOM 3279 O O . ARG B 1 53 ? 19.578 22.609 -16.344 1 75.5 53 ARG B O 1
ATOM 3286 N N . GLU B 1 54 ? 20.594 20.828 -16.969 1 74.5 54 GLU B N 1
ATOM 3287 C CA . GLU B 1 54 ? 19.422 20.359 -17.688 1 74.5 54 GLU B CA 1
ATOM 3288 C C . GLU B 1 54 ? 18.25 20.109 -16.75 1 74.5 54 GLU B C 1
ATOM 3290 O O . GLU B 1 54 ? 17.109 20.453 -17.047 1 74.5 54 GLU B O 1
ATOM 3295 N N . ARG B 1 55 ? 18.609 19.578 -15.719 1 75.06 55 ARG B N 1
ATOM 3296 C CA . ARG B 1 55 ? 17.594 19.297 -14.719 1 75.06 55 ARG B CA 1
ATOM 3297 C C . ARG B 1 55 ? 17.031 20.578 -14.125 1 75.06 55 ARG B C 1
ATOM 3299 O O . ARG B 1 55 ? 15.828 20.688 -13.883 1 75.06 55 ARG B O 1
ATOM 3306 N N . GLU B 1 56 ? 17.906 21.484 -13.914 1 76.5 56 GLU B N 1
ATOM 3307 C CA . GLU B 1 56 ? 17.484 22.781 -13.406 1 76.5 56 GLU B CA 1
ATOM 3308 C C . GLU B 1 56 ? 16.594 23.5 -14.406 1 76.5 56 GLU B C 1
ATOM 3310 O O . GLU B 1 56 ? 15.609 24.156 -14.023 1 76.5 56 GLU B O 1
ATOM 3315 N N . GLU B 1 57 ? 16.922 23.391 -15.57 1 76.75 57 GLU B N 1
ATOM 3316 C CA . GLU B 1 57 ? 16.125 24 -16.625 1 76.75 57 GLU B CA 1
ATOM 3317 C C . GLU B 1 57 ? 14.742 23.359 -16.703 1 76.75 57 GLU B C 1
ATOM 3319 O O . GLU B 1 57 ? 13.742 24.062 -16.891 1 76.75 57 GLU B O 1
ATOM 3324 N N . MET B 1 58 ? 14.75 22.156 -16.516 1 73.44 58 MET B N 1
ATOM 3325 C CA . MET B 1 58 ? 13.477 21.453 -16.531 1 73.44 58 MET B CA 1
ATOM 3326 C C . MET B 1 58 ? 12.594 21.906 -15.367 1 73.44 58 MET B C 1
ATOM 3328 O O . MET B 1 58 ? 11.375 22.031 -15.523 1 73.44 58 MET B O 1
ATOM 3332 N N . LEU B 1 59 ? 13.242 22.109 -14.336 1 76.12 59 LEU B N 1
ATOM 3333 C CA . LEU B 1 59 ? 12.516 22.516 -13.133 1 76.12 59 LEU B CA 1
ATOM 3334 C C . LEU B 1 59 ? 12.023 23.953 -13.25 1 76.12 59 LEU B C 1
ATOM 3336 O O . LEU B 1 59 ? 11 24.312 -12.672 1 76.12 59 LEU B O 1
ATOM 3340 N N . ASN B 1 60 ? 12.727 24.828 -14.039 1 69.38 60 ASN B N 1
ATOM 3341 C CA . ASN B 1 60 ? 12.391 26.234 -14.086 1 69.38 60 ASN B CA 1
ATOM 3342 C C . ASN B 1 60 ? 11.734 26.625 -15.406 1 69.38 60 ASN B C 1
ATOM 3344 O O . ASN B 1 60 ? 11.586 27.797 -15.719 1 69.38 60 ASN B O 1
ATOM 3348 N N . ALA B 1 61 ? 11.602 25.75 -16.312 1 63 61 ALA B N 1
ATOM 3349 C CA . ALA B 1 61 ? 11.055 26.031 -17.625 1 63 61 ALA B CA 1
ATOM 3350 C C . ALA B 1 61 ? 9.766 26.828 -17.531 1 63 61 ALA B C 1
ATOM 3352 O O . ALA B 1 61 ? 9.453 27.641 -18.406 1 63 61 ALA B O 1
ATOM 3353 N N . GLY B 1 62 ? 8.898 26.781 -16.688 1 56.97 62 GLY B N 1
ATOM 3354 C CA . GLY B 1 62 ? 7.613 27.469 -16.719 1 56.97 62 GLY B CA 1
ATOM 3355 C C . GLY B 1 62 ? 7.609 28.75 -15.93 1 56.97 62 GLY B C 1
ATOM 3356 O O . GLY B 1 62 ? 6.551 29.344 -15.695 1 56.97 62 GLY B O 1
ATOM 3357 N N . GLY B 1 63 ? 8.742 29.5 -15.742 1 54.91 63 GLY B N 1
ATOM 3358 C CA . GLY B 1 63 ? 8.836 30.859 -15.227 1 54.91 63 GLY B CA 1
ATOM 3359 C C . GLY B 1 63 ? 8.555 30.953 -13.734 1 54.91 63 GLY B C 1
ATOM 3360 O O . GLY B 1 63 ? 8.547 32.031 -13.164 1 54.91 63 GLY B O 1
ATOM 3361 N N . GLY B 1 64 ? 7.855 30.109 -13.008 1 52.44 64 GLY B N 1
ATOM 3362 C CA . GLY B 1 64 ? 7.395 30.359 -11.656 1 52.44 64 GLY B CA 1
ATOM 3363 C C . GLY B 1 64 ? 8.516 30.312 -10.633 1 52.44 64 GLY B C 1
ATOM 3364 O O . GLY B 1 64 ? 9.688 30.266 -10.992 1 52.44 64 GLY B O 1
ATOM 3365 N N . LYS B 1 65 ? 8.102 30.594 -9.297 1 58.12 65 LYS B N 1
ATOM 3366 C CA . LYS B 1 65 ? 9.016 30.516 -8.156 1 58.12 65 LYS B CA 1
ATOM 3367 C C . LYS B 1 65 ? 9.938 29.297 -8.281 1 58.12 65 LYS B C 1
ATOM 3369 O O . LYS B 1 65 ? 9.508 28.234 -8.734 1 58.12 65 LYS B O 1
ATOM 3374 N N . THR B 1 66 ? 11.266 29.438 -8.086 1 64.81 66 THR B N 1
ATOM 3375 C CA . THR B 1 66 ? 12.398 28.672 -8.578 1 64.81 66 THR B CA 1
ATOM 3376 C C . THR B 1 66 ? 12.602 27.406 -7.734 1 64.81 66 THR B C 1
ATOM 3378 O O . THR B 1 66 ? 12.836 27.5 -6.527 1 64.81 66 THR B O 1
ATOM 3381 N N . ALA B 1 67 ? 11.938 26.328 -8.195 1 80.69 67 ALA B N 1
ATOM 3382 C CA . ALA B 1 67 ? 12.344 25.031 -7.652 1 80.69 67 ALA B CA 1
ATOM 3383 C C . ALA B 1 67 ? 13.852 24.844 -7.75 1 80.69 67 ALA B C 1
ATOM 3385 O O . ALA B 1 67 ? 14.469 25.234 -8.75 1 80.69 67 ALA B O 1
ATOM 3386 N N . LYS B 1 68 ? 14.43 24.594 -6.668 1 87.62 68 LYS B N 1
ATOM 3387 C CA . LYS B 1 68 ? 15.875 24.391 -6.637 1 87.62 68 LYS B CA 1
ATOM 3388 C C . LYS B 1 68 ? 16.219 22.906 -6.781 1 87.62 68 LYS B C 1
ATOM 3390 O O . LYS B 1 68 ? 15.508 22.047 -6.262 1 87.62 68 LYS B O 1
ATOM 3395 N N . VAL B 1 69 ? 17.234 22.719 -7.543 1 88.44 69 VAL B N 1
ATOM 3396 C CA . VAL B 1 69 ? 17.797 21.375 -7.594 1 88.44 69 VAL B CA 1
ATOM 3397 C C . VAL B 1 69 ? 19.016 21.281 -6.664 1 88.44 69 VAL B C 1
ATOM 3399 O O . VAL B 1 69 ? 20.031 21.922 -6.898 1 88.44 69 VAL B O 1
ATOM 3402 N N . PHE B 1 70 ? 18.906 20.484 -5.672 1 92.56 70 PHE B N 1
ATOM 3403 C CA . PHE B 1 70 ? 19.984 20.312 -4.695 1 92.56 70 PHE B CA 1
ATOM 3404 C C . PHE B 1 70 ? 20.906 19.172 -5.098 1 92.56 70 PHE B C 1
ATOM 3406 O O . PHE B 1 70 ? 20.469 18.203 -5.738 1 92.56 70 PHE B O 1
ATOM 3413 N N . THR B 1 71 ? 22.109 19.266 -4.719 1 92.12 71 THR B N 1
ATOM 3414 C CA . THR B 1 71 ? 23.062 18.172 -4.961 1 92.12 71 THR B CA 1
ATOM 3415 C C . THR B 1 71 ? 23.047 17.172 -3.811 1 92.12 71 THR B C 1
ATOM 3417 O O . THR B 1 71 ? 22.594 17.5 -2.711 1 92.12 71 THR B O 1
ATOM 3420 N N . GLY B 1 72 ? 23.5 16.031 -4.148 1 92.94 72 GLY B N 1
ATOM 3421 C CA . GLY B 1 72 ? 23.641 15.023 -3.104 1 92.94 72 GLY B CA 1
ATOM 3422 C C . GLY B 1 72 ? 24.547 15.461 -1.967 1 92.94 72 GLY B C 1
ATOM 3423 O O . GLY B 1 72 ? 24.25 15.211 -0.797 1 92.94 72 GLY B O 1
ATOM 3424 N N . LYS B 1 73 ? 25.594 16.109 -2.326 1 93.12 73 LYS B N 1
ATOM 3425 C CA . LYS B 1 73 ? 26.531 16.609 -1.333 1 93.12 73 LYS B CA 1
ATOM 3426 C C . LYS B 1 73 ? 25.875 17.625 -0.403 1 93.12 73 LYS B C 1
ATOM 3428 O O . LYS B 1 73 ? 26.062 17.562 0.815 1 93.12 73 LYS B O 1
ATOM 3433 N N . GLU B 1 74 ? 25.156 18.5 -0.964 1 94.25 74 GLU B N 1
ATOM 3434 C CA . GLU B 1 74 ? 24.438 19.5 -0.182 1 94.25 74 GLU B CA 1
ATOM 3435 C C . GLU B 1 74 ? 23.469 18.844 0.796 1 94.25 74 GLU B C 1
ATOM 3437 O O . GLU B 1 74 ? 23.391 19.25 1.96 1 94.25 74 GLU B O 1
ATOM 3442 N N . MET B 1 75 ? 22.766 17.859 0.333 1 95.56 75 MET B N 1
ATOM 3443 C CA . MET B 1 75 ? 21.75 17.203 1.148 1 95.56 75 MET B CA 1
ATOM 3444 C C . MET B 1 75 ? 22.391 16.391 2.27 1 95.56 75 MET B C 1
ATOM 3446 O O . MET B 1 75 ? 21.906 16.391 3.398 1 95.56 75 MET B O 1
ATOM 3450 N N . LYS B 1 76 ? 23.453 15.727 1.956 1 96 76 LYS B N 1
ATOM 3451 C CA . LYS B 1 76 ? 24.172 14.977 2.977 1 96 76 LYS B CA 1
ATOM 3452 C C . LYS B 1 76 ? 24.719 15.898 4.059 1 96 76 LYS B C 1
ATOM 3454 O O . LYS B 1 76 ? 24.609 15.602 5.25 1 96 76 LYS B O 1
ATOM 3459 N N . LYS B 1 77 ? 25.25 16.969 3.617 1 96.06 77 LYS B N 1
ATOM 3460 C CA . LYS B 1 77 ? 25.781 17.953 4.562 1 96.06 77 LYS B CA 1
ATOM 3461 C C . LYS B 1 77 ? 24.656 18.562 5.406 1 96.06 77 LYS B C 1
ATOM 3463 O O . LYS B 1 77 ? 24.766 18.656 6.629 1 96.06 77 LYS B O 1
ATOM 3468 N N . ALA B 1 78 ? 23.609 18.938 4.742 1 96.81 78 ALA B N 1
ATOM 3469 C CA . ALA B 1 78 ? 22.5 19.594 5.422 1 96.81 78 ALA B CA 1
ATOM 3470 C C . ALA B 1 78 ? 21.906 18.688 6.5 1 96.81 78 ALA B C 1
ATOM 3472 O O . ALA B 1 78 ? 21.484 19.156 7.559 1 96.81 78 ALA B O 1
ATOM 3473 N N . THR B 1 79 ? 21.875 17.375 6.285 1 97.06 79 THR B N 1
ATOM 3474 C CA . THR B 1 79 ? 21.219 16.422 7.18 1 97.06 79 THR B CA 1
ATOM 3475 C C . THR B 1 79 ? 22.234 15.711 8.062 1 97.06 79 THR B C 1
ATOM 3477 O O . THR B 1 79 ? 21.891 14.742 8.75 1 97.06 79 THR B O 1
ATOM 3480 N N . ALA B 1 80 ? 23.5 16.109 8.008 1 96.19 80 ALA B N 1
ATOM 3481 C CA . ALA B 1 80 ? 24.562 15.383 8.703 1 96.19 80 ALA B CA 1
ATOM 3482 C C . ALA B 1 80 ? 24.562 13.906 8.32 1 96.19 80 ALA B C 1
ATOM 3484 O O . ALA B 1 80 ? 24.547 13.031 9.188 1 96.19 80 ALA B O 1
ATOM 3485 N N . ASN B 1 81 ? 24.531 13.742 7.02 1 95.12 81 ASN B N 1
ATOM 3486 C CA . ASN B 1 81 ? 24.531 12.414 6.418 1 95.12 81 ASN B CA 1
ATOM 3487 C C . ASN B 1 81 ? 23.344 11.586 6.898 1 95.12 81 ASN B C 1
ATOM 3489 O O . ASN B 1 81 ? 23.516 10.438 7.312 1 95.12 81 ASN B O 1
ATOM 3493 N N . PHE B 1 82 ? 22.234 12.305 6.961 1 93.38 82 PHE B N 1
ATOM 3494 C CA . PHE B 1 82 ? 20.984 11.648 7.332 1 93.38 82 PHE B CA 1
ATOM 3495 C C . PHE B 1 82 ? 21.109 10.977 8.695 1 93.38 82 PHE B C 1
ATOM 3497 O O . PHE B 1 82 ? 20.734 9.812 8.859 1 93.38 82 PHE B O 1
ATOM 3504 N N . SER B 1 83 ? 21.562 11.711 9.617 1 93.31 83 SER B N 1
ATOM 3505 C CA . SER B 1 83 ? 21.766 11.234 10.984 1 93.31 83 SER B CA 1
ATOM 3506 C C . SER B 1 83 ? 20.438 10.969 11.688 1 93.31 83 SER B C 1
ATOM 3508 O O . SER B 1 83 ? 19.453 11.68 11.453 1 93.31 83 SER B O 1
ATOM 3510 N N . LYS B 1 84 ? 20.422 10.078 12.609 1 91.12 84 LYS B N 1
ATOM 3511 C CA . LYS B 1 84 ? 19.219 9.734 13.375 1 91.12 84 LYS B CA 1
ATOM 3512 C C . LYS B 1 84 ? 18.781 10.898 14.258 1 91.12 84 LYS B C 1
ATOM 3514 O O . LYS B 1 84 ? 17.594 11.07 14.516 1 91.12 84 LYS B O 1
ATOM 3519 N N . ASP B 1 85 ? 19.703 11.703 14.648 1 93.19 85 ASP B N 1
ATOM 3520 C CA . ASP B 1 85 ? 19.406 12.852 15.5 1 93.19 85 ASP B CA 1
ATOM 3521 C C . ASP B 1 85 ? 18.562 13.891 14.75 1 93.19 85 ASP B C 1
ATOM 3523 O O . ASP B 1 85 ? 17.938 14.75 15.375 1 93.19 85 ASP B O 1
ATOM 3527 N N . ARG B 1 86 ? 18.531 13.789 13.43 1 95.19 86 ARG B N 1
ATOM 3528 C CA . ARG B 1 86 ? 17.812 14.758 12.609 1 95.19 86 ARG B CA 1
ATOM 3529 C C . ARG B 1 86 ? 16.516 14.156 12.055 1 95.19 86 ARG B C 1
ATOM 3531 O O . ARG B 1 86 ? 15.82 14.797 11.266 1 95.19 86 ARG B O 1
ATOM 3538 N N . LEU B 1 87 ? 16.234 13.008 12.531 1 94.12 87 LEU B N 1
ATOM 3539 C CA . LEU B 1 87 ? 15.047 12.336 12.039 1 94.12 87 LEU B CA 1
ATOM 3540 C C . LEU B 1 87 ? 13.781 13 12.578 1 94.12 87 LEU B C 1
ATOM 3542 O O . LEU B 1 87 ? 13.617 13.133 13.797 1 94.12 87 LEU B O 1
ATOM 3546 N N . LEU B 1 88 ? 12.938 13.492 11.727 1 91.69 88 LEU B N 1
ATOM 3547 C CA . LEU B 1 88 ? 11.68 14.133 12.094 1 91.69 88 LEU B CA 1
ATOM 3548 C C . LEU B 1 88 ? 10.539 13.117 12.125 1 91.69 88 LEU B C 1
ATOM 3550 O O . LEU B 1 88 ? 9.602 13.258 12.906 1 91.69 88 LEU B O 1
ATOM 3554 N N . GLY B 1 89 ? 10.57 12.188 11.242 1 86.62 89 GLY B N 1
ATOM 3555 C CA . GLY B 1 89 ? 9.516 11.188 11.148 1 86.62 89 GLY B CA 1
ATOM 3556 C C . GLY B 1 89 ? 9.852 10.047 10.211 1 86.62 89 GLY B C 1
ATOM 3557 O O . GLY B 1 89 ? 10.711 10.188 9.336 1 86.62 89 GLY B O 1
ATOM 3558 N N . SER B 1 90 ? 9.273 8.883 10.516 1 79.69 90 SER B N 1
ATOM 3559 C CA . SER B 1 90 ? 9.43 7.691 9.68 1 79.69 90 SER B CA 1
ATOM 3560 C C . SER B 1 90 ? 8.094 7.004 9.445 1 79.69 90 SER B C 1
ATOM 3562 O O . SER B 1 90 ? 7.25 6.945 10.344 1 79.69 90 SER B O 1
ATOM 3564 N N . GLY B 1 91 ? 7.789 6.645 8.188 1 68.75 91 GLY B N 1
ATOM 3565 C CA . GLY B 1 91 ? 6.574 5.91 7.879 1 68.75 91 GLY B CA 1
ATOM 3566 C C . GLY B 1 91 ? 6.695 5.055 6.633 1 68.75 91 GLY B C 1
ATOM 3567 O O . GLY B 1 91 ? 7.805 4.73 6.203 1 68.75 91 GLY B O 1
ATOM 3568 N N . GLY B 1 92 ? 5.586 4.531 6.148 1 63.78 92 GLY B N 1
ATOM 3569 C CA . GLY B 1 92 ? 5.535 3.652 4.992 1 63.78 92 GLY B CA 1
ATOM 3570 C C . GLY B 1 92 ? 6.066 4.297 3.729 1 63.78 92 GLY B C 1
ATOM 3571 O O . GLY B 1 92 ? 6.48 3.602 2.797 1 63.78 92 GLY B O 1
ATOM 3572 N N . TYR B 1 93 ? 6.156 5.613 3.73 1 67.94 93 TYR B N 1
ATOM 3573 C CA . TYR B 1 93 ? 6.547 6.285 2.494 1 67.94 93 TYR B CA 1
ATOM 3574 C C . TYR B 1 93 ? 7.93 6.906 2.625 1 67.94 93 TYR B C 1
ATOM 3576 O O . TYR B 1 93 ? 8.367 7.656 1.748 1 67.94 93 TYR B O 1
ATOM 3584 N N . GLY B 1 94 ? 8.562 6.648 3.744 1 75.88 94 GLY B N 1
ATOM 3585 C CA . GLY B 1 94 ? 9.945 7.082 3.857 1 75.88 94 GLY B CA 1
ATOM 3586 C C . GLY B 1 94 ? 10.219 7.887 5.113 1 75.88 94 GLY B C 1
ATOM 3587 O O . GLY B 1 94 ? 9.344 8.047 5.961 1 75.88 94 GLY B O 1
ATOM 3588 N N . GLU B 1 95 ? 11.492 8.352 5.148 1 86.56 95 GLU B N 1
ATOM 3589 C CA . GLU B 1 95 ? 11.953 9.102 6.309 1 86.56 95 GLU B CA 1
ATOM 3590 C C . GLU B 1 95 ? 12.086 10.586 5.984 1 86.56 95 GLU B C 1
ATOM 3592 O O . GLU B 1 95 ? 12.32 10.961 4.836 1 86.56 95 GLU B O 1
ATOM 3597 N N . VAL B 1 96 ? 11.875 11.328 6.988 1 92.69 96 VAL B N 1
ATOM 3598 C CA . VAL B 1 96 ? 12.031 12.773 6.863 1 92.69 96 VAL B CA 1
ATOM 3599 C C . VAL B 1 96 ? 13.07 13.266 7.867 1 92.69 96 VAL B C 1
ATOM 3601 O O . VAL B 1 96 ? 13.016 12.922 9.047 1 92.69 96 VAL B O 1
ATOM 3604 N N . TYR B 1 97 ? 14.039 14.109 7.387 1 95.69 97 TYR B N 1
ATOM 3605 C CA . TYR B 1 97 ? 15.117 14.625 8.219 1 95.69 97 TYR B CA 1
ATOM 3606 C C . TYR B 1 97 ? 15.094 16.141 8.281 1 95.69 97 TYR B C 1
ATOM 3608 O O . TYR B 1 97 ? 14.789 16.797 7.281 1 95.69 97 TYR B O 1
ATOM 3616 N N . LYS B 1 98 ? 15.445 16.594 9.438 1 97.31 98 LYS B N 1
ATOM 3617 C CA . LYS B 1 98 ? 15.727 18.031 9.555 1 97.31 98 LYS B CA 1
ATOM 3618 C C . LYS B 1 98 ? 17.062 18.375 8.906 1 97.31 98 LYS B C 1
ATOM 3620 O O . LYS B 1 98 ? 18.062 17.672 9.109 1 97.31 98 LYS B O 1
ATOM 3625 N N . GLY B 1 99 ? 17.062 19.328 8.086 1 97.56 99 GLY B N 1
ATOM 3626 C CA . GLY B 1 99 ? 18.281 19.797 7.438 1 97.56 99 GLY B CA 1
ATOM 3627 C C . GLY B 1 99 ? 18.547 21.281 7.66 1 97.56 99 GLY B C 1
ATOM 3628 O O . GLY B 1 99 ? 17.609 22.062 7.859 1 97.56 99 GLY B O 1
ATOM 3629 N N . ILE B 1 100 ? 19.797 21.625 7.621 1 97.69 100 ILE B N 1
ATOM 3630 C CA . ILE B 1 100 ? 20.219 23.016 7.656 1 97.69 100 ILE B CA 1
ATOM 3631 C C . ILE B 1 100 ? 21.078 23.328 6.426 1 97.69 100 ILE B C 1
ATOM 3633 O O . ILE B 1 100 ? 22.172 22.797 6.273 1 97.69 100 ILE B O 1
ATOM 3637 N N . LEU B 1 101 ? 20.562 24.156 5.594 1 96.38 101 LEU B N 1
ATOM 3638 C CA . LEU B 1 101 ? 21.281 24.516 4.375 1 96.38 101 LEU B CA 1
ATOM 3639 C C . LEU B 1 101 ? 22.453 25.438 4.688 1 96.38 101 LEU B C 1
ATOM 3641 O O . LEU B 1 101 ? 22.625 25.875 5.828 1 96.38 101 LEU B O 1
ATOM 3645 N N . GLU B 1 102 ? 23.25 25.703 3.645 1 93.94 102 GLU B N 1
ATOM 3646 C CA . GLU B 1 102 ? 24.438 26.516 3.801 1 93.94 102 GLU B CA 1
ATOM 3647 C C . GLU B 1 102 ? 24.094 27.938 4.254 1 93.94 102 GLU B C 1
ATOM 3649 O O . GLU B 1 102 ? 24.844 28.562 4.996 1 93.94 102 GLU B O 1
ATOM 3654 N N . ASP B 1 103 ? 22.984 28.375 3.822 1 94.25 103 ASP B N 1
ATOM 3655 C CA . ASP B 1 103 ? 22.547 29.734 4.195 1 94.25 103 ASP B CA 1
ATOM 3656 C C . ASP B 1 103 ? 21.812 29.719 5.535 1 94.25 103 ASP B C 1
ATOM 3658 O O . ASP B 1 103 ? 21.156 30.703 5.891 1 94.25 103 ASP B O 1
ATOM 3662 N N . SER B 1 104 ? 21.781 28.625 6.262 1 94.81 104 SER B N 1
ATOM 3663 C CA . SER B 1 104 ? 21.25 28.438 7.605 1 94.81 104 SER B CA 1
ATOM 3664 C C . SER B 1 104 ? 19.734 28.234 7.574 1 94.81 104 SER B C 1
ATOM 3666 O O . SER B 1 104 ? 19.078 28.219 8.625 1 94.81 104 SER B O 1
ATOM 3668 N N . THR B 1 105 ? 19.25 28.172 6.367 1 95.81 105 THR B N 1
ATOM 3669 C CA . THR B 1 105 ? 17.828 27.875 6.262 1 95.81 105 THR B CA 1
ATOM 3670 C C . THR B 1 105 ? 17.547 26.469 6.766 1 95.81 105 THR B C 1
ATOM 3672 O O . THR B 1 105 ? 18.234 25.516 6.395 1 95.81 105 THR B O 1
ATOM 3675 N N . VAL B 1 106 ? 16.516 26.391 7.586 1 97.44 106 VAL B N 1
ATOM 3676 C CA . VAL B 1 106 ? 16.109 25.078 8.078 1 97.44 106 VAL B CA 1
ATOM 3677 C C . VAL B 1 106 ? 15.086 24.453 7.133 1 97.44 106 VAL B C 1
ATOM 3679 O O . VAL B 1 106 ? 14.141 25.125 6.711 1 97.44 106 VAL B O 1
ATOM 3682 N N . VAL B 1 107 ? 15.336 23.156 6.793 1 97.31 107 VAL B N 1
ATOM 3683 C CA . VAL B 1 107 ? 14.469 22.484 5.832 1 97.31 107 VAL B CA 1
ATOM 3684 C C . VAL B 1 107 ? 14.109 21.094 6.34 1 97.31 107 VAL B C 1
ATOM 3686 O O . VAL B 1 107 ? 14.688 20.625 7.316 1 97.31 107 VAL B O 1
ATOM 3689 N N . ALA B 1 108 ? 13.094 20.547 5.789 1 96.44 108 ALA B N 1
ATOM 3690 C CA . ALA B 1 108 ? 12.742 19.141 5.957 1 96.44 108 ALA B CA 1
ATOM 3691 C C . ALA B 1 108 ? 13.031 18.344 4.684 1 96.44 108 ALA B C 1
ATOM 3693 O O . ALA B 1 108 ? 12.555 18.703 3.605 1 96.44 108 ALA B O 1
ATOM 3694 N N . VAL B 1 109 ? 13.781 17.281 4.809 1 95.31 109 VAL B N 1
ATOM 3695 C CA . VAL B 1 109 ? 14.211 16.469 3.664 1 95.31 109 VAL B CA 1
ATOM 3696 C C . VAL B 1 109 ? 13.547 15.102 3.723 1 95.31 109 VAL B C 1
ATOM 3698 O O . VAL B 1 109 ? 13.828 14.305 4.621 1 95.31 109 VAL B O 1
ATOM 3701 N N . LYS B 1 110 ? 12.727 14.828 2.744 1 91.12 110 LYS B N 1
ATOM 3702 C CA . LYS B 1 110 ? 12.062 13.531 2.678 1 91.12 110 LYS B CA 1
ATOM 3703 C C . LYS B 1 110 ? 12.758 12.609 1.687 1 91.12 110 LYS B C 1
ATOM 3705 O O . LYS B 1 110 ? 12.992 12.984 0.537 1 91.12 110 LYS B O 1
ATOM 3710 N N . CYS B 1 111 ? 12.992 11.453 2.191 1 86.19 111 CYS B N 1
ATOM 3711 C CA . CYS B 1 111 ? 13.555 10.406 1.345 1 86.19 111 CYS B CA 1
ATOM 3712 C C . CYS B 1 111 ? 12.461 9.492 0.8 1 86.19 111 CYS B C 1
ATOM 3714 O O . CYS B 1 111 ? 11.711 8.891 1.567 1 86.19 111 CYS B O 1
ATOM 3716 N N . ALA B 1 112 ? 12.352 9.539 -0.478 1 72.19 112 ALA B N 1
ATOM 3717 C CA . ALA B 1 112 ? 11.336 8.695 -1.092 1 72.19 112 ALA B CA 1
ATOM 3718 C C . ALA B 1 112 ? 11.695 7.215 -0.952 1 72.19 112 ALA B C 1
ATOM 3720 O O . ALA B 1 112 ? 12.867 6.848 -1.007 1 72.19 112 ALA B O 1
ATOM 3721 N N . LYS B 1 113 ? 10.773 6.379 -0.381 1 60.59 113 LYS B N 1
ATOM 3722 C CA . LYS B 1 113 ? 11.07 4.949 -0.308 1 60.59 113 LYS B CA 1
ATOM 3723 C C . LYS B 1 113 ? 11.195 4.344 -1.702 1 60.59 113 LYS B C 1
ATOM 3725 O O . LYS B 1 113 ? 10.523 4.789 -2.639 1 60.59 113 LYS B O 1
ATOM 3730 N N . VAL B 1 114 ? 12.086 3.234 -1.761 1 47.59 114 VAL B N 1
ATOM 3731 C CA . VAL B 1 114 ? 12.531 2.418 -2.885 1 47.59 114 VAL B CA 1
ATOM 3732 C C . VAL B 1 114 ? 11.352 1.645 -3.463 1 47.59 114 VAL B C 1
ATOM 3734 O O . VAL B 1 114 ? 10.602 0.996 -2.725 1 47.59 114 VAL B O 1
ATOM 3737 N N . GLY B 1 115 ? 10.648 2.043 -4.551 1 48.75 115 GLY B N 1
ATOM 3738 C CA . GLY B 1 115 ? 9.68 1.379 -5.41 1 48.75 115 GLY B CA 1
ATOM 3739 C C . GLY B 1 115 ? 9 2.32 -6.387 1 48.75 115 GLY B C 1
ATOM 3740 O O . GLY B 1 115 ? 8.289 1.878 -7.289 1 48.75 115 GLY B O 1
ATOM 3741 N N . ASN B 1 116 ? 9.141 3.492 -6.008 1 51.59 116 ASN B N 1
ATOM 3742 C CA . ASN B 1 116 ? 8.5 4.398 -6.953 1 51.59 116 ASN B CA 1
ATOM 3743 C C . ASN B 1 116 ? 9.383 4.672 -8.164 1 51.59 116 ASN B C 1
ATOM 3745 O O . ASN B 1 116 ? 10.328 5.457 -8.086 1 51.59 116 ASN B O 1
ATOM 3749 N N . THR B 1 117 ? 9.422 3.553 -8.922 1 52.59 117 THR B N 1
ATOM 3750 C CA . THR B 1 117 ? 10.234 3.494 -10.125 1 52.59 117 THR B CA 1
ATOM 3751 C C . THR B 1 117 ? 9.945 4.688 -11.031 1 52.59 117 THR B C 1
ATOM 3753 O O . THR B 1 117 ? 10.164 4.621 -12.242 1 52.59 117 THR B O 1
ATOM 3756 N N . LYS B 1 118 ? 9.609 5.844 -10.422 1 60.56 118 LYS B N 1
ATOM 3757 C CA . LYS B 1 118 ? 9.414 6.906 -11.406 1 60.56 118 LYS B CA 1
ATOM 3758 C C . LYS B 1 118 ? 10.75 7.359 -12 1 60.56 118 LYS B C 1
ATOM 3760 O O . LYS B 1 118 ? 11.766 7.387 -11.305 1 60.56 118 LYS B O 1
ATOM 3765 N N . GLY B 1 119 ? 10.75 7.488 -13.266 1 66.12 119 GLY B N 1
ATOM 3766 C CA . GLY B 1 119 ? 11.906 8.07 -13.93 1 66.12 119 GLY B CA 1
ATOM 3767 C C . GLY B 1 119 ? 12.25 9.453 -13.422 1 66.12 119 GLY B C 1
ATOM 3768 O O . GLY B 1 119 ? 11.391 10.156 -12.875 1 66.12 119 GLY B O 1
ATOM 3769 N N . THR B 1 120 ? 13.43 9.828 -13.477 1 75.94 120 THR B N 1
ATOM 3770 C CA . THR B 1 120 ? 13.938 11.117 -13.016 1 75.94 120 THR B CA 1
ATOM 3771 C C . THR B 1 120 ? 13.148 12.258 -13.656 1 75.94 120 THR B C 1
ATOM 3773 O O . THR B 1 120 ? 12.789 13.227 -12.977 1 75.94 120 THR B O 1
ATOM 3776 N N . ASP B 1 121 ? 12.797 12.117 -14.898 1 76.62 121 ASP B N 1
ATOM 3777 C CA . ASP B 1 121 ? 12.07 13.164 -15.602 1 76.62 121 ASP B CA 1
ATOM 3778 C C . ASP B 1 121 ? 10.672 13.359 -15.016 1 76.62 121 ASP B C 1
ATOM 3780 O O . ASP B 1 121 ? 10.195 14.484 -14.883 1 76.62 121 ASP B O 1
ATOM 3784 N N . GLN B 1 122 ? 10.164 12.289 -14.695 1 75.5 122 GLN B N 1
ATOM 3785 C CA . GLN B 1 122 ? 8.828 12.352 -14.117 1 75.5 122 GLN B CA 1
ATOM 3786 C C . GLN B 1 122 ? 8.844 13.016 -12.742 1 75.5 122 GLN B C 1
ATOM 3788 O O . GLN B 1 122 ? 7.973 13.828 -12.43 1 75.5 122 GLN B O 1
ATOM 3793 N N . VAL B 1 123 ? 9.852 12.688 -12.039 1 79.31 123 VAL B N 1
ATOM 3794 C CA . VAL B 1 123 ? 9.992 13.273 -10.719 1 79.31 123 VAL B CA 1
ATOM 3795 C C . VAL B 1 123 ? 10.188 14.781 -10.836 1 79.31 123 VAL B C 1
ATOM 3797 O O . VAL B 1 123 ? 9.539 15.562 -10.133 1 79.31 123 VAL B O 1
ATOM 3800 N N . LEU B 1 124 ? 10.984 15.148 -11.789 1 81.44 124 LEU B N 1
ATOM 3801 C CA . LEU B 1 124 ? 11.281 16.562 -11.969 1 81.44 124 LEU B CA 1
ATOM 3802 C C . LEU B 1 124 ? 10.047 17.328 -12.414 1 81.44 124 LEU B C 1
ATOM 3804 O O . LEU B 1 124 ? 9.789 18.438 -11.938 1 81.44 124 LEU B O 1
ATOM 3808 N N . ASN B 1 125 ? 9.312 16.734 -13.203 1 78.25 125 ASN B N 1
ATOM 3809 C CA . ASN B 1 125 ? 8.094 17.375 -13.664 1 78.25 125 ASN B CA 1
ATOM 3810 C C . ASN B 1 125 ? 7.082 17.547 -12.531 1 78.25 125 ASN B C 1
ATOM 3812 O O . ASN B 1 125 ? 6.465 18.609 -12.398 1 78.25 125 ASN B O 1
ATOM 3816 N N . GLU B 1 126 ? 6.996 16.531 -11.797 1 78.75 126 GLU B N 1
ATOM 3817 C CA . GLU B 1 126 ? 6.066 16.578 -10.672 1 78.75 126 GLU B CA 1
ATOM 3818 C C . GLU B 1 126 ? 6.512 17.625 -9.648 1 78.75 126 GLU B C 1
ATOM 3820 O O . GLU B 1 126 ? 5.691 18.375 -9.125 1 78.75 126 GLU B O 1
ATOM 3825 N N . VAL B 1 127 ? 7.773 17.625 -9.453 1 84.12 127 VAL B N 1
ATOM 3826 C CA . VAL B 1 127 ? 8.32 18.578 -8.484 1 84.12 127 VAL B CA 1
ATOM 3827 C C . VAL B 1 127 ? 8.117 20 -8.992 1 84.12 127 VAL B C 1
ATOM 3829 O O . VAL B 1 127 ? 7.77 20.891 -8.219 1 84.12 127 VAL B O 1
ATOM 3832 N N . ARG B 1 128 ? 8.281 20.203 -10.211 1 83.81 128 ARG B N 1
ATOM 3833 C CA . ARG B 1 128 ? 8.07 21.516 -10.812 1 83.81 128 ARG B CA 1
ATOM 3834 C C . ARG B 1 128 ? 6.648 22.016 -10.562 1 83.81 128 ARG B C 1
ATOM 3836 O O . ARG B 1 128 ? 6.449 23.156 -10.148 1 83.81 128 ARG B O 1
ATOM 3843 N N . ILE B 1 129 ? 5.738 21.172 -10.781 1 79.5 129 ILE B N 1
ATOM 3844 C CA . ILE B 1 129 ? 4.332 21.531 -10.609 1 79.5 129 ILE B CA 1
ATOM 3845 C C . ILE B 1 129 ? 4.039 21.797 -9.141 1 79.5 129 ILE B C 1
ATOM 3847 O O . ILE B 1 129 ? 3.398 22.797 -8.797 1 79.5 129 ILE B O 1
ATOM 3851 N N . LEU B 1 130 ? 4.578 21 -8.32 1 85.12 130 LEU B N 1
ATOM 3852 C CA . LEU B 1 130 ? 4.297 21.109 -6.891 1 85.12 130 LEU B CA 1
ATOM 3853 C C . LEU B 1 130 ? 4.961 22.344 -6.293 1 85.12 130 LEU B C 1
ATOM 3855 O O . LEU B 1 130 ? 4.445 22.938 -5.34 1 85.12 130 LEU B O 1
ATOM 3859 N N . CYS B 1 131 ? 6.031 22.703 -6.887 1 87.06 131 CYS B N 1
ATOM 3860 C CA . CYS B 1 131 ? 6.738 23.875 -6.395 1 87.06 131 CYS B CA 1
ATOM 3861 C C . CYS B 1 131 ? 5.965 25.156 -6.719 1 87.06 131 CYS B C 1
ATOM 3863 O O . CYS B 1 131 ? 6.207 26.203 -6.121 1 87.06 131 CYS B O 1
ATOM 3865 N N . GLN B 1 132 ? 5.074 25.062 -7.594 1 84.5 132 GLN B N 1
ATOM 3866 C CA . GLN B 1 132 ? 4.289 26.219 -7.973 1 84.5 132 GLN B CA 1
ATOM 3867 C C . GLN B 1 132 ? 3.115 26.438 -7.02 1 84.5 132 GLN B C 1
ATOM 3869 O O . GLN B 1 132 ? 2.5 27.5 -7.008 1 84.5 132 GLN B O 1
ATOM 3874 N N . VAL B 1 133 ? 2.848 25.438 -6.316 1 87.06 133 VAL B N 1
ATOM 3875 C CA . VAL B 1 133 ? 1.751 25.516 -5.355 1 87.06 133 VAL B CA 1
ATOM 3876 C C . VAL B 1 133 ? 2.18 26.344 -4.145 1 87.06 133 VAL B C 1
ATOM 3878 O O . VAL B 1 133 ? 3.127 25.984 -3.443 1 87.06 133 VAL B O 1
ATOM 3881 N N . ASN B 1 134 ? 1.601 27.547 -4.02 1 88.62 134 ASN B N 1
ATOM 3882 C CA . ASN B 1 134 ? 1.865 28.453 -2.9 1 88.62 134 ASN B CA 1
ATOM 3883 C C . ASN B 1 134 ? 0.575 28.875 -2.203 1 88.62 134 ASN B C 1
ATOM 3885 O O . ASN B 1 134 ? -0.208 29.641 -2.756 1 88.62 134 ASN B O 1
ATOM 3889 N N . HIS B 1 135 ? 0.37 28.359 -1.095 1 94.12 135 HIS B N 1
ATOM 3890 C CA . HIS B 1 135 ? -0.8 28.641 -0.271 1 94.12 135 HIS B CA 1
ATOM 3891 C C . HIS B 1 135 ? -0.461 28.562 1.214 1 94.12 135 HIS B C 1
ATOM 3893 O O . HIS B 1 135 ? 0.334 27.703 1.625 1 94.12 135 HIS B O 1
ATOM 3899 N N . ARG B 1 136 ? -1.079 29.375 1.973 1 95.75 136 ARG B N 1
ATOM 3900 C CA . ARG B 1 136 ? -0.787 29.453 3.4 1 95.75 136 ARG B CA 1
ATOM 3901 C C . ARG B 1 136 ? -1.091 28.141 4.098 1 95.75 136 ARG B C 1
ATOM 3903 O O . ARG B 1 136 ? -0.483 27.812 5.121 1 95.75 136 ARG B O 1
ATOM 3910 N N . GLY B 1 137 ? -2.021 27.344 3.566 1 96.81 137 GLY B N 1
ATOM 3911 C CA . GLY B 1 137 ? -2.432 26.094 4.184 1 96.81 137 GLY B CA 1
ATOM 3912 C C . GLY B 1 137 ? -1.65 24.906 3.676 1 96.81 137 GLY B C 1
ATOM 3913 O O . GLY B 1 137 ? -1.992 23.75 3.98 1 96.81 137 GLY B O 1
ATOM 3914 N N . LEU B 1 138 ? -0.551 25.156 2.922 1 96.5 138 LEU B N 1
ATOM 3915 C CA . LEU B 1 138 ? 0.246 24.078 2.35 1 96.5 138 LEU B CA 1
ATOM 3916 C C . LEU B 1 138 ? 1.726 24.266 2.664 1 96.5 138 LEU B C 1
ATOM 3918 O O . LEU B 1 138 ? 2.23 25.391 2.631 1 96.5 138 LEU B O 1
ATOM 3922 N N . VAL B 1 139 ? 2.338 23.172 3.012 1 96.44 139 VAL B N 1
ATOM 3923 C CA . VAL B 1 139 ? 3.789 23.219 3.17 1 96.44 139 VAL B CA 1
ATOM 3924 C C . VAL B 1 139 ? 4.449 23.422 1.808 1 96.44 139 VAL B C 1
ATOM 3926 O O . VAL B 1 139 ? 4.094 22.766 0.832 1 96.44 139 VAL B O 1
ATOM 3929 N N . ARG B 1 140 ? 5.398 24.266 1.764 1 94.12 140 ARG B N 1
ATOM 3930 C CA . ARG B 1 140 ? 6.031 24.625 0.496 1 94.12 140 ARG B CA 1
ATOM 3931 C C . ARG B 1 140 ? 7.125 23.625 0.133 1 94.12 140 ARG B C 1
ATOM 3933 O O . ARG B 1 140 ? 7.953 23.266 0.973 1 94.12 140 ARG B O 1
ATOM 3940 N N . LEU B 1 141 ? 7.031 23.141 -1.061 1 92.56 141 LEU B N 1
ATOM 3941 C CA . LEU B 1 141 ? 8.125 22.359 -1.644 1 92.56 141 LEU B CA 1
ATOM 3942 C C . LEU B 1 141 ? 9.18 23.281 -2.242 1 92.56 141 LEU B C 1
ATOM 3944 O O . LEU B 1 141 ? 8.867 24.109 -3.102 1 92.56 141 LEU B O 1
ATOM 3948 N N . LEU B 1 142 ? 10.367 23.109 -1.803 1 91.94 142 LEU B N 1
ATOM 3949 C CA . LEU B 1 142 ? 11.43 24.031 -2.197 1 91.94 142 LEU B CA 1
ATOM 3950 C C . LEU B 1 142 ? 12.219 23.469 -3.375 1 91.94 142 LEU B C 1
ATOM 3952 O O . LEU B 1 142 ? 12.789 24.219 -4.164 1 91.94 142 LEU B O 1
ATOM 3956 N N . GLY B 1 143 ? 12.297 22.203 -3.436 1 90.94 143 GLY B N 1
ATOM 3957 C CA . GLY B 1 143 ? 13.07 21.562 -4.492 1 90.94 143 GLY B CA 1
ATOM 3958 C C . GLY B 1 143 ? 13.273 20.078 -4.273 1 90.94 143 GLY B C 1
ATOM 3959 O O . GLY B 1 143 ? 12.5 19.438 -3.553 1 90.94 143 GLY B O 1
ATOM 3960 N N . CYS B 1 144 ? 14.25 19.547 -5.051 1 91 144 CYS B N 1
ATOM 3961 C CA . CYS B 1 144 ? 14.5 18.109 -4.957 1 91 144 CYS B CA 1
ATOM 3962 C C . CYS B 1 144 ? 15.969 17.797 -5.227 1 91 144 CYS B C 1
ATOM 3964 O O . CYS B 1 144 ? 16.719 18.672 -5.648 1 91 144 CYS B O 1
ATOM 3966 N N . CYS B 1 145 ? 16.328 16.641 -4.852 1 91.38 145 CYS B N 1
ATOM 3967 C CA . CYS B 1 145 ? 17.609 16.047 -5.203 1 91.38 145 CYS B CA 1
ATOM 3968 C C . CYS B 1 145 ? 17.422 14.734 -5.953 1 91.38 145 CYS B C 1
ATOM 3970 O O . CYS B 1 145 ? 16.766 13.812 -5.453 1 91.38 145 CYS B O 1
ATOM 3972 N N . VAL B 1 146 ? 17.938 14.648 -7.16 1 86.62 146 VAL B N 1
ATOM 3973 C CA . VAL B 1 146 ? 17.734 13.453 -7.973 1 86.62 146 VAL B CA 1
ATOM 3974 C C . VAL B 1 146 ? 19.078 12.797 -8.273 1 86.62 146 VAL B C 1
ATOM 3976 O O . VAL B 1 146 ? 19.188 11.977 -9.188 1 86.62 146 VAL B O 1
ATOM 3979 N N . GLU B 1 147 ? 20.062 13.117 -7.496 1 82.75 147 GLU B N 1
ATOM 3980 C CA . GLU B 1 147 ? 21.406 12.586 -7.727 1 82.75 147 GLU B CA 1
ATOM 3981 C C . GLU B 1 147 ? 21.641 11.32 -6.902 1 82.75 147 GLU B C 1
ATOM 3983 O O . GLU B 1 147 ? 22.531 10.531 -7.207 1 82.75 147 GLU B O 1
ATOM 3988 N N . LEU B 1 148 ? 20.891 11.148 -6.008 1 78.69 148 LEU B N 1
ATOM 3989 C CA . LEU B 1 148 ? 21.062 10.008 -5.109 1 78.69 148 LEU B CA 1
ATOM 3990 C C . LEU B 1 148 ? 20.219 8.82 -5.574 1 78.69 148 LEU B C 1
ATOM 3992 O O . LEU B 1 148 ? 19.531 8.906 -6.586 1 78.69 148 LEU B O 1
ATOM 3996 N N . GLU B 1 149 ? 20.484 7.77 -4.91 1 72.12 149 GLU B N 1
ATOM 3997 C CA . GLU B 1 149 ? 19.75 6.547 -5.254 1 72.12 149 GLU B CA 1
ATOM 3998 C C . GLU B 1 149 ? 18.25 6.773 -5.234 1 72.12 149 GLU B C 1
ATOM 4000 O O . GLU B 1 149 ? 17.531 6.305 -6.121 1 72.12 149 GLU B O 1
ATOM 4005 N N . GLN B 1 150 ? 17.938 7.457 -4.262 1 76.31 150 GLN B N 1
ATOM 4006 C CA . GLN B 1 150 ? 16.531 7.852 -4.164 1 76.31 150 GLN B CA 1
ATOM 4007 C C . GLN B 1 150 ? 16.375 9.367 -4.234 1 76.31 150 GLN B C 1
ATOM 4009 O O . GLN B 1 150 ? 17.203 10.102 -3.676 1 76.31 150 GLN B O 1
ATOM 4014 N N . PRO B 1 151 ? 15.359 9.727 -4.902 1 84.75 151 PRO B N 1
ATOM 4015 C CA . PRO B 1 151 ? 15.125 11.172 -4.926 1 84.75 151 PRO B CA 1
ATOM 4016 C C . PRO B 1 151 ? 14.742 11.727 -3.559 1 84.75 151 PRO B C 1
ATOM 4018 O O . PRO B 1 151 ? 14.094 11.047 -2.768 1 84.75 151 PRO B O 1
ATOM 4021 N N . LEU B 1 152 ? 15.18 12.898 -3.371 1 90.25 152 LEU B N 1
ATOM 4022 C CA . LEU B 1 152 ? 14.82 13.633 -2.158 1 90.25 152 LEU B CA 1
ATOM 4023 C C . LEU B 1 152 ? 13.922 14.812 -2.482 1 90.25 152 LEU B C 1
ATOM 4025 O O . LEU B 1 152 ? 14.117 15.5 -3.49 1 90.25 152 LEU B O 1
ATOM 4029 N N . LEU B 1 153 ? 12.961 15.008 -1.666 1 91.38 153 LEU B N 1
ATOM 4030 C CA . LEU B 1 153 ? 12.133 16.219 -1.717 1 91.38 153 LEU B CA 1
ATOM 4031 C C . LEU B 1 153 ? 12.461 17.141 -0.554 1 91.38 153 LEU B C 1
ATOM 4033 O O . LEU B 1 153 ? 12.523 16.703 0.598 1 91.38 153 LEU B O 1
ATOM 4037 N N . VAL B 1 154 ? 12.664 18.344 -0.835 1 93.88 154 VAL B N 1
ATOM 4038 C CA . VAL B 1 154 ? 13.07 19.312 0.169 1 93.88 154 VAL B CA 1
ATOM 4039 C C . VAL B 1 154 ? 11.922 20.297 0.433 1 93.88 154 VAL B C 1
ATOM 4041 O O . VAL B 1 154 ? 11.492 21.016 -0.47 1 93.88 154 VAL B O 1
ATOM 4044 N N . TYR B 1 155 ? 11.5 20.359 1.686 1 94.88 155 TYR B N 1
ATOM 4045 C CA . TYR B 1 155 ? 10.375 21.188 2.09 1 94.88 155 TYR B CA 1
ATOM 4046 C C . TYR B 1 155 ? 10.812 22.25 3.09 1 94.88 155 TYR B C 1
ATOM 4048 O O . TYR B 1 155 ? 11.859 22.109 3.73 1 94.88 155 TYR B O 1
ATOM 4056 N N . GLU B 1 156 ? 10.008 23.312 3.166 1 95.94 156 GLU B N 1
ATOM 4057 C CA . GLU B 1 156 ? 10.18 24.203 4.312 1 95.94 156 GLU B CA 1
ATOM 4058 C C . GLU B 1 156 ? 9.969 23.453 5.625 1 95.94 156 GLU B C 1
ATOM 4060 O O . GLU B 1 156 ? 9.18 22.5 5.688 1 95.94 156 GLU B O 1
ATOM 4065 N N . TYR B 1 157 ? 10.656 23.859 6.598 1 97.12 157 TYR B N 1
ATOM 4066 C CA . TYR B 1 157 ? 10.539 23.234 7.91 1 97.12 157 TYR B CA 1
ATOM 4067 C C . TYR B 1 157 ? 9.406 23.859 8.711 1 97.12 157 TYR B C 1
ATOM 4069 O O . TYR B 1 157 ? 9.336 25.094 8.828 1 97.12 157 TYR B O 1
ATOM 4077 N N . ILE B 1 158 ? 8.523 23.078 9.281 1 96.5 158 ILE B N 1
ATOM 4078 C CA . ILE B 1 158 ? 7.453 23.516 10.172 1 96.5 158 ILE B CA 1
ATOM 4079 C C . ILE B 1 158 ? 7.738 23.047 11.594 1 96.5 158 ILE B C 1
ATOM 4081 O O . ILE B 1 158 ? 7.82 21.844 11.852 1 96.5 158 ILE B O 1
ATOM 4085 N N . PRO B 1 159 ? 7.805 23.812 12.648 1 92.5 159 PRO B N 1
ATOM 4086 C CA . PRO B 1 159 ? 8.508 23.516 13.898 1 92.5 159 PRO B CA 1
ATOM 4087 C C . PRO B 1 159 ? 7.625 22.781 14.906 1 92.5 159 PRO B C 1
ATOM 4089 O O . PRO B 1 159 ? 8.141 22.141 15.828 1 92.5 159 PRO B O 1
ATOM 4092 N N . ASN B 1 160 ? 6.234 22.844 14.93 1 92.75 160 ASN B N 1
ATOM 4093 C CA . ASN B 1 160 ? 5.438 22.391 16.062 1 92.75 160 ASN B CA 1
ATOM 4094 C C . ASN B 1 160 ? 4.902 20.969 15.836 1 92.75 160 ASN B C 1
ATOM 4096 O O . ASN B 1 160 ? 3.955 20.547 16.5 1 92.75 160 ASN B O 1
ATOM 4100 N N . GLY B 1 161 ? 5.438 20.219 14.836 1 91.69 161 GLY B N 1
ATOM 4101 C CA . GLY B 1 161 ? 5.07 18.828 14.641 1 91.69 161 GLY B CA 1
ATOM 4102 C C . GLY B 1 161 ? 3.736 18.656 13.938 1 91.69 161 GLY B C 1
ATOM 4103 O O . GLY B 1 161 ? 3.252 19.578 13.281 1 91.69 161 GLY B O 1
ATOM 4104 N N . THR B 1 162 ? 3.162 17.484 14.07 1 94.31 162 THR B N 1
ATOM 4105 C CA . THR B 1 162 ? 1.968 17.125 13.312 1 94.31 162 THR B CA 1
ATOM 4106 C C . THR B 1 162 ? 0.712 17.328 14.164 1 94.31 162 THR B C 1
ATOM 4108 O O . THR B 1 162 ? 0.786 17.359 15.391 1 94.31 162 THR B O 1
ATOM 4111 N N . LEU B 1 163 ? -0.388 17.422 13.516 1 96.38 163 LEU B N 1
ATOM 4112 C CA . LEU B 1 163 ? -1.68 17.453 14.188 1 96.38 163 LEU B CA 1
ATOM 4113 C C . LEU B 1 163 ? -1.884 16.188 15.023 1 96.38 163 LEU B C 1
ATOM 4115 O O . LEU B 1 163 ? -2.375 16.266 16.156 1 96.38 163 LEU B O 1
ATOM 4119 N N . LEU B 1 164 ? -1.482 15.055 14.5 1 93.94 164 LEU B N 1
ATOM 4120 C CA . LEU B 1 164 ? -1.621 13.797 15.219 1 93.94 164 LEU B CA 1
ATOM 4121 C C . LEU B 1 164 ? -0.92 13.859 16.578 1 93.94 164 LEU B C 1
ATOM 4123 O O . LEU B 1 164 ? -1.484 13.445 17.594 1 93.94 164 LEU B O 1
ATOM 4127 N N . ASP B 1 165 ? 0.253 14.438 16.594 1 91.06 165 ASP B N 1
ATOM 4128 C CA . ASP B 1 165 ? 1.021 14.555 17.828 1 91.06 165 ASP B CA 1
ATOM 4129 C C . ASP B 1 165 ? 0.287 15.422 18.859 1 91.06 165 ASP B C 1
ATOM 4131 O O . ASP B 1 165 ? 0.308 15.133 20.047 1 91.06 165 ASP B O 1
ATOM 4135 N N . HIS B 1 166 ? -0.307 16.406 18.406 1 93.12 166 HIS B N 1
ATOM 4136 C CA . HIS B 1 166 ? -0.994 17.344 19.281 1 93.12 166 HIS B CA 1
ATOM 4137 C C . HIS B 1 166 ? -2.287 16.734 19.828 1 93.12 166 HIS B C 1
ATOM 4139 O O . HIS B 1 166 ? -2.695 17.047 20.953 1 93.12 166 HIS B O 1
ATOM 4145 N N . LEU B 1 167 ? -2.904 15.922 19.062 1 93.19 167 LEU B N 1
ATOM 4146 C CA . LEU B 1 167 ? -4.16 15.32 19.484 1 93.19 167 LEU B CA 1
ATOM 4147 C C . LEU B 1 167 ? -3.908 14.18 20.469 1 93.19 167 LEU B C 1
ATOM 4149 O O . LEU B 1 167 ? -4.75 13.891 21.328 1 93.19 167 LEU B O 1
ATOM 4153 N N . LYS B 1 168 ? -2.781 13.375 20.266 1 83.25 168 LYS B N 1
ATOM 4154 C CA . LYS B 1 168 ? -2.455 12.258 21.141 1 83.25 168 LYS B CA 1
ATOM 4155 C C . LYS B 1 168 ? -1.835 12.742 22.438 1 83.25 168 LYS B C 1
ATOM 4157 O O . LYS B 1 168 ? -1.884 12.047 23.453 1 83.25 168 LYS B O 1
ATOM 4162 N N . GLY B 1 169 ? -0.938 13.703 22.328 1 68.06 169 GLY B N 1
ATOM 4163 C CA . GLY B 1 169 ? -0.018 14.031 23.406 1 68.06 169 GLY B CA 1
ATOM 4164 C C . GLY B 1 169 ? -0.591 15.016 24.406 1 68.06 169 GLY B C 1
ATOM 4165 O O . GLY B 1 169 ? -1.533 15.75 24.094 1 68.06 169 GLY B O 1
ATOM 4166 N N . GLN B 1 170 ? -0.439 14.742 25.688 1 55.56 170 GLN B N 1
ATOM 4167 C CA . GLN B 1 170 ? -0.635 15.617 26.828 1 55.56 170 GLN B CA 1
ATOM 4168 C C . GLN B 1 170 ? 0.263 16.844 26.75 1 55.56 170 GLN B C 1
ATOM 4170 O O . GLN B 1 170 ? -0.072 17.906 27.281 1 55.56 170 GLN B O 1
ATOM 4175 N N . ASP B 1 171 ? 1.475 16.609 26.094 1 49.78 171 ASP B N 1
ATOM 4176 C CA . ASP B 1 171 ? 2.502 17.594 26.406 1 49.78 171 ASP B CA 1
ATOM 4177 C C . ASP B 1 171 ? 2.207 18.922 25.703 1 49.78 171 ASP B C 1
ATOM 4179 O O . ASP B 1 171 ? 2.781 19.953 26.047 1 49.78 171 ASP B O 1
ATOM 4183 N N . ASN B 1 172 ? 1.771 18.844 24.562 1 51.97 172 ASN B N 1
ATOM 4184 C CA . ASN B 1 172 ? 1.71 20.141 23.891 1 51.97 172 ASN B CA 1
ATOM 4185 C C . ASN B 1 172 ? 0.399 20.859 24.188 1 51.97 172 ASN B C 1
ATOM 4187 O O . ASN B 1 172 ? 0.03 21.797 23.484 1 51.97 172 ASN B O 1
ATOM 4191 N N . GLY B 1 173 ? -0.047 20.562 25.266 1 59.69 173 GLY B N 1
ATOM 4192 C CA . GLY B 1 173 ? -1.267 21.234 25.672 1 59.69 173 GLY B CA 1
ATOM 4193 C C . GLY B 1 173 ? -2.48 20.828 24.859 1 59.69 173 GLY B C 1
ATOM 4194 O O . GLY B 1 173 ? -2.346 20.266 23.781 1 59.69 173 GLY B O 1
ATOM 4195 N N . ILE B 1 174 ? -3.605 20.906 25.375 1 75.88 174 ILE B N 1
ATOM 4196 C CA . ILE B 1 174 ? -4.91 20.547 24.828 1 75.88 174 ILE B CA 1
ATOM 4197 C C . ILE B 1 174 ? -5.348 21.609 23.812 1 75.88 174 ILE B C 1
ATOM 4199 O O . ILE B 1 174 ? -5.336 22.812 24.125 1 75.88 174 ILE B O 1
ATOM 4203 N N . LEU B 1 175 ? -5.418 21.281 22.547 1 90.69 175 LEU B N 1
ATOM 4204 C CA . LEU B 1 175 ? -6 22.188 21.562 1 90.69 175 LEU B CA 1
ATOM 4205 C C . LEU B 1 175 ? -7.426 22.562 21.953 1 90.69 175 LEU B C 1
ATOM 4207 O O . LEU B 1 175 ? -8.281 21.703 22.125 1 90.69 175 LEU B O 1
ATOM 4211 N N . SER B 1 176 ? -7.59 23.906 22.172 1 92.25 176 SER B N 1
ATOM 4212 C CA . SER B 1 176 ? -8.938 24.375 22.438 1 92.25 176 SER B CA 1
ATOM 4213 C C . SER B 1 176 ? -9.859 24.156 21.234 1 92.25 176 SER B C 1
ATOM 4215 O O . SER B 1 176 ? -9.383 23.859 20.141 1 92.25 176 SER B O 1
ATOM 4217 N N . TRP B 1 177 ? -11.125 24.266 21.5 1 95.38 177 TRP B N 1
ATOM 4218 C CA . TRP B 1 177 ? -12.086 24.078 20.422 1 95.38 177 TRP B CA 1
ATOM 4219 C C . TRP B 1 177 ? -11.859 25.094 19.312 1 95.38 177 TRP B C 1
ATOM 4221 O O . TRP B 1 177 ? -11.852 24.75 18.125 1 95.38 177 TRP B O 1
ATOM 4231 N N . ALA B 1 178 ? -11.617 26.312 19.672 1 94.06 178 ALA B N 1
ATOM 4232 C CA . ALA B 1 178 ? -11.367 27.375 18.703 1 94.06 178 ALA B CA 1
ATOM 4233 C C . ALA B 1 178 ? -10.148 27.047 17.844 1 94.06 178 ALA B C 1
ATOM 4235 O O . ALA B 1 178 ? -10.164 27.234 16.625 1 94.06 178 ALA B O 1
ATOM 4236 N N . ARG B 1 179 ? -9.125 26.594 18.469 1 94.69 179 ARG B N 1
ATOM 4237 C CA . ARG B 1 179 ? -7.906 26.219 17.75 1 94.69 179 ARG B CA 1
ATOM 4238 C C . ARG B 1 179 ? -8.164 25.047 16.797 1 94.69 179 ARG B C 1
ATOM 4240 O O . ARG B 1 179 ? -7.691 25.047 15.664 1 94.69 179 ARG B O 1
ATOM 4247 N N . ARG B 1 180 ? -8.914 24.094 17.266 1 96.81 180 ARG B N 1
ATOM 4248 C CA . ARG B 1 180 ? -9.242 22.938 16.438 1 96.81 180 ARG B CA 1
ATOM 4249 C C . ARG B 1 180 ? -10.039 23.359 15.203 1 96.81 180 ARG B C 1
ATOM 4251 O O . ARG B 1 180 ? -9.797 22.859 14.102 1 96.81 180 ARG B O 1
ATOM 4258 N N . LEU B 1 181 ? -10.977 24.266 15.391 1 97.94 181 LEU B N 1
ATOM 4259 C CA . LEU B 1 181 ? -11.75 24.781 14.258 1 97.94 181 LEU B CA 1
ATOM 4260 C C . LEU B 1 181 ? -10.852 25.516 13.273 1 97.94 181 LEU B C 1
ATOM 4262 O O . LEU B 1 181 ? -11.008 25.391 12.062 1 97.94 181 LEU B O 1
ATOM 4266 N N . ASN B 1 182 ? -9.93 26.266 13.781 1 97.81 182 ASN B N 1
ATOM 4267 C CA . ASN B 1 182 ? -9 26.984 12.922 1 97.81 182 ASN B CA 1
ATOM 4268 C C . ASN B 1 182 ? -8.125 26.031 12.117 1 97.81 182 ASN B C 1
ATOM 4270 O O . ASN B 1 182 ? -7.887 26.25 10.93 1 97.81 182 ASN B O 1
ATOM 4274 N N . ILE B 1 183 ? -7.684 25.031 12.766 1 98.12 183 ILE B N 1
ATOM 4275 C CA . ILE B 1 183 ? -6.879 24 12.102 1 98.12 183 ILE B CA 1
ATOM 4276 C C . ILE B 1 183 ? -7.695 23.359 10.977 1 98.12 183 ILE B C 1
ATOM 4278 O O . ILE B 1 183 ? -7.195 23.172 9.867 1 98.12 183 ILE B O 1
ATOM 4282 N N . ALA B 1 184 ? -8.953 23.047 11.297 1 98.75 184 ALA B N 1
ATOM 4283 C CA . ALA B 1 184 ? -9.852 22.484 10.289 1 98.75 184 ALA B CA 1
ATOM 4284 C C . ALA B 1 184 ? -9.984 23.422 9.094 1 98.75 184 ALA B C 1
ATOM 4286 O O . ALA B 1 184 ? -9.883 22.984 7.945 1 98.75 184 ALA B O 1
ATOM 4287 N N . ARG B 1 185 ? -10.172 24.641 9.383 1 98.69 185 ARG B N 1
ATOM 4288 C CA . ARG B 1 185 ? -10.352 25.641 8.344 1 98.69 185 ARG B CA 1
ATOM 4289 C C . ARG B 1 185 ? -9.102 25.75 7.477 1 98.69 185 ARG B C 1
ATOM 4291 O O . ARG B 1 185 ? -9.18 25.719 6.246 1 98.69 185 ARG B O 1
ATOM 4298 N N . ASP B 1 186 ? -7.93 25.922 8.102 1 98.62 186 ASP B N 1
ATOM 4299 C CA . ASP B 1 186 ? -6.672 26.047 7.379 1 98.62 186 ASP B CA 1
ATOM 4300 C C . ASP B 1 186 ? -6.445 24.844 6.453 1 98.62 186 ASP B C 1
ATOM 4302 O O . ASP B 1 186 ? -6.055 25.016 5.297 1 98.62 186 ASP B O 1
ATOM 4306 N N . THR B 1 187 ? -6.68 23.656 6.953 1 98.69 187 THR B N 1
ATOM 4307 C CA . THR B 1 187 ? -6.5 22.422 6.18 1 98.69 187 THR B CA 1
ATOM 4308 C C . THR B 1 187 ? -7.469 22.391 5 1 98.69 187 THR B C 1
ATOM 4310 O O . THR B 1 187 ? -7.066 22.094 3.871 1 98.69 187 THR B O 1
ATOM 4313 N N . ALA B 1 188 ? -8.719 22.688 5.293 1 98.81 188 ALA B N 1
ATOM 4314 C CA . ALA B 1 188 ? -9.734 22.672 4.246 1 98.81 188 ALA B CA 1
ATOM 4315 C C . ALA B 1 188 ? -9.391 23.656 3.133 1 98.81 188 ALA B C 1
ATOM 4317 O O . ALA B 1 188 ? -9.516 23.344 1.948 1 98.81 188 ALA B O 1
ATOM 4318 N N . GLU B 1 189 ? -8.953 24.797 3.516 1 98.5 189 GLU B N 1
ATOM 4319 C CA . GLU B 1 189 ? -8.57 25.797 2.539 1 98.5 189 GLU B CA 1
ATOM 4320 C C . GLU B 1 189 ? -7.422 25.312 1.662 1 98.5 189 GLU B C 1
ATOM 4322 O O . GLU B 1 189 ? -7.422 25.531 0.448 1 98.5 189 GLU B O 1
ATOM 4327 N N . GLY B 1 190 ? -6.453 24.734 2.293 1 97.81 190 GLY B N 1
ATOM 4328 C CA . GLY B 1 190 ? -5.344 24.188 1.536 1 97.81 190 GLY B CA 1
ATOM 4329 C C . GLY B 1 190 ? -5.777 23.141 0.516 1 97.81 190 GLY B C 1
ATOM 4330 O O . GLY B 1 190 ? -5.367 23.203 -0.645 1 97.81 190 GLY B O 1
ATOM 4331 N N . LEU B 1 191 ? -6.613 22.266 0.932 1 98 191 LEU B N 1
ATOM 4332 C CA . LEU B 1 191 ? -7.098 21.203 0.045 1 98 191 LEU B CA 1
ATOM 4333 C C . LEU B 1 191 ? -7.965 21.781 -1.064 1 98 191 LEU B C 1
ATOM 4335 O O . LEU B 1 191 ? -7.883 21.359 -2.215 1 98 191 LEU B O 1
ATOM 4339 N N . ALA B 1 192 ? -8.828 22.734 -0.692 1 98.25 192 ALA B N 1
ATOM 4340 C CA . ALA B 1 192 ? -9.656 23.391 -1.7 1 98.25 192 ALA B CA 1
ATOM 4341 C C . ALA B 1 192 ? -8.789 24.062 -2.764 1 98.25 192 ALA B C 1
ATOM 4343 O O . ALA B 1 192 ? -9.102 24 -3.955 1 98.25 192 ALA B O 1
ATOM 4344 N N . TYR B 1 193 ? -7.75 24.719 -2.338 1 96.69 193 TYR B N 1
ATOM 4345 C CA . TYR B 1 193 ? -6.82 25.344 -3.27 1 96.69 193 TYR B CA 1
ATOM 4346 C C . TYR B 1 193 ? -6.246 24.312 -4.242 1 96.69 193 TYR B C 1
ATOM 4348 O O . TYR B 1 193 ? -6.223 24.547 -5.453 1 96.69 193 TYR B O 1
ATOM 4356 N N . LEU B 1 194 ? -5.766 23.172 -3.771 1 95.12 194 LEU B N 1
ATOM 4357 C CA . LEU B 1 194 ? -5.199 22.125 -4.609 1 95.12 194 LEU B CA 1
ATOM 4358 C C . LEU B 1 194 ? -6.215 21.641 -5.645 1 95.12 194 LEU B C 1
ATOM 4360 O O . LEU B 1 194 ? -5.871 21.453 -6.812 1 95.12 194 LEU B O 1
ATOM 4364 N N . HIS B 1 195 ? -7.434 21.531 -5.199 1 95.56 195 HIS B N 1
ATOM 4365 C CA . HIS B 1 195 ? -8.469 20.938 -6.043 1 95.56 195 HIS B CA 1
ATOM 4366 C C . HIS B 1 195 ? -8.961 21.938 -7.094 1 95.56 195 HIS B C 1
ATOM 4368 O O . HIS B 1 195 ? -9.305 21.547 -8.211 1 95.56 195 HIS B O 1
ATOM 4374 N N . PHE B 1 196 ? -9.016 23.219 -6.73 1 95.19 196 PHE B N 1
ATOM 4375 C CA . PHE B 1 196 ? -9.789 24.125 -7.574 1 95.19 196 PHE B CA 1
ATOM 4376 C C . PHE B 1 196 ? -8.922 25.266 -8.102 1 95.19 196 PHE B C 1
ATOM 4378 O O . PHE B 1 196 ? -9.289 25.938 -9.062 1 95.19 196 PHE B O 1
ATOM 4385 N N . SER B 1 197 ? -7.816 25.5 -7.473 1 92.75 197 SER B N 1
ATOM 4386 C CA . SER B 1 197 ? -7.035 26.672 -7.852 1 92.75 197 SER B CA 1
ATOM 4387 C C . SER B 1 197 ? -5.707 26.266 -8.484 1 92.75 197 SER B C 1
ATOM 4389 O O . SER B 1 197 ? -5.164 27 -9.32 1 92.75 197 SER B O 1
ATOM 4391 N N . ALA B 1 198 ? -5.199 25.125 -8.062 1 88.94 198 ALA B N 1
ATOM 4392 C CA . ALA B 1 198 ? -3.973 24.641 -8.688 1 88.94 198 ALA B CA 1
ATOM 4393 C C . ALA B 1 198 ? -4.227 24.219 -10.133 1 88.94 198 ALA B C 1
ATOM 4395 O O . ALA B 1 198 ? -5.285 23.672 -10.453 1 88.94 198 ALA B O 1
ATOM 4396 N N . VAL B 1 199 ? -3.227 24.453 -11 1 83.94 199 VAL B N 1
ATOM 4397 C CA . VAL B 1 199 ? -3.328 24.078 -12.398 1 83.94 199 VAL B CA 1
ATOM 4398 C C . VAL B 1 199 ? -2.115 23.234 -12.797 1 83.94 199 VAL B C 1
ATOM 4400 O O . VAL B 1 199 ? -0.996 23.75 -12.875 1 83.94 199 VAL B O 1
ATOM 4403 N N . PRO B 1 200 ? -2.344 22.047 -13.102 1 86.56 200 PRO B N 1
ATOM 4404 C CA . PRO B 1 200 ? -3.588 21.266 -13.016 1 86.56 200 PRO B CA 1
ATOM 4405 C C . PRO B 1 200 ? -3.994 20.969 -11.57 1 86.56 200 PRO B C 1
ATOM 4407 O O . PRO B 1 200 ? -3.186 21.141 -10.656 1 86.56 200 PRO B O 1
ATOM 4410 N N . PRO B 1 201 ? -5.285 20.5 -11.422 1 90.75 201 PRO B N 1
ATOM 4411 C CA . PRO B 1 201 ? -5.691 20.109 -10.07 1 90.75 201 PRO B CA 1
ATOM 4412 C C . PRO B 1 201 ? -4.832 19 -9.5 1 90.75 201 PRO B C 1
ATOM 4414 O O . PRO B 1 201 ? -4.371 18.125 -10.242 1 90.75 201 PRO B O 1
ATOM 4417 N N . ILE B 1 202 ? -4.664 19.078 -8.234 1 91.12 202 ILE B N 1
ATOM 4418 C CA . ILE B 1 202 ? -3.84 18.094 -7.531 1 91.12 202 ILE B CA 1
ATOM 4419 C C . ILE B 1 202 ? -4.672 17.391 -6.469 1 91.12 202 ILE B C 1
ATOM 4421 O O . ILE B 1 202 ? -5.309 18.031 -5.633 1 91.12 202 ILE B O 1
ATOM 4425 N N . TYR B 1 203 ? -4.742 16.141 -6.566 1 91.88 203 TYR B N 1
ATOM 4426 C CA . TYR B 1 203 ? -5.328 15.305 -5.516 1 91.88 203 TYR B CA 1
ATOM 4427 C C . TYR B 1 203 ? -4.258 14.797 -4.559 1 91.88 203 TYR B C 1
ATOM 4429 O O . TYR B 1 203 ? -3.299 14.148 -4.98 1 91.88 203 TYR B O 1
ATOM 4437 N N . HIS B 1 204 ? -4.336 15.062 -3.299 1 92.31 204 HIS B N 1
ATOM 4438 C CA . HIS B 1 204 ? -3.299 14.773 -2.314 1 92.31 204 HIS B CA 1
ATOM 4439 C C . HIS B 1 204 ? -3.117 13.266 -2.135 1 92.31 204 HIS B C 1
ATOM 4441 O O . HIS B 1 204 ? -1.988 12.766 -2.145 1 92.31 204 HIS B O 1
ATOM 4447 N N . ARG B 1 205 ? -4.316 12.523 -1.891 1 89.31 205 ARG B N 1
ATOM 4448 C CA . ARG B 1 205 ? -4.41 11.062 -1.891 1 89.31 205 ARG B CA 1
ATOM 4449 C C . ARG B 1 205 ? -3.887 10.484 -0.582 1 89.31 205 ARG B C 1
ATOM 4451 O O . ARG B 1 205 ? -3.947 9.273 -0.368 1 89.31 205 ARG B O 1
ATOM 4458 N N . ASP B 1 206 ? -3.453 11.336 0.365 1 90.75 206 ASP B N 1
ATOM 4459 C CA . ASP B 1 206 ? -2.994 10.852 1.662 1 90.75 206 ASP B CA 1
ATOM 4460 C C . ASP B 1 206 ? -3.246 11.883 2.758 1 90.75 206 ASP B C 1
ATOM 4462 O O . ASP B 1 206 ? -2.35 12.195 3.543 1 90.75 206 ASP B O 1
ATOM 4466 N N . VAL B 1 207 ? -4.367 12.406 2.736 1 96.06 207 VAL B N 1
ATOM 4467 C CA . VAL B 1 207 ? -4.773 13.352 3.77 1 96.06 207 VAL B CA 1
ATOM 4468 C C . VAL B 1 207 ? -4.957 12.617 5.098 1 96.06 207 VAL B C 1
ATOM 4470 O O . VAL B 1 207 ? -5.73 11.664 5.18 1 96.06 207 VAL B O 1
ATOM 4473 N N . LYS B 1 208 ? -4.195 13.047 6.102 1 95.75 208 LYS B N 1
ATOM 4474 C CA . LYS B 1 208 ? -4.273 12.477 7.441 1 95.75 208 LYS B CA 1
ATOM 4475 C C . LYS B 1 208 ? -3.643 13.406 8.477 1 95.75 208 LYS B C 1
ATOM 4477 O O . LYS B 1 208 ? -2.898 14.328 8.117 1 95.75 208 LYS B O 1
ATOM 4482 N N . SER B 1 209 ? -3.896 13.164 9.703 1 96.31 209 SER B N 1
ATOM 4483 C CA . SER B 1 209 ? -3.475 14.07 10.766 1 96.31 209 SER B CA 1
ATOM 4484 C C . SER B 1 209 ? -1.955 14.102 10.891 1 96.31 209 SER B C 1
ATOM 4486 O O . SER B 1 209 ? -1.381 15.109 11.297 1 96.31 209 SER B O 1
ATOM 4488 N N . SER B 1 210 ? -1.28 13.023 10.469 1 93.31 210 SER B N 1
ATOM 4489 C CA . SER B 1 210 ? 0.177 12.992 10.547 1 93.31 210 SER B CA 1
ATOM 4490 C C . SER B 1 210 ? 0.81 13.773 9.398 1 93.31 210 SER B C 1
ATOM 4492 O O . SER B 1 210 ? 2.016 14.031 9.406 1 93.31 210 SER B O 1
ATOM 4494 N N . ASN B 1 211 ? -0.017 14.188 8.453 1 94.19 211 ASN B N 1
ATOM 4495 C CA . ASN B 1 211 ? 0.468 15 7.336 1 94.19 211 ASN B CA 1
ATOM 4496 C C . ASN B 1 211 ? 0.001 16.453 7.449 1 94.19 211 ASN B C 1
ATOM 4498 O O . ASN B 1 211 ? 0.088 17.203 6.484 1 94.19 211 ASN B O 1
ATOM 4502 N N . ILE B 1 212 ? -0.564 16.766 8.5 1 97.38 212 ILE B N 1
ATOM 4503 C CA . ILE B 1 212 ? -0.916 18.141 8.812 1 97.38 212 ILE B CA 1
ATOM 4504 C C . ILE B 1 212 ? 0.008 18.672 9.906 1 97.38 212 ILE B C 1
ATOM 4506 O O . ILE B 1 212 ? -0.013 18.188 11.039 1 97.38 212 ILE B O 1
ATOM 4510 N N . LEU B 1 213 ? 0.777 19.672 9.555 1 96.88 213 LEU B N 1
ATOM 4511 C CA . LEU B 1 213 ? 1.757 20.25 10.469 1 96.88 213 LEU B CA 1
ATOM 4512 C C . LEU B 1 213 ? 1.27 21.594 11.016 1 96.88 213 LEU B C 1
ATOM 4514 O O . LEU B 1 213 ? 0.473 22.281 10.375 1 96.88 213 LEU B O 1
ATOM 4518 N N . LEU B 1 214 ? 1.709 21.891 12.203 1 96.69 214 LEU B N 1
ATOM 4519 C CA . LEU B 1 214 ? 1.348 23.156 12.836 1 96.69 214 LEU B CA 1
ATOM 4520 C C . LEU B 1 214 ? 2.557 24.078 12.922 1 96.69 214 LEU B C 1
ATOM 4522 O O . LEU B 1 214 ? 3.607 23.688 13.438 1 96.69 214 LEU B O 1
ATOM 4526 N N . ASP B 1 215 ? 2.383 25.266 12.422 1 96.19 215 ASP B N 1
ATOM 4527 C CA . ASP B 1 215 ? 3.492 26.203 12.445 1 96.19 215 ASP B CA 1
ATOM 4528 C C . ASP B 1 215 ? 3.609 26.891 13.805 1 96.19 215 ASP B C 1
ATOM 4530 O O . ASP B 1 215 ? 3 26.438 14.781 1 96.19 215 ASP B O 1
ATOM 4534 N N . GLU B 1 216 ? 4.41 27.953 13.914 1 94.38 216 GLU B N 1
ATOM 4535 C CA . GLU B 1 216 ? 4.715 28.625 15.172 1 94.38 216 GLU B CA 1
ATOM 4536 C C . GLU B 1 216 ? 3.451 29.188 15.812 1 94.38 216 GLU B C 1
ATOM 4538 O O . GLU B 1 216 ? 3.34 29.234 17.047 1 94.38 216 GLU B O 1
ATOM 4543 N N . LYS B 1 217 ? 2.52 29.578 15.031 1 94.5 217 LYS B N 1
ATOM 4544 C CA . LYS B 1 217 ? 1.276 30.172 15.523 1 94.5 217 LYS B CA 1
ATOM 4545 C C . LYS B 1 217 ? 0.173 29.109 15.609 1 94.5 217 LYS B C 1
ATOM 4547 O O . LYS B 1 217 ? -1.001 29.453 15.773 1 94.5 217 LYS B O 1
ATOM 4552 N N . LEU B 1 218 ? 0.447 27.859 15.266 1 94.12 218 LEU B N 1
ATOM 4553 C CA . LEU B 1 218 ? -0.44 26.703 15.328 1 94.12 218 LEU B CA 1
ATOM 4554 C C . LEU B 1 218 ? -1.438 26.719 14.18 1 94.12 218 LEU B C 1
ATOM 4556 O O . LEU B 1 218 ? -2.527 26.141 14.289 1 94.12 218 LEU B O 1
ATOM 4560 N N . ASN B 1 219 ? -0.995 27.484 13.148 1 96.56 219 ASN B N 1
ATOM 4561 C CA . ASN B 1 219 ? -1.739 27.328 11.906 1 96.56 219 ASN B CA 1
ATOM 4562 C C . ASN B 1 219 ? -1.403 26.016 11.219 1 96.56 219 ASN B C 1
ATOM 4564 O O . ASN B 1 219 ? -0.258 25.562 11.258 1 96.56 219 ASN B O 1
ATOM 4568 N N . ALA B 1 220 ? -2.381 25.469 10.594 1 98.19 220 ALA B N 1
ATOM 4569 C CA . ALA B 1 220 ? -2.195 24.156 9.969 1 98.19 220 ALA B CA 1
ATOM 4570 C C . ALA B 1 220 ? -1.687 24.281 8.539 1 98.19 220 ALA B C 1
ATOM 4572 O O . ALA B 1 220 ? -2.121 25.172 7.801 1 98.19 220 ALA B O 1
ATOM 4573 N N . LYS B 1 221 ? -0.778 23.438 8.148 1 98.12 221 LYS B N 1
ATOM 4574 C CA . LYS B 1 221 ? -0.273 23.297 6.785 1 98.12 221 LYS B CA 1
ATOM 4575 C C . LYS B 1 221 ? -0.262 21.828 6.352 1 98.12 221 LYS B C 1
ATOM 4577 O O . LYS B 1 221 ? 0.312 20.984 7.031 1 98.12 221 LYS B O 1
ATOM 4582 N N . VAL B 1 222 ? -0.903 21.547 5.273 1 97.5 222 VAL B N 1
ATOM 4583 C CA . VAL B 1 222 ? -0.921 20.203 4.73 1 97.5 222 VAL B CA 1
ATOM 4584 C C . VAL B 1 222 ? 0.432 19.875 4.098 1 97.5 222 VAL B C 1
ATOM 4586 O O . VAL B 1 222 ? 0.972 20.688 3.332 1 97.5 222 VAL B O 1
ATOM 4589 N N . ALA B 1 223 ? 0.948 18.734 4.5 1 93.88 223 ALA B N 1
ATOM 4590 C CA . ALA B 1 223 ? 2.273 18.344 4.035 1 93.88 223 ALA B CA 1
ATOM 4591 C C . ALA B 1 223 ? 2.209 17.031 3.242 1 93.88 223 ALA B C 1
ATOM 4593 O O . ALA B 1 223 ? 1.128 16.469 3.049 1 93.88 223 ALA B O 1
ATOM 4594 N N . ASP B 1 224 ? 3.322 16.594 2.68 1 85.69 224 ASP B N 1
ATOM 4595 C CA . ASP B 1 224 ? 3.578 15.297 2.064 1 85.69 224 ASP B CA 1
ATOM 4596 C C . ASP B 1 224 ? 2.76 15.125 0.786 1 85.69 224 ASP B C 1
ATOM 4598 O O . ASP B 1 224 ? 1.863 14.281 0.724 1 85.69 224 ASP B O 1
ATOM 4602 N N . PHE B 1 225 ? 3.238 15.633 -0.242 1 78.81 225 PHE B N 1
ATOM 4603 C CA . PHE B 1 225 ? 2.619 15.523 -1.558 1 78.81 225 PHE B CA 1
ATOM 4604 C C . PHE B 1 225 ? 3.174 14.328 -2.322 1 78.81 225 PHE B C 1
ATOM 4606 O O . PHE B 1 225 ? 3.043 14.25 -3.545 1 78.81 225 PHE B O 1
ATOM 4613 N N . GLY B 1 226 ? 3.855 13.477 -1.623 1 65.25 226 GLY B N 1
ATOM 4614 C CA . GLY B 1 226 ? 4.543 12.367 -2.262 1 65.25 226 GLY B CA 1
ATOM 4615 C C . GLY B 1 226 ? 3.615 11.469 -3.059 1 65.25 226 GLY B C 1
ATOM 4616 O O . GLY B 1 226 ? 4.023 10.891 -4.066 1 65.25 226 GLY B O 1
ATOM 4617 N N . LEU B 1 227 ? 2.447 11.328 -2.701 1 61.12 227 LEU B N 1
ATOM 4618 C CA . LEU B 1 227 ? 1.483 10.469 -3.375 1 61.12 227 LEU B CA 1
ATOM 4619 C C . LEU B 1 227 ? 0.543 11.281 -4.254 1 61.12 227 LEU B C 1
ATOM 4621 O O . LEU B 1 227 ? -0.337 10.727 -4.914 1 61.12 227 LEU B O 1
ATOM 4625 N N . SER B 1 228 ? 0.824 12.477 -4.316 1 71.06 228 SER B N 1
ATOM 4626 C CA . SER B 1 228 ? -0.109 13.344 -5.031 1 71.06 228 SER B CA 1
ATOM 4627 C C . SER B 1 228 ? -0.105 13.047 -6.527 1 71.06 228 SER B C 1
ATOM 4629 O O . SER B 1 228 ? 0.858 12.484 -7.051 1 71.06 228 SER B O 1
ATOM 4631 N N . ARG B 1 229 ? -1.209 13.133 -7.074 1 65.75 229 ARG B N 1
ATOM 4632 C CA . ARG B 1 229 ? -1.376 12.906 -8.508 1 65.75 229 ARG B CA 1
ATOM 4633 C C . ARG B 1 229 ? -2.021 14.109 -9.18 1 65.75 229 ARG B C 1
ATOM 4635 O O . ARG B 1 229 ? -2.947 14.711 -8.633 1 65.75 229 ARG B O 1
ATOM 4642 N N . LEU B 1 230 ? -1.333 14.359 -10.32 1 60.66 230 LEU B N 1
ATOM 4643 C CA . LEU B 1 230 ? -1.973 15.352 -11.172 1 60.66 230 LEU B CA 1
ATOM 4644 C C . LEU B 1 230 ? -3.236 14.789 -11.812 1 60.66 230 LEU B C 1
ATOM 4646 O O . LEU B 1 230 ? -3.246 13.641 -12.273 1 60.66 230 LEU B O 1
ATOM 4650 N N . ALA B 1 231 ? -4.34 15.297 -11.633 1 54.66 231 ALA B N 1
ATOM 4651 C CA . ALA B 1 231 ? -5.641 14.852 -12.125 1 54.66 231 ALA B CA 1
ATOM 4652 C C . ALA B 1 231 ? -5.559 14.414 -13.578 1 54.66 231 ALA B C 1
ATOM 4654 O O . ALA B 1 231 ? -6.254 13.484 -14 1 54.66 231 ALA B O 1
ATOM 4655 N N . GLN B 1 232 ? -4.926 15.211 -14.445 1 51.03 232 GLN B N 1
ATOM 4656 C CA . GLN B 1 232 ? -4.891 14.875 -15.867 1 51.03 232 GLN B CA 1
ATOM 4657 C C . GLN B 1 232 ? -3.887 13.758 -16.141 1 51.03 232 GLN B C 1
ATOM 4659 O O . GLN B 1 232 ? -3.793 13.266 -17.266 1 51.03 232 GLN B O 1
ATOM 4664 N N . ALA B 1 233 ? -3.135 13.453 -15.188 1 51.62 233 ALA B N 1
ATOM 4665 C CA . ALA B 1 233 ? -2.104 12.516 -15.633 1 51.62 233 ALA B CA 1
ATOM 4666 C C . ALA B 1 233 ? -2.715 11.172 -16.016 1 51.62 233 ALA B C 1
ATOM 4668 O O . ALA B 1 233 ? -3.768 10.789 -15.492 1 51.62 233 ALA B O 1
ATOM 4669 N N . ASP B 1 234 ? -2.229 10.688 -17.188 1 47.22 234 ASP B N 1
ATOM 4670 C CA . ASP B 1 234 ? -2.59 9.461 -17.891 1 47.22 234 ASP B CA 1
ATOM 4671 C C . ASP B 1 234 ? -2.736 8.289 -16.922 1 47.22 234 ASP B C 1
ATOM 4673 O O . ASP B 1 234 ? -1.932 8.141 -16 1 47.22 234 ASP B O 1
ATOM 4677 N N . LEU B 1 235 ? -3.953 7.809 -16.781 1 44.84 235 LEU B N 1
ATOM 4678 C CA . LEU B 1 235 ? -4.379 6.559 -16.172 1 44.84 235 LEU B CA 1
ATOM 4679 C C . LEU B 1 235 ? -3.32 5.473 -16.359 1 44.84 235 LEU B C 1
ATOM 4681 O O . LEU B 1 235 ? -3.529 4.324 -15.969 1 44.84 235 LEU B O 1
ATOM 4685 N N . SER B 1 236 ? -2.371 5.73 -17.078 1 42.56 236 SER B N 1
ATOM 4686 C CA . SER B 1 236 ? -1.579 4.625 -17.609 1 42.56 236 SER B CA 1
ATOM 4687 C C . SER B 1 236 ? -0.854 3.883 -16.484 1 42.56 236 SER B C 1
ATOM 4689 O O . SER B 1 236 ? -0.499 2.713 -16.641 1 42.56 236 SER B O 1
ATOM 4691 N N . HIS B 1 237 ? -0.523 4.586 -15.43 1 48.06 237 HIS B N 1
ATOM 4692 C CA . HIS B 1 237 ? 0.3 3.754 -14.562 1 48.06 237 HIS B CA 1
ATOM 4693 C C . HIS B 1 237 ? -0.495 3.26 -13.352 1 48.06 237 HIS B C 1
ATOM 4695 O O . HIS B 1 237 ? -0.531 3.922 -12.312 1 48.06 237 HIS B O 1
ATOM 4701 N N . VAL B 1 238 ? -1.547 2.557 -13.703 1 50.88 238 VAL B N 1
ATOM 4702 C CA . VAL B 1 238 ? -2.359 1.981 -12.641 1 50.88 238 VAL B CA 1
ATOM 4703 C C . VAL B 1 238 ? -1.524 0.99 -11.828 1 50.88 238 VAL B C 1
ATOM 4705 O O . VAL B 1 238 ? -1.006 0.015 -12.375 1 50.88 238 VAL B O 1
ATOM 4708 N N . THR B 1 239 ? -0.859 1.479 -10.75 1 60.31 239 THR B N 1
ATOM 4709 C CA . THR B 1 239 ? -0.297 0.525 -9.797 1 60.31 239 THR B CA 1
ATOM 4710 C C . THR B 1 239 ? -1.406 -0.217 -9.055 1 60.31 239 THR B C 1
ATOM 4712 O O . THR B 1 239 ? -2.461 0.355 -8.773 1 60.31 239 THR B O 1
ATOM 4715 N N . THR B 1 240 ? -1.279 -1.519 -9.047 1 68.69 240 THR B N 1
ATOM 4716 C CA . THR B 1 240 ? -2.252 -2.348 -8.344 1 68.69 240 THR B CA 1
ATOM 4717 C C . THR B 1 240 ? -1.952 -2.385 -6.848 1 68.69 240 THR B C 1
ATOM 4719 O O . THR B 1 240 ? -2.709 -2.971 -6.07 1 68.69 240 THR B O 1
ATOM 4722 N N . CYS B 1 241 ? -0.832 -1.662 -6.496 1 70.5 241 CYS B N 1
ATOM 4723 C CA . CYS B 1 241 ? -0.59 -1.541 -5.062 1 70.5 241 CYS B CA 1
ATOM 4724 C C . CYS B 1 241 ? -1.534 -0.524 -4.438 1 70.5 241 CYS B C 1
ATOM 4726 O O . CYS B 1 241 ? -1.694 0.583 -4.953 1 70.5 241 CYS B O 1
ATOM 4728 N N . ALA B 1 242 ? -2.18 -1.017 -3.461 1 73.5 242 ALA B N 1
ATOM 4729 C CA . ALA B 1 242 ? -3.09 -0.11 -2.766 1 73.5 242 ALA B CA 1
ATOM 4730 C C . ALA B 1 242 ? -2.35 1.121 -2.25 1 73.5 242 ALA B C 1
ATOM 4732 O O . ALA B 1 242 ? -1.24 1.011 -1.723 1 73.5 242 ALA B O 1
ATOM 4733 N N . GLN B 1 243 ? -2.875 2.262 -2.562 1 76.38 243 GLN B N 1
ATOM 4734 C CA . GLN B 1 243 ? -2.303 3.531 -2.129 1 76.38 243 GLN B CA 1
ATOM 4735 C C . GLN B 1 243 ? -3.125 4.148 -1.001 1 76.38 243 GLN B C 1
ATOM 4737 O O . GLN B 1 243 ? -4.324 3.891 -0.889 1 76.38 243 GLN B O 1
ATOM 4742 N N . GLY B 1 244 ? -2.408 4.969 -0.178 1 79.94 244 GLY B N 1
ATOM 4743 C CA . GLY B 1 244 ? -3.088 5.652 0.911 1 79.94 244 GLY B CA 1
ATOM 4744 C C . GLY B 1 244 ? -2.873 4.992 2.258 1 79.94 244 GLY B C 1
ATOM 4745 O O . GLY B 1 244 ? -2.117 4.023 2.367 1 79.94 244 GLY B O 1
ATOM 4746 N N . THR B 1 245 ? -3.473 5.582 3.219 1 86.75 245 THR B N 1
ATOM 4747 C CA . THR B 1 245 ? -3.336 5.098 4.586 1 86.75 245 THR B CA 1
ATOM 4748 C C . THR B 1 245 ? -4.656 4.523 5.09 1 86.75 245 THR B C 1
ATOM 4750 O O . THR B 1 245 ? -5.699 5.172 4.992 1 86.75 245 THR B O 1
ATOM 4753 N N . LEU B 1 246 ? -4.535 3.344 5.645 1 87.31 246 LEU B N 1
ATOM 4754 C CA . LEU B 1 246 ? -5.723 2.713 6.207 1 87.31 246 LEU B CA 1
ATOM 4755 C C . LEU B 1 246 ? -6.348 3.596 7.281 1 87.31 246 LEU B C 1
ATOM 4757 O O . LEU B 1 246 ? -5.637 4.246 8.047 1 87.31 246 LEU B O 1
ATOM 4761 N N . GLY B 1 247 ? -7.574 3.625 7.422 1 91.56 247 GLY B N 1
ATOM 4762 C CA . GLY B 1 247 ? -8.312 4.477 8.344 1 91.56 247 GLY B CA 1
ATOM 4763 C C . GLY B 1 247 ? -8.805 5.758 7.703 1 91.56 247 GLY B C 1
ATOM 4764 O O . GLY B 1 247 ? -9.773 6.363 8.18 1 91.56 247 GLY B O 1
ATOM 4765 N N . TYR B 1 248 ? -8.086 6.117 6.609 1 94 248 TYR B N 1
ATOM 4766 C CA . TYR B 1 248 ? -8.445 7.352 5.918 1 94 248 TYR B CA 1
ATOM 4767 C C . TYR B 1 248 ? -8.922 7.066 4.5 1 94 248 TYR B C 1
ATOM 4769 O O . TYR B 1 248 ? -9.383 7.973 3.799 1 94 248 TYR B O 1
ATOM 4777 N N . LEU B 1 249 ? -8.812 5.859 4.102 1 89.5 249 LEU B N 1
ATOM 4778 C CA . LEU B 1 249 ? -9.102 5.488 2.721 1 89.5 249 LEU B CA 1
ATOM 4779 C C . LEU B 1 249 ? -10.602 5.48 2.461 1 89.5 249 LEU B C 1
ATOM 4781 O O . LEU B 1 249 ? -11.375 4.957 3.27 1 89.5 249 LEU B O 1
ATOM 4785 N N . ASP B 1 250 ? -10.891 6.039 1.292 1 89.56 250 ASP B N 1
ATOM 4786 C CA . ASP B 1 250 ? -12.266 6.055 0.797 1 89.56 250 ASP B CA 1
ATOM 4787 C C . ASP B 1 250 ? -12.742 4.648 0.452 1 89.56 250 ASP B C 1
ATOM 4789 O O . ASP B 1 250 ? -12.078 3.926 -0.294 1 89.56 250 ASP B O 1
ATOM 4793 N N . PRO B 1 251 ? -13.875 4.238 1.001 1 86.5 251 PRO B N 1
ATOM 4794 C CA . PRO B 1 251 ? -14.352 2.881 0.721 1 86.5 251 PRO B CA 1
ATOM 4795 C C . PRO B 1 251 ? -14.633 2.648 -0.763 1 86.5 251 PRO B C 1
ATOM 4797 O O . PRO B 1 251 ? -14.539 1.515 -1.24 1 86.5 251 PRO B O 1
ATOM 4800 N N . GLU B 1 252 ? -14.992 3.676 -1.526 1 86.94 252 GLU B N 1
ATOM 4801 C CA . GLU B 1 252 ? -15.25 3.523 -2.955 1 86.94 252 GLU B CA 1
ATOM 4802 C C . GLU B 1 252 ? -13.969 3.211 -3.717 1 86.94 252 GLU B C 1
ATOM 4804 O O . GLU B 1 252 ? -14.008 2.662 -4.82 1 86.94 252 GLU B O 1
ATOM 4809 N N . TYR B 1 253 ? -12.844 3.568 -3.186 1 83.56 253 TYR B N 1
ATOM 4810 C CA . TYR B 1 253 ? -11.547 3.291 -3.789 1 83.56 253 TYR B CA 1
ATOM 4811 C C . TYR B 1 253 ? -11.367 1.798 -4.035 1 83.56 253 TYR B C 1
ATOM 4813 O O . TYR B 1 253 ? -10.797 1.394 -5.051 1 83.56 253 TYR B O 1
ATOM 4821 N N . TYR B 1 254 ? -11.945 1.002 -3.182 1 76.94 254 TYR B N 1
ATOM 4822 C CA . TYR B 1 254 ? -11.805 -0.447 -3.271 1 76.94 254 TYR B CA 1
ATOM 4823 C C . TYR B 1 254 ? -12.617 -1.004 -4.434 1 76.94 254 TYR B C 1
ATOM 4825 O O . TYR B 1 254 ? -12.352 -2.109 -4.914 1 76.94 254 TYR B O 1
ATOM 4833 N N . ARG B 1 255 ? -13.516 -0.208 -4.848 1 78.62 255 ARG B N 1
ATOM 4834 C CA . ARG B 1 255 ? -14.406 -0.688 -5.902 1 78.62 255 ARG B CA 1
ATOM 4835 C C . ARG B 1 255 ? -13.922 -0.228 -7.277 1 78.62 255 ARG B C 1
ATOM 4837 O O . ARG B 1 255 ? -13.945 -0.999 -8.234 1 78.62 255 ARG B O 1
ATOM 4844 N N . ASN B 1 256 ? -13.477 0.983 -7.281 1 79.25 256 ASN B N 1
ATOM 4845 C CA . ASN B 1 256 ? -13.18 1.549 -8.594 1 79.25 256 ASN B CA 1
ATOM 4846 C C . ASN B 1 256 ? -11.68 1.81 -8.758 1 79.25 256 ASN B C 1
ATOM 4848 O O . ASN B 1 256 ? -11.219 2.094 -9.867 1 79.25 256 ASN B O 1
ATOM 4852 N N . TYR B 1 257 ? -11 1.74 -7.688 1 80.06 257 TYR B N 1
ATOM 4853 C CA . TYR B 1 257 ? -9.539 1.832 -7.652 1 80.06 257 TYR B CA 1
ATOM 4854 C C . TYR B 1 257 ? -9.07 3.191 -8.156 1 80.06 257 TYR B C 1
ATOM 4856 O O . TYR B 1 257 ? -8.023 3.291 -8.805 1 80.06 257 TYR B O 1
ATOM 4864 N N . GLN B 1 258 ? -9.875 4.141 -7.938 1 79.06 258 GLN B N 1
ATOM 4865 C CA . GLN B 1 258 ? -9.523 5.5 -8.336 1 79.06 258 GLN B CA 1
ATOM 4866 C C . GLN B 1 258 ? -9.594 6.457 -7.152 1 79.06 258 GLN B C 1
ATOM 4868 O O . GLN B 1 258 ? -10.602 6.504 -6.445 1 79.06 258 GLN B O 1
ATOM 4873 N N . LEU B 1 259 ? -8.469 7.102 -6.938 1 83.06 259 LEU B N 1
ATOM 4874 C CA . LEU B 1 259 ? -8.469 8.195 -5.969 1 83.06 259 LEU B CA 1
ATOM 4875 C C . LEU B 1 259 ? -8.766 9.523 -6.652 1 83.06 259 LEU B C 1
ATOM 4877 O O . LEU B 1 259 ? -8.172 9.844 -7.684 1 83.06 259 LEU B O 1
ATOM 4881 N N . THR B 1 260 ? -9.727 10.258 -6.141 1 88.75 260 THR B N 1
ATOM 4882 C CA . THR B 1 260 ? -10.172 11.523 -6.703 1 88.75 260 THR B CA 1
ATOM 4883 C C . THR B 1 260 ? -10.141 12.625 -5.645 1 88.75 260 THR B C 1
ATOM 4885 O O . THR B 1 260 ? -9.633 12.414 -4.539 1 88.75 260 THR B O 1
ATOM 4888 N N . ASP B 1 261 ? -10.609 13.781 -6.027 1 93.81 261 ASP B N 1
ATOM 4889 C CA . ASP B 1 261 ? -10.758 14.867 -5.066 1 93.81 261 ASP B CA 1
ATOM 4890 C C . ASP B 1 261 ? -11.703 14.477 -3.936 1 93.81 261 ASP B C 1
ATOM 4892 O O . ASP B 1 261 ? -11.508 14.883 -2.785 1 93.81 261 ASP B O 1
ATOM 4896 N N . LYS B 1 262 ? -12.641 13.648 -4.281 1 96.12 262 LYS B N 1
ATOM 4897 C CA . LYS B 1 262 ? -13.617 13.242 -3.273 1 96.12 262 LYS B CA 1
ATOM 4898 C C . LYS B 1 262 ? -13 12.25 -2.289 1 96.12 262 LYS B C 1
ATOM 4900 O O . LYS B 1 262 ? -13.516 12.062 -1.183 1 96.12 262 LYS B O 1
ATOM 4905 N N . SER B 1 263 ? -11.938 11.555 -2.742 1 94.5 263 SER B N 1
ATOM 4906 C CA . SER B 1 263 ? -11.18 10.727 -1.807 1 94.5 263 SER B CA 1
ATOM 4907 C C . SER B 1 263 ? -10.5 11.578 -0.74 1 94.5 263 SER B C 1
ATOM 4909 O O . SER B 1 263 ? -10.461 11.195 0.432 1 94.5 263 SER B O 1
ATOM 4911 N N . ASP B 1 264 ? -10 12.711 -1.162 1 96.75 264 ASP B N 1
ATOM 4912 C CA . ASP B 1 264 ? -9.422 13.656 -0.209 1 96.75 264 ASP B CA 1
ATOM 4913 C C . ASP B 1 264 ? -10.477 14.141 0.789 1 96.75 264 ASP B C 1
ATOM 4915 O O . ASP B 1 264 ? -10.18 14.305 1.975 1 96.75 264 ASP B O 1
ATOM 4919 N N . VAL B 1 265 ? -11.672 14.32 0.251 1 98.62 265 VAL B N 1
ATOM 4920 C CA . VAL B 1 265 ? -12.773 14.781 1.093 1 98.62 265 VAL B CA 1
ATOM 4921 C C . VAL B 1 265 ? -13.062 13.742 2.174 1 98.62 265 VAL B C 1
ATOM 4923 O O . VAL B 1 265 ? -13.219 14.078 3.348 1 98.62 265 VAL B O 1
ATOM 4926 N N . TYR B 1 266 ? -13.117 12.523 1.787 1 97.88 266 TYR B N 1
ATOM 4927 C CA . TYR B 1 266 ? -13.336 11.453 2.748 1 97.88 266 TYR B CA 1
ATOM 4928 C C . TYR B 1 266 ? -12.25 11.445 3.816 1 97.88 266 TYR B C 1
ATOM 4930 O O . TYR B 1 266 ? -12.547 11.414 5.012 1 97.88 266 TYR B O 1
ATOM 4938 N N . SER B 1 267 ? -11.008 11.438 3.354 1 97.12 267 SER B N 1
ATOM 4939 C CA . SER B 1 267 ? -9.875 11.422 4.273 1 97.12 267 SER B CA 1
ATOM 4940 C C . SER B 1 267 ? -9.938 12.594 5.25 1 97.12 267 SER B C 1
ATOM 4942 O O . SER B 1 267 ? -9.648 12.438 6.438 1 97.12 267 SER B O 1
ATOM 4944 N N . PHE B 1 268 ? -10.32 13.766 4.723 1 98.69 268 PHE B N 1
ATOM 4945 C CA . PHE B 1 268 ? -10.438 14.938 5.574 1 98.69 268 PHE B CA 1
ATOM 4946 C C . PHE B 1 268 ? -11.57 14.773 6.574 1 98.69 268 PHE B C 1
ATOM 4948 O O . PHE B 1 268 ? -11.477 15.234 7.715 1 98.69 268 PHE B O 1
ATOM 4955 N N . GLY B 1 269 ? -12.648 14.125 6.164 1 98.81 269 GLY B N 1
ATOM 4956 C CA . GLY B 1 269 ? -13.703 13.789 7.105 1 98.81 269 GLY B CA 1
ATOM 4957 C C . GLY B 1 269 ? -13.203 13.031 8.312 1 98.81 269 GLY B C 1
ATOM 4958 O O . GLY B 1 269 ? -13.625 13.297 9.445 1 98.81 269 GLY B O 1
ATOM 4959 N N . VAL B 1 270 ? -12.305 12.148 8.055 1 98.31 270 VAL B N 1
ATOM 4960 C CA . VAL B 1 270 ? -11.719 11.391 9.148 1 98.31 270 VAL B CA 1
ATOM 4961 C C . VAL B 1 270 ? -10.891 12.32 10.039 1 98.31 270 VAL B C 1
ATOM 4963 O O . VAL B 1 270 ? -10.953 12.227 11.266 1 98.31 270 VAL B O 1
ATOM 4966 N N . VAL B 1 271 ? -10.164 13.203 9.445 1 98.75 271 VAL B N 1
ATOM 4967 C CA . VAL B 1 271 ? -9.375 14.18 10.195 1 98.75 271 VAL B CA 1
ATOM 4968 C C . VAL B 1 271 ? -10.305 15.031 11.062 1 98.75 271 VAL B C 1
ATOM 4970 O O . VAL B 1 271 ? -9.992 15.32 12.219 1 98.75 271 VAL B O 1
ATOM 4973 N N . LEU B 1 272 ? -11.445 15.445 10.492 1 98.81 272 LEU B N 1
ATOM 4974 C CA . LEU B 1 272 ? -12.414 16.219 11.266 1 98.81 272 LEU B CA 1
ATOM 4975 C C . LEU B 1 272 ? -12.867 15.43 12.492 1 98.81 272 LEU B C 1
ATOM 4977 O O . LEU B 1 272 ? -13.016 15.992 13.578 1 98.81 272 LEU B O 1
ATOM 4981 N N . LEU B 1 273 ? -13.062 14.18 12.32 1 98.56 273 LEU B N 1
ATOM 4982 C CA . LEU B 1 273 ? -13.453 13.352 13.453 1 98.56 273 LEU B CA 1
ATOM 4983 C C . LEU B 1 273 ? -12.344 13.305 14.5 1 98.56 273 LEU B C 1
ATOM 4985 O O . LEU B 1 273 ? -12.617 13.328 15.703 1 98.56 273 LEU B O 1
ATOM 4989 N N . GLU B 1 274 ? -11.125 13.195 14.016 1 98 274 GLU B N 1
ATOM 4990 C CA . GLU B 1 274 ? -10.008 13.219 14.953 1 98 274 GLU B CA 1
ATOM 4991 C C . GLU B 1 274 ? -9.969 14.523 15.742 1 98 274 GLU B C 1
ATOM 4993 O O . GLU B 1 274 ? -9.742 14.516 16.953 1 98 274 GLU B O 1
ATOM 4998 N N . LEU B 1 275 ? -10.188 15.609 15.07 1 97.81 275 LEU B N 1
ATOM 4999 C CA . LEU B 1 275 ? -10.227 16.906 15.719 1 97.81 275 LEU B CA 1
ATOM 5000 C C . LEU B 1 275 ? -11.336 16.969 16.766 1 97.81 275 LEU B C 1
ATOM 5002 O O . LEU B 1 275 ? -11.164 17.578 17.828 1 97.81 275 LEU B O 1
ATOM 5006 N N . LEU B 1 276 ? -12.414 16.344 16.453 1 97.69 276 LEU B N 1
ATOM 5007 C CA . LEU B 1 276 ? -13.602 16.406 17.312 1 97.69 276 LEU B CA 1
ATOM 5008 C C . LEU B 1 276 ? -13.445 15.469 18.5 1 97.69 276 LEU B C 1
ATOM 5010 O O . LEU B 1 276 ? -13.828 15.82 19.625 1 97.69 276 LEU B O 1
ATOM 5014 N N . THR B 1 277 ? -12.812 14.289 18.297 1 96.88 277 THR B N 1
ATOM 5015 C CA . THR B 1 277 ? -12.898 13.227 19.297 1 96.88 277 THR B CA 1
ATOM 5016 C C . THR B 1 277 ? -11.547 13.008 19.969 1 96.88 277 THR B C 1
ATOM 5018 O O . THR B 1 277 ? -11.469 12.383 21.031 1 96.88 277 THR B O 1
ATOM 5021 N N . SER B 1 278 ? -10.477 13.422 19.344 1 95.44 278 SER B N 1
ATOM 5022 C CA . SER B 1 278 ? -9.109 13.141 19.734 1 95.44 278 SER B CA 1
ATOM 5023 C C . SER B 1 278 ? -8.82 11.641 19.719 1 95.44 278 SER B C 1
ATOM 5025 O O . SER B 1 278 ? -7.938 11.156 20.422 1 95.44 278 SER B O 1
ATOM 5027 N N . GLN B 1 279 ? -9.602 10.922 18.969 1 94.81 279 GLN B N 1
ATOM 5028 C CA . GLN B 1 279 ? -9.406 9.484 18.828 1 94.81 279 GLN B CA 1
ATOM 5029 C C . GLN B 1 279 ? -8.656 9.156 17.531 1 94.81 279 GLN B C 1
ATOM 5031 O O . GLN B 1 279 ? -8.688 9.938 16.578 1 94.81 279 GLN B O 1
ATOM 5036 N N . LYS B 1 280 ? -8.008 8.047 17.562 1 93.19 280 LYS B N 1
ATOM 5037 C CA . LYS B 1 280 ? -7.223 7.629 16.391 1 93.19 280 LYS B CA 1
ATOM 5038 C C . LYS B 1 280 ? -8.125 7.117 15.273 1 93.19 280 LYS B C 1
ATOM 5040 O O . LYS B 1 280 ? -9.195 6.555 15.539 1 93.19 280 LYS B O 1
ATOM 5045 N N . ALA B 1 281 ? -7.641 7.293 14.07 1 94.31 281 ALA B N 1
ATOM 5046 C CA . ALA B 1 281 ? -8.391 6.789 12.922 1 94.31 281 ALA B CA 1
ATOM 5047 C C . ALA B 1 281 ? -8.594 5.281 13.023 1 94.31 281 ALA B C 1
ATOM 5049 O O . ALA B 1 281 ? -9.656 4.766 12.656 1 94.31 281 ALA B O 1
ATOM 5050 N N . ILE B 1 282 ? -7.562 4.652 13.516 1 91.75 282 ILE B N 1
ATOM 5051 C CA . ILE B 1 282 ? -7.609 3.219 13.773 1 91.75 282 ILE B CA 1
ATOM 5052 C C . ILE B 1 282 ? -7.203 2.945 15.219 1 91.75 282 ILE B C 1
ATOM 5054 O O . ILE B 1 282 ? -6.168 3.43 15.68 1 91.75 282 ILE B O 1
ATOM 5058 N N . ASP B 1 283 ? -7.977 2.244 15.906 1 90.56 283 ASP B N 1
ATOM 5059 C CA . ASP B 1 283 ? -7.68 1.883 17.281 1 90.56 283 ASP B CA 1
ATOM 5060 C C . ASP B 1 283 ? -8.141 0.46 17.594 1 90.56 283 ASP B C 1
ATOM 5062 O O . ASP B 1 283 ? -9.344 0.203 17.703 1 90.56 283 ASP B O 1
ATOM 5066 N N . PHE B 1 284 ? -7.199 -0.401 17.812 1 84.56 284 PHE B N 1
ATOM 5067 C CA . PHE B 1 284 ? -7.52 -1.812 17.984 1 84.56 284 PHE B CA 1
ATOM 5068 C C . PHE B 1 284 ? -7.973 -2.088 19.406 1 84.56 284 PHE B C 1
ATOM 5070 O O . PHE B 1 284 ? -8.375 -3.209 19.734 1 84.56 284 PHE B O 1
ATOM 5077 N N . ASN B 1 285 ? -7.926 -1.098 20.234 1 86.94 285 ASN B N 1
ATOM 5078 C CA . ASN B 1 285 ? -8.453 -1.237 21.578 1 86.94 285 ASN B CA 1
ATOM 5079 C C . ASN B 1 285 ? -9.969 -1.062 21.625 1 86.94 285 ASN B C 1
ATOM 5081 O O . ASN B 1 285 ? -10.609 -1.389 22.625 1 86.94 285 ASN B O 1
ATOM 5085 N N . ARG B 1 286 ? -10.516 -0.533 20.516 1 87.75 286 ARG B N 1
ATOM 5086 C CA . ARG B 1 286 ? -11.969 -0.459 20.391 1 87.75 286 ARG B CA 1
ATOM 5087 C C . ARG B 1 286 ? -12.555 -1.818 20.031 1 87.75 286 ARG B C 1
ATOM 5089 O O . ARG B 1 286 ? -11.836 -2.717 19.594 1 87.75 286 ARG B O 1
ATOM 5096 N N . PRO B 1 287 ? -13.906 -1.958 20.281 1 85.94 287 PRO B N 1
ATOM 5097 C CA . PRO B 1 287 ? -14.523 -3.197 19.797 1 85.94 287 PRO B CA 1
ATOM 5098 C C . PRO B 1 287 ? -14.25 -3.461 18.328 1 85.94 287 PRO B C 1
ATOM 5100 O O . PRO B 1 287 ? -14.094 -2.518 17.547 1 85.94 287 PRO B O 1
ATOM 5103 N N . PRO B 1 288 ? -14.242 -4.652 17.875 1 79.69 288 PRO B N 1
ATOM 5104 C CA . PRO B 1 288 ? -13.852 -5.051 16.516 1 79.69 288 PRO B CA 1
ATOM 5105 C C . PRO B 1 288 ? -14.641 -4.316 15.438 1 79.69 288 PRO B C 1
ATOM 5107 O O . PRO B 1 288 ? -14.086 -3.988 14.383 1 79.69 288 PRO B O 1
ATOM 5110 N N . ASP B 1 289 ? -15.852 -4.031 15.805 1 83.12 289 ASP B N 1
ATOM 5111 C CA . ASP B 1 289 ? -16.688 -3.4 14.789 1 83.12 289 ASP B CA 1
ATOM 5112 C C . ASP B 1 289 ? -16.469 -1.888 14.766 1 83.12 289 ASP B C 1
ATOM 5114 O O . ASP B 1 289 ? -16.953 -1.204 13.859 1 83.12 289 ASP B O 1
ATOM 5118 N N . ASP B 1 290 ? -15.664 -1.421 15.758 1 88.62 290 ASP B N 1
ATOM 5119 C CA . ASP B 1 290 ? -15.516 0.025 15.891 1 88.62 290 ASP B CA 1
ATOM 5120 C C . ASP B 1 290 ? -14.047 0.434 15.773 1 88.62 290 ASP B C 1
ATOM 5122 O O . ASP B 1 290 ? -13.664 1.521 16.219 1 88.62 290 ASP B O 1
ATOM 5126 N N . VAL B 1 291 ? -13.258 -0.469 15.203 1 90.19 291 VAL B N 1
ATOM 5127 C CA . VAL B 1 291 ? -11.828 -0.205 15.102 1 90.19 291 VAL B CA 1
ATOM 5128 C C . VAL B 1 291 ? -11.594 1.03 14.242 1 90.19 291 VAL B C 1
ATOM 5130 O O . VAL B 1 291 ? -10.664 1.806 14.492 1 90.19 291 VAL B O 1
ATOM 5133 N N . ASN B 1 292 ? -12.461 1.183 13.25 1 92.25 292 ASN B N 1
ATOM 5134 C CA . ASN B 1 292 ? -12.422 2.334 12.359 1 92.25 292 ASN B CA 1
ATOM 5135 C C . ASN B 1 292 ? -13.203 3.514 12.922 1 92.25 292 ASN B C 1
ATOM 5137 O O . ASN B 1 292 ? -14.414 3.414 13.141 1 92.25 292 ASN B O 1
ATOM 5141 N N . LEU B 1 293 ? -12.508 4.582 13.117 1 95.5 293 LEU B N 1
ATOM 5142 C CA . LEU B 1 293 ? -13.125 5.75 13.734 1 95.5 293 LEU B CA 1
ATOM 5143 C C . LEU B 1 293 ? -14.328 6.219 12.93 1 95.5 293 LEU B C 1
ATOM 5145 O O . LEU B 1 293 ? -15.367 6.57 13.492 1 95.5 293 LEU B O 1
ATOM 5149 N N . ALA B 1 294 ? -14.203 6.258 11.586 1 95.5 294 ALA B N 1
ATOM 5150 C CA . ALA B 1 294 ? -15.289 6.691 10.711 1 95.5 294 ALA B CA 1
ATOM 5151 C C . ALA B 1 294 ? -16.531 5.836 10.914 1 95.5 294 ALA B C 1
ATOM 5153 O O . ALA B 1 294 ? -17.641 6.363 11.023 1 95.5 294 ALA B O 1
ATOM 5154 N N . ILE B 1 295 ? -16.344 4.602 11.055 1 92.75 295 ILE B N 1
ATOM 5155 C CA . ILE B 1 295 ? -17.469 3.678 11.234 1 92.75 295 ILE B CA 1
ATOM 5156 C C . ILE B 1 295 ? -18.078 3.879 12.625 1 92.75 295 ILE B C 1
ATOM 5158 O O . ILE B 1 295 ? -19.297 3.945 12.766 1 92.75 295 ILE B O 1
ATOM 5162 N N . TYR B 1 296 ? -17.234 3.98 13.594 1 94.81 296 TYR B N 1
ATOM 5163 C CA . TYR B 1 296 ? -17.672 4.172 14.969 1 94.81 296 TYR B CA 1
ATOM 5164 C C . TYR B 1 296 ? -18.531 5.422 15.094 1 94.81 296 TYR B C 1
ATOM 5166 O O . TYR B 1 296 ? -19.656 5.363 15.609 1 94.81 296 TYR B O 1
ATOM 5174 N N . VAL B 1 297 ? -18.047 6.535 14.594 1 96.5 297 VAL B N 1
ATOM 5175 C CA . VAL B 1 297 ? -18.75 7.801 14.773 1 96.5 297 VAL B CA 1
ATOM 5176 C C . VAL B 1 297 ? -20.031 7.801 13.953 1 96.5 297 VAL B C 1
ATOM 5178 O O . VAL B 1 297 ? -21.062 8.344 14.391 1 96.5 297 VAL B O 1
ATOM 5181 N N . LYS B 1 298 ? -20 7.238 12.758 1 94.94 298 LYS B N 1
ATOM 5182 C CA . LYS B 1 298 ? -21.219 7.125 11.969 1 94.94 298 LYS B CA 1
ATOM 5183 C C . LYS B 1 298 ? -22.312 6.387 12.742 1 94.94 298 LYS B C 1
ATOM 5185 O O . LYS B 1 298 ? -23.469 6.801 12.742 1 94.94 298 LYS B O 1
ATOM 5190 N N . ARG B 1 299 ? -21.906 5.344 13.406 1 94.38 299 ARG B N 1
ATOM 5191 C CA . ARG B 1 299 ? -22.859 4.582 14.203 1 94.38 299 ARG B CA 1
ATOM 5192 C C . ARG B 1 299 ? -23.406 5.422 15.359 1 94.38 299 ARG B C 1
ATOM 5194 O O . ARG B 1 299 ? -24.609 5.438 15.609 1 94.38 299 ARG B O 1
ATOM 5201 N N . VAL B 1 300 ? -22.562 6.086 16.031 1 95.5 300 VAL B N 1
ATOM 5202 C CA . VAL B 1 300 ? -22.953 6.898 17.172 1 95.5 300 VAL B CA 1
ATOM 5203 C C . VAL B 1 300 ? -23.891 8.016 16.719 1 95.5 300 VAL B C 1
ATOM 5205 O O . VAL B 1 300 ? -24.828 8.391 17.438 1 95.5 300 VAL B O 1
ATOM 5208 N N . VAL B 1 301 ? -23.656 8.594 15.594 1 96.06 301 VAL B N 1
ATOM 5209 C CA . VAL B 1 301 ? -24.5 9.641 15.039 1 96.06 301 VAL B CA 1
ATOM 5210 C C . VAL B 1 301 ? -25.875 9.07 14.703 1 96.06 301 VAL B C 1
ATOM 5212 O O . VAL B 1 301 ? -26.906 9.688 14.992 1 96.06 301 VAL B O 1
ATOM 5215 N N . GLU B 1 302 ? -25.875 7.926 14.109 1 94.94 302 GLU B N 1
ATOM 5216 C CA . GLU B 1 302 ? -27.125 7.266 13.766 1 94.94 302 GLU B CA 1
ATOM 5217 C C . GLU B 1 302 ? -27.969 6.984 15.016 1 94.94 302 GLU B C 1
ATOM 5219 O O . GLU B 1 302 ? -29.188 7.023 14.969 1 94.94 302 GLU B O 1
ATOM 5224 N N . GLU B 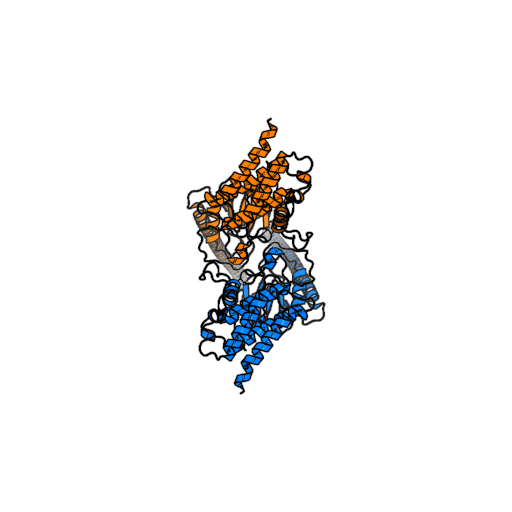1 303 ? -27.281 6.801 16.094 1 95.75 303 GLU B N 1
ATOM 5225 C CA . GLU B 1 303 ? -27.953 6.531 17.359 1 95.75 303 GLU B CA 1
ATOM 5226 C C . GLU B 1 303 ? -28.25 7.824 18.109 1 95.75 303 GLU B C 1
ATOM 5228 O O . GLU B 1 303 ? -28.703 7.793 19.266 1 95.75 303 GLU B O 1
ATOM 5233 N N . GLU B 1 304 ? -27.969 8.953 17.562 1 95.44 304 GLU B N 1
ATOM 5234 C CA . GLU B 1 304 ? -28.188 10.281 18.125 1 95.44 304 GLU B CA 1
ATOM 5235 C C . GLU B 1 304 ? -27.406 10.477 19.406 1 95.44 304 GLU B C 1
ATOM 5237 O O . GLU B 1 304 ? -27.906 11.055 20.375 1 95.44 304 GLU B O 1
ATOM 5242 N N . ARG B 1 305 ? -26.188 9.977 19.422 1 96.44 305 ARG B N 1
ATOM 5243 C CA . ARG B 1 305 ? -25.328 10.047 20.609 1 96.44 305 ARG B CA 1
ATOM 5244 C C . ARG B 1 305 ? -23.969 10.648 20.25 1 96.44 305 ARG B C 1
ATOM 5246 O O . ARG B 1 305 ? -22.938 10.211 20.766 1 96.44 305 ARG B O 1
ATOM 5253 N N . LEU B 1 306 ? -23.969 11.57 19.344 1 96.31 306 LEU B N 1
ATOM 5254 C CA . LEU B 1 306 ? -22.719 12.156 18.859 1 96.31 306 LEU B CA 1
ATOM 5255 C C . LEU B 1 306 ? -21.922 12.742 20.016 1 96.31 306 LEU B C 1
ATOM 5257 O O . LEU B 1 306 ? -20.688 12.641 20.047 1 96.31 306 LEU B O 1
ATOM 5261 N N . LEU B 1 307 ? -22.562 13.312 21.016 1 95.06 307 LEU B N 1
ATOM 5262 C CA . LEU B 1 307 ? -21.906 13.961 22.141 1 95.06 307 LEU B CA 1
ATOM 5263 C C . LEU B 1 307 ? -21.047 12.969 22.906 1 95.06 307 LEU B C 1
ATOM 5265 O O . LEU B 1 307 ? -20.016 13.352 23.484 1 95.06 307 LEU B O 1
ATOM 5269 N N . ASP B 1 308 ? -21.391 11.688 22.781 1 95 308 ASP B N 1
ATOM 5270 C CA . ASP B 1 308 ? -20.656 10.641 23.5 1 95 308 ASP B CA 1
ATOM 5271 C C . ASP B 1 308 ? -19.266 10.43 22.891 1 95 308 ASP B C 1
ATOM 5273 O O . ASP B 1 308 ? -18.359 9.961 23.578 1 95 308 ASP B O 1
ATOM 5277 N N . ALA B 1 309 ? -19.141 10.789 21.641 1 95.69 309 ALA B N 1
ATOM 5278 C CA . ALA B 1 309 ? -17.891 10.523 20.953 1 95.69 309 ALA B CA 1
ATOM 5279 C C . ALA B 1 309 ? -16.938 11.719 21.047 1 95.69 309 ALA B C 1
ATOM 5281 O O . ALA B 1 309 ? -15.75 11.602 20.766 1 95.69 309 ALA B O 1
ATOM 5282 N N . ILE B 1 310 ? -17.484 12.875 21.453 1 96.94 310 ILE B N 1
ATOM 5283 C CA . ILE B 1 310 ? -16.688 14.102 21.484 1 96.94 310 ILE B CA 1
ATOM 5284 C C . ILE B 1 310 ? -15.641 14.016 22.594 1 96.94 310 ILE B C 1
ATOM 5286 O O . ILE B 1 310 ? -15.898 13.445 23.656 1 96.94 310 ILE B O 1
ATOM 5290 N N . ASP B 1 311 ? -14.5 14.508 22.359 1 95.62 311 ASP B N 1
ATOM 5291 C CA . ASP B 1 311 ? -13.414 14.57 23.312 1 95.62 311 ASP B CA 1
ATOM 5292 C C . ASP B 1 311 ? -13.906 15.094 24.672 1 95.62 311 ASP B C 1
ATOM 5294 O O . ASP B 1 311 ? -14.422 16.219 24.75 1 95.62 311 ASP B O 1
ATOM 5298 N N . PRO B 1 312 ? -13.734 14.383 25.688 1 93.69 312 PRO B N 1
ATOM 5299 C CA . PRO B 1 312 ? -14.195 14.828 27.016 1 93.69 312 PRO B CA 1
ATOM 5300 C C . PRO B 1 312 ? -13.555 16.141 27.453 1 93.69 312 PRO B C 1
ATOM 5302 O O . PRO B 1 312 ? -14.18 16.938 28.141 1 93.69 312 PRO B O 1
ATOM 5305 N N . ASN B 1 313 ? -12.367 16.344 27.078 1 91.31 313 ASN B N 1
ATOM 5306 C CA . ASN B 1 313 ? -11.688 17.594 27.438 1 91.31 313 ASN B CA 1
ATOM 5307 C C . ASN B 1 313 ? -12.336 18.797 26.781 1 91.31 313 ASN B C 1
ATOM 5309 O O . ASN B 1 313 ? -12.258 19.922 27.312 1 91.31 313 ASN B O 1
ATOM 5313 N N . LEU B 1 314 ? -12.93 18.609 25.641 1 93.06 314 LEU B N 1
ATOM 5314 C CA . LEU B 1 314 ? -13.648 19.688 24.969 1 93.06 314 LEU B CA 1
ATOM 5315 C C . LEU B 1 314 ? -15 19.938 25.641 1 93.06 314 LEU B C 1
ATOM 5317 O O . LEU B 1 314 ? -15.445 21.078 25.734 1 93.06 314 LEU B O 1
ATOM 5321 N N . LYS B 1 315 ? -15.578 18.906 26.062 1 93.44 315 LYS B N 1
ATOM 5322 C CA . LYS B 1 315 ? -16.922 19.016 26.641 1 93.44 315 LYS B CA 1
ATOM 5323 C C . LYS B 1 315 ? -16.891 19.641 28.016 1 93.44 315 LYS B C 1
ATOM 5325 O O . LYS B 1 315 ? -17.797 20.391 28.391 1 93.44 315 LYS B O 1
ATOM 5330 N N . LYS B 1 316 ? -15.797 19.266 28.656 1 90.56 316 LYS B N 1
ATOM 5331 C CA . LYS B 1 316 ? -15.68 19.797 30.016 1 90.56 316 LYS B CA 1
ATOM 5332 C C . LYS B 1 316 ? -15.672 21.328 30 1 90.56 316 LYS B C 1
ATOM 5334 O O . LYS B 1 316 ? -14.75 21.938 29.453 1 90.56 316 LYS B O 1
ATOM 5339 N N . GLY B 1 317 ? -16.688 22.016 30.531 1 87.81 317 GLY B N 1
ATOM 5340 C CA . GLY B 1 317 ? -16.766 23.453 30.656 1 87.81 317 GLY B CA 1
ATOM 5341 C C . GLY B 1 317 ? -17.219 24.141 29.375 1 87.81 317 GLY B C 1
ATOM 5342 O O . GLY B 1 317 ? -17.172 25.359 29.266 1 87.81 317 GLY B O 1
ATOM 5343 N N . ALA B 1 318 ? -17.641 23.359 28.438 1 93.06 318 ALA B N 1
ATOM 5344 C CA . ALA B 1 318 ? -18.078 23.922 27.156 1 93.06 318 ALA B CA 1
ATOM 5345 C C . ALA B 1 318 ? -19.422 24.609 27.281 1 93.06 318 ALA B C 1
ATOM 5347 O O . ALA B 1 318 ? -20.297 24.141 28.031 1 93.06 318 ALA B O 1
ATOM 5348 N N . THR B 1 319 ? -19.547 25.688 26.641 1 93.88 319 THR B N 1
ATOM 5349 C CA . THR B 1 319 ? -20.844 26.359 26.562 1 93.88 319 THR B CA 1
ATOM 5350 C C . THR B 1 319 ? -21.797 25.594 25.641 1 93.88 319 THR B C 1
ATOM 5352 O O . THR B 1 319 ? -21.359 24.719 24.891 1 93.88 319 THR B O 1
ATOM 5355 N N . GLU B 1 320 ? -23.016 25.906 25.688 1 94.25 320 GLU B N 1
ATOM 5356 C CA . GLU B 1 320 ? -24.016 25.297 24.812 1 94.25 320 GLU B CA 1
ATOM 5357 C C . GLU B 1 320 ? -23.703 25.594 23.344 1 94.25 320 GLU B C 1
ATOM 5359 O O . GLU B 1 320 ? -23.875 24.719 22.484 1 94.25 320 GLU B O 1
ATOM 5364 N N . LEU B 1 321 ? -23.266 26.781 23.156 1 94.81 321 LEU B N 1
ATOM 5365 C CA . LEU B 1 321 ? -22.938 27.172 21.797 1 94.81 321 LEU B CA 1
ATOM 5366 C C . LEU B 1 321 ? -21.766 26.359 21.266 1 94.81 321 LEU B C 1
ATOM 5368 O O . LEU B 1 321 ? -21.766 25.953 20.094 1 94.81 321 LEU B O 1
ATOM 5372 N N . GLU B 1 322 ? -20.797 26.172 22.094 1 95.06 322 GLU B N 1
ATOM 5373 C CA . GLU B 1 322 ? -19.656 25.344 21.719 1 95.06 322 GLU B CA 1
ATOM 5374 C C . GLU B 1 322 ? -20.094 23.922 21.406 1 95.06 322 GLU B C 1
ATOM 5376 O O . GLU B 1 322 ? -19.656 23.328 20.422 1 95.06 322 GLU B O 1
ATOM 5381 N N . LEU B 1 323 ? -20.953 23.453 22.234 1 96.25 323 LEU B N 1
ATOM 5382 C CA . LEU B 1 323 ? -21.453 22.094 22.031 1 96.25 323 LEU B CA 1
ATOM 5383 C C . LEU B 1 323 ? -22.203 22 20.703 1 96.25 323 LEU B C 1
ATOM 5385 O O . LEU B 1 323 ? -22.062 21.016 19.969 1 96.25 323 LEU B O 1
ATOM 5389 N N . ASP B 1 324 ? -22.953 22.984 20.391 1 96.31 324 ASP B N 1
ATOM 5390 C CA . ASP B 1 324 ? -23.703 23.016 19.141 1 96.31 324 ASP B CA 1
ATOM 5391 C C . ASP B 1 324 ? -22.766 23.047 17.938 1 96.31 324 ASP B C 1
ATOM 5393 O O . ASP B 1 324 ? -23.031 22.391 16.922 1 96.31 324 ASP B O 1
ATOM 5397 N N . THR B 1 325 ? -21.719 23.828 18.078 1 97.88 325 THR B N 1
ATOM 5398 C CA . THR B 1 325 ? -20.781 23.922 16.953 1 97.88 325 THR B CA 1
ATOM 5399 C C . THR B 1 325 ? -19.969 22.625 16.828 1 97.88 325 THR B C 1
ATOM 5401 O O . THR B 1 325 ? -19.594 22.234 15.719 1 97.88 325 THR B O 1
ATOM 5404 N N . MET B 1 326 ? -19.766 21.953 17.922 1 97.94 326 MET B N 1
ATOM 5405 C CA . MET B 1 326 ? -19.125 20.641 17.859 1 97.94 326 MET B CA 1
ATOM 5406 C C . MET B 1 326 ? -20 19.641 17.125 1 97.94 326 MET B C 1
ATOM 5408 O O . MET B 1 326 ? -19.516 18.891 16.266 1 97.94 326 MET B O 1
ATOM 5412 N N . LYS B 1 327 ? -21.266 19.672 17.453 1 97.69 327 LYS B N 1
ATOM 5413 C CA . LYS B 1 327 ? -22.203 18.812 16.75 1 97.69 327 LYS B CA 1
ATOM 5414 C C . LYS B 1 327 ? -22.234 19.109 15.258 1 97.69 327 LYS B C 1
ATOM 5416 O O . LYS B 1 327 ? -22.25 18.188 14.438 1 97.69 327 LYS B O 1
ATOM 5421 N N . ALA B 1 328 ? -22.25 20.391 14.961 1 98 328 ALA B N 1
ATOM 5422 C CA . ALA B 1 328 ? -22.281 20.812 13.555 1 98 328 ALA B CA 1
ATOM 5423 C C . ALA B 1 328 ? -21.062 20.266 12.797 1 98 328 ALA B C 1
ATOM 5425 O O . ALA B 1 328 ? -21.203 19.781 11.672 1 98 328 ALA B O 1
ATOM 5426 N N . LEU B 1 329 ? -19.906 20.328 13.398 1 98.5 329 LEU B N 1
ATOM 5427 C CA . LEU B 1 329 ? -18.719 19.797 12.766 1 98.5 329 LEU B CA 1
ATOM 5428 C C . LEU B 1 329 ? -18.812 18.281 12.586 1 98.5 329 LEU B C 1
ATOM 5430 O O . LEU B 1 329 ? -18.375 17.75 11.57 1 98.5 329 LEU B O 1
ATOM 5434 N N . GLY B 1 330 ? -19.359 17.625 13.609 1 98.31 330 GLY B N 1
ATOM 5435 C CA . GLY B 1 330 ? -19.594 16.188 13.508 1 98.31 330 GLY B CA 1
ATOM 5436 C C . GLY B 1 330 ? -20.469 15.797 12.328 1 98.31 330 GLY B C 1
ATOM 5437 O O . GLY B 1 330 ? -20.141 14.859 11.602 1 98.31 330 GLY B O 1
ATOM 5438 N N . PHE B 1 331 ? -21.516 16.562 12.125 1 98.25 331 PHE B N 1
ATOM 5439 C CA . PHE B 1 331 ? -22.422 16.281 11.016 1 98.25 331 PHE B CA 1
ATOM 5440 C C . PHE B 1 331 ? -21.734 16.562 9.68 1 98.25 331 PHE B C 1
ATOM 5442 O O . PHE B 1 331 ? -21.938 15.82 8.711 1 98.25 331 PHE B O 1
ATOM 5449 N N . LEU B 1 332 ? -20.984 17.625 9.648 1 98.62 332 LEU B N 1
ATOM 5450 C CA . LEU B 1 332 ? -20.203 17.906 8.445 1 98.62 332 LEU B CA 1
ATOM 5451 C C . LEU B 1 332 ? -19.25 16.75 8.141 1 98.62 332 LEU B C 1
ATOM 5453 O O . LEU B 1 332 ? -19.141 16.312 6.992 1 98.62 332 LEU B O 1
ATOM 5457 N N . ALA B 1 333 ? -18.531 16.25 9.172 1 98.81 333 ALA B N 1
ATOM 5458 C CA . ALA B 1 333 ? -17.594 15.141 9.008 1 98.81 333 ALA B CA 1
ATOM 5459 C C . ALA B 1 333 ? -18.281 13.906 8.445 1 98.81 333 ALA B C 1
ATOM 5461 O O . ALA B 1 333 ? -17.797 13.281 7.504 1 98.81 333 ALA B O 1
ATOM 5462 N N . VAL B 1 334 ? -19.422 13.609 8.992 1 98.19 334 VAL B N 1
ATOM 5463 C CA . VAL B 1 334 ? -20.172 12.438 8.547 1 98.19 334 VAL B CA 1
ATOM 5464 C C . VAL B 1 334 ? -20.625 12.633 7.094 1 98.19 334 VAL B C 1
ATOM 5466 O O . VAL B 1 334 ? -20.656 11.68 6.316 1 98.19 334 VAL B O 1
ATOM 5469 N N . GLY B 1 335 ? -20.953 13.891 6.73 1 98.19 335 GLY B N 1
ATOM 5470 C CA . GLY B 1 335 ? -21.266 14.195 5.344 1 98.19 335 GLY B CA 1
ATOM 5471 C C . GLY B 1 335 ? -20.094 13.93 4.406 1 98.19 335 GLY B C 1
ATOM 5472 O O . GLY B 1 335 ? -20.297 13.438 3.291 1 98.19 335 GLY B O 1
ATOM 5473 N N . CYS B 1 336 ? -18.906 14.195 4.797 1 98.69 336 CYS B N 1
ATOM 5474 C CA . CYS B 1 336 ? -17.688 13.945 4.016 1 98.69 336 CYS B CA 1
ATOM 5475 C C . CYS B 1 336 ? -17.438 12.453 3.879 1 98.69 336 CYS B C 1
ATOM 5477 O O . CYS B 1 336 ? -16.703 12.023 2.975 1 98.69 336 CYS B O 1
ATOM 5479 N N . LEU B 1 337 ? -18.047 11.648 4.766 1 97.69 337 LEU B N 1
ATOM 5480 C CA . LEU B 1 337 ? -17.703 10.234 4.875 1 97.69 337 LEU B CA 1
ATOM 5481 C C . LEU B 1 337 ? -18.766 9.367 4.188 1 97.69 337 LEU B C 1
ATOM 5483 O O . LEU B 1 337 ? -18.812 8.156 4.398 1 97.69 337 LEU B O 1
ATOM 5487 N N . GLU B 1 338 ? -19.578 10.047 3.412 1 96.81 338 GLU B N 1
ATOM 5488 C CA . GLU B 1 338 ? -20.547 9.281 2.637 1 96.81 338 GLU B CA 1
ATOM 5489 C C . GLU B 1 338 ? -19.859 8.211 1.797 1 96.81 338 GLU B C 1
ATOM 5491 O O . GLU B 1 338 ? -18.766 8.422 1.286 1 96.81 338 GLU B O 1
ATOM 5496 N N . GLU B 1 339 ? -20.469 7.094 1.601 1 91.12 339 GLU B N 1
ATOM 5497 C CA . GLU B 1 339 ? -19.891 5.949 0.901 1 91.12 339 GLU B CA 1
ATOM 5498 C C . GLU B 1 339 ? -19.656 6.266 -0.573 1 91.12 339 GLU B C 1
ATOM 5500 O O . GLU B 1 339 ? -18.609 5.945 -1.121 1 91.12 339 GLU B O 1
ATOM 5505 N N . ARG B 1 340 ? -20.672 6.883 -1.187 1 91.06 340 ARG B N 1
ATOM 5506 C CA . ARG B 1 340 ? -20.547 7.238 -2.598 1 91.06 340 ARG B CA 1
ATOM 5507 C C . ARG B 1 340 ? -19.953 8.633 -2.764 1 91.06 340 ARG B C 1
ATOM 5509 O O . ARG B 1 340 ? -20.422 9.586 -2.137 1 91.06 340 ARG B O 1
ATOM 5516 N N . ARG B 1 341 ? -19.062 8.75 -3.576 1 93.12 341 ARG B N 1
ATOM 5517 C CA . ARG B 1 341 ? -18.328 10 -3.73 1 93.12 341 ARG B CA 1
ATOM 5518 C C . ARG B 1 341 ? -19.25 11.125 -4.18 1 93.12 341 ARG B C 1
ATOM 5520 O O . ARG B 1 341 ? -19.047 12.289 -3.814 1 93.12 341 ARG B O 1
ATOM 5527 N N . GLN B 1 342 ? -20.297 10.797 -4.98 1 93.88 342 GLN B N 1
ATOM 5528 C CA . GLN B 1 342 ? -21.203 11.82 -5.508 1 93.88 342 GLN B CA 1
ATOM 5529 C C . GLN B 1 342 ? -21.984 12.492 -4.387 1 93.88 342 GLN B C 1
ATOM 5531 O O . GLN B 1 342 ? -22.5 13.602 -4.559 1 93.88 342 GLN B O 1
ATOM 5536 N N . ASN B 1 343 ? -22.047 11.812 -3.254 1 97 343 ASN B N 1
ATOM 5537 C CA . ASN B 1 343 ? -22.828 12.336 -2.133 1 97 343 ASN B CA 1
ATOM 5538 C C . ASN B 1 343 ? -21.953 13.172 -1.194 1 97 343 ASN B C 1
ATOM 5540 O O . ASN B 1 343 ? -22.453 13.75 -0.231 1 97 343 ASN B O 1
ATOM 5544 N N . ARG B 1 344 ? -20.688 13.281 -1.428 1 98.19 344 ARG B N 1
ATOM 5545 C CA . ARG B 1 344 ? -19.781 14.062 -0.593 1 98.19 344 ARG B CA 1
ATOM 5546 C C . ARG B 1 344 ? -19.703 15.508 -1.07 1 98.19 344 ARG B C 1
ATOM 5548 O O . ARG B 1 344 ? -19.766 15.773 -2.273 1 98.19 344 ARG B O 1
ATOM 5555 N N . PRO B 1 345 ? -19.594 16.422 -0.168 1 98.62 345 PRO B N 1
ATOM 5556 C C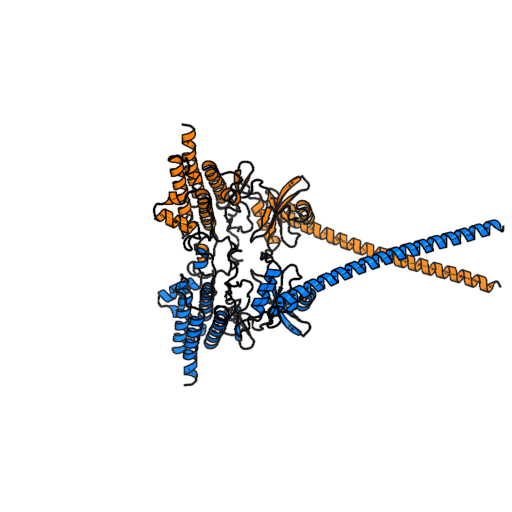A . PRO B 1 345 ? -19.375 17.812 -0.582 1 98.62 345 PRO B CA 1
ATOM 5557 C C . PRO B 1 345 ? -18 18.031 -1.215 1 98.62 345 PRO B C 1
ATOM 5559 O O . PRO B 1 345 ? -17.141 17.141 -1.162 1 98.62 345 PRO B O 1
ATOM 5562 N N . SER B 1 346 ? -17.844 19.109 -1.92 1 98.44 346 SER B N 1
ATOM 5563 C CA . SER B 1 346 ? -16.516 19.516 -2.377 1 98.44 346 SER B CA 1
ATOM 5564 C C . SER B 1 346 ? -15.719 20.172 -1.253 1 98.44 346 SER B C 1
ATOM 5566 O O . SER B 1 346 ? -16.297 20.609 -0.248 1 98.44 346 SER B O 1
ATOM 5568 N N . MET B 1 347 ? -14.422 20.266 -1.454 1 98.5 347 MET B N 1
ATOM 5569 C CA . MET B 1 347 ? -13.617 20.906 -0.42 1 98.5 347 MET B CA 1
ATOM 5570 C C . MET B 1 347 ? -13.969 22.391 -0.292 1 98.5 347 MET B C 1
ATOM 5572 O O . MET B 1 347 ? -13.836 22.969 0.785 1 98.5 347 MET B O 1
ATOM 5576 N N . LYS B 1 348 ? -14.469 22.953 -1.334 1 98.19 348 LYS B N 1
ATOM 5577 C CA . LYS B 1 348 ? -14.953 24.328 -1.253 1 98.19 348 LYS B CA 1
ATOM 5578 C C . LYS B 1 348 ? -16.156 24.438 -0.314 1 98.19 348 LYS B C 1
ATOM 5580 O O . LYS B 1 348 ? -16.188 25.328 0.549 1 98.19 348 LYS B O 1
ATOM 5585 N N . GLU B 1 349 ? -17.078 23.547 -0.552 1 98.69 349 GLU B N 1
ATOM 5586 C CA . GLU B 1 349 ? -18.25 23.516 0.302 1 98.69 349 GLU B CA 1
ATOM 5587 C C . GLU B 1 349 ? -17.875 23.234 1.755 1 98.69 349 GLU B C 1
ATOM 5589 O O . GLU B 1 349 ? -18.438 23.844 2.672 1 98.69 349 GLU B O 1
ATOM 5594 N N . VAL B 1 350 ? -16.984 22.359 1.962 1 98.88 350 VAL B N 1
ATOM 5595 C CA . VAL B 1 350 ? -16.531 22 3.303 1 98.88 350 VAL B CA 1
ATOM 5596 C C . VAL B 1 350 ? -15.906 23.234 3.973 1 98.88 350 VAL B C 1
ATOM 5598 O O . VAL B 1 350 ? -16.188 23.516 5.141 1 98.88 350 VAL B O 1
ATOM 5601 N N . THR B 1 351 ? -15.078 23.953 3.242 1 98.69 351 THR B N 1
ATOM 5602 C CA . THR B 1 351 ? -14.422 25.141 3.758 1 98.69 351 THR B CA 1
ATOM 5603 C C . THR B 1 351 ? -15.453 26.188 4.191 1 98.69 351 THR B C 1
ATOM 5605 O O . THR B 1 351 ? -15.344 26.766 5.277 1 98.69 351 THR B O 1
ATOM 5608 N N . GLU B 1 352 ? -16.422 26.375 3.377 1 98.56 352 GLU B N 1
ATOM 5609 C CA . GLU B 1 352 ? -17.484 27.344 3.672 1 98.56 352 GLU B CA 1
ATOM 5610 C C . GLU B 1 352 ? -18.25 26.953 4.934 1 98.56 352 GLU B C 1
ATOM 5612 O O . GLU B 1 352 ? -18.547 27.812 5.77 1 98.56 352 GLU B O 1
ATOM 5617 N N . GLU B 1 353 ? -18.531 25.719 5.051 1 98.69 353 GLU B N 1
ATOM 5618 C CA . GLU B 1 353 ? -19.25 25.25 6.219 1 98.69 353 GLU B CA 1
ATOM 5619 C C . GLU B 1 353 ? -18.438 25.406 7.492 1 98.69 353 GLU B C 1
ATOM 5621 O O . GLU B 1 353 ? -18.969 25.781 8.539 1 98.69 353 GLU B O 1
ATOM 5626 N N . ILE B 1 354 ? -17.188 25.125 7.41 1 98.75 354 ILE B N 1
ATOM 5627 C CA . ILE B 1 354 ? -16.328 25.266 8.578 1 98.75 354 ILE B CA 1
ATOM 5628 C C . ILE B 1 354 ? -16.234 26.734 8.969 1 98.75 354 ILE B C 1
ATOM 5630 O O . ILE B 1 354 ? -16.281 27.078 10.156 1 98.75 354 ILE B O 1
ATOM 5634 N N . GLU B 1 355 ? -16.109 27.594 7.969 1 97.88 355 GLU B N 1
ATOM 5635 C CA . GLU B 1 355 ? -16.078 29.031 8.234 1 97.88 355 GLU B CA 1
ATOM 5636 C C . GLU B 1 355 ? -17.344 29.5 8.922 1 97.88 355 GLU B C 1
ATOM 5638 O O . GLU B 1 355 ? -17.297 30.344 9.82 1 97.88 355 GLU B O 1
ATOM 5643 N N . TYR B 1 356 ? -18.422 28.969 8.469 1 97.62 356 TYR B N 1
ATOM 5644 C CA . TYR B 1 356 ? -19.703 29.297 9.094 1 97.62 356 TYR B CA 1
ATOM 5645 C C . TYR B 1 356 ? -19.734 28.844 10.547 1 97.62 356 TYR B C 1
ATOM 5647 O O . TYR B 1 356 ? -20.125 29.609 11.438 1 97.62 356 TYR B O 1
ATOM 5655 N N . ILE B 1 357 ? -19.297 27.688 10.867 1 97.81 357 ILE B N 1
ATOM 5656 C CA . ILE B 1 357 ? -19.25 27.141 12.219 1 97.81 357 ILE B CA 1
ATOM 5657 C C . ILE B 1 357 ? -18.328 28 13.086 1 97.81 357 ILE B C 1
ATOM 5659 O O . ILE B 1 357 ? -18.672 28.328 14.227 1 97.81 357 ILE B O 1
ATOM 5663 N N . LEU B 1 358 ? -17.203 28.344 12.477 1 96.44 358 LEU B N 1
ATOM 5664 C CA . LEU B 1 358 ? -16.234 29.156 13.18 1 96.44 358 LEU B CA 1
ATOM 5665 C C . LEU B 1 358 ? -16.828 30.531 13.523 1 96.44 358 LEU B C 1
ATOM 5667 O O . LEU B 1 358 ? -16.594 31.047 14.609 1 96.44 358 LEU B O 1
ATOM 5671 N N . SER B 1 359 ? -17.609 31.094 12.633 1 95.38 359 SER B N 1
ATOM 5672 C CA . SER B 1 359 ? -18.219 32.406 12.859 1 95.38 359 SER B CA 1
ATOM 5673 C C . SER B 1 359 ? -19.234 32.344 14 1 95.38 359 SER B C 1
ATOM 5675 O O . SER B 1 359 ? -19.375 33.312 14.758 1 95.38 359 SER B O 1
ATOM 5677 N N . ILE B 1 360 ? -19.859 31.266 14.188 1 92.75 360 ILE B N 1
ATOM 5678 C CA . ILE B 1 360 ? -20.828 31.078 15.258 1 92.75 360 ILE B CA 1
ATOM 5679 C C . ILE B 1 360 ? -20.094 30.875 16.578 1 92.75 360 ILE B C 1
ATOM 5681 O O . ILE B 1 360 ? -20.469 31.469 17.594 1 92.75 360 ILE B O 1
ATOM 5685 N N . ALA B 1 361 ? -19.062 30.172 16.547 1 90.12 361 ALA B N 1
ATOM 5686 C CA . ALA B 1 361 ? -18.328 29.844 17.766 1 90.12 361 ALA B CA 1
ATOM 5687 C C . ALA B 1 361 ? -17.625 31.062 18.344 1 90.12 361 ALA B C 1
ATOM 5689 O O . ALA B 1 361 ? -17.422 31.172 19.547 1 90.12 361 ALA B O 1
ATOM 5690 N N . THR B 1 362 ? -17.188 32.031 17.562 1 81.94 362 THR B N 1
ATOM 5691 C CA . THR B 1 362 ? -16.453 33.219 18 1 81.94 362 THR B CA 1
ATOM 5692 C C . THR B 1 362 ? -17.391 34.375 18.281 1 81.94 362 THR B C 1
ATOM 5694 O O . THR B 1 362 ? -16.984 35.375 18.875 1 81.94 362 THR B O 1
ATOM 5697 N N . LYS B 1 363 ? -18.594 34.656 17.734 1 67.19 363 LYS B N 1
ATOM 5698 C CA . LYS B 1 363 ? -19.516 35.75 18.016 1 67.19 363 LYS B CA 1
ATOM 5699 C C . LYS B 1 363 ? -19.75 35.906 19.516 1 67.19 363 LYS B C 1
ATOM 5701 O O . LYS B 1 363 ? -19.922 37 20.031 1 67.19 363 LYS B O 1
ATOM 5706 N N . LYS B 1 364 ? -20 35 20.375 1 56.47 364 LYS B N 1
ATOM 5707 C CA . LYS B 1 364 ? -20.422 35.375 21.734 1 56.47 364 LYS B CA 1
ATOM 5708 C C . LYS B 1 364 ? -19.266 35.969 22.516 1 56.47 364 LYS B C 1
ATOM 5710 O O . LYS B 1 364 ? -19.438 36.438 23.656 1 56.47 364 LYS B O 1
ATOM 5715 N N . SER B 1 365 ? -17.984 35.688 22.109 1 46.44 365 SER B N 1
ATOM 5716 C CA . SER B 1 365 ? -17.062 36.281 23.062 1 46.44 365 SER B CA 1
ATOM 5717 C C . SER B 1 365 ? -17.156 37.812 23.047 1 46.44 365 SER B C 1
ATOM 5719 O O . SER B 1 365 ? -16.641 38.469 23.938 1 46.44 365 SER B O 1
ATOM 5721 N N . ASP B 1 366 ? -17.516 38.406 22 1 42.28 366 ASP B N 1
ATOM 5722 C CA . ASP B 1 366 ? -17.609 39.875 22.031 1 42.28 366 ASP B CA 1
ATOM 5723 C C . ASP B 1 366 ? -18.938 40.312 22.641 1 42.28 366 ASP B C 1
ATOM 5725 O O . ASP B 1 366 ? -19.156 41.5 22.875 1 42.28 366 ASP B O 1
ATOM 5729 N N . GLY B 1 367 ? -19.969 39.531 22.703 1 34.53 367 GLY B N 1
ATOM 5730 C CA . GLY B 1 367 ? -21.094 40.125 23.422 1 34.53 367 GLY B CA 1
ATOM 5731 C C . GLY B 1 367 ? -21.016 39.906 24.922 1 34.53 367 GLY B C 1
ATOM 5732 O O . GLY B 1 367 ? -20.375 38.969 25.391 1 34.53 367 GLY B O 1
#

pLDDT: mean 84.97, std 14.74, range [32.84, 98.88]

Secondary structure (DSSP, 8-state):
-HHHHHHHHHHHHHHHHHHHHHHHHHHHHHHHHHHHHHHHHHHHHHHHHHHHHHHHHHHHTT-SS-PEEPPHHHHHHHTTTT-GGGEEEEETTEEEEEEE-TT--EEEEEE--TT----HHHHHHHHHHHHT---TTBPPEEEEE-SSSS-EEEEE--TT-BHHHHHH-STT----HHHHHHHHHHHHHHHHHHHHTSSS-EE-S---GGGEEE-TT--EEE--GGG-EETTS-TT----B--SBTTT--TTHHHH----HHHHHHHHHHHHHHHHH---SB-TTS-GGGSBHHHHHHHHHHTT-HHHHS-HHHHTT--HHHHHHHHHHHHHHHHHT-SSGGGSPPHHHHHHHHHHHHHHHHHHHH-/-HHHHHHHHHHHHHHHHHHHHHHHHHHHHHHHHHHHHHHHHHHHHHHHHHHHHHHHHHHHTT-SS--EE--HHHHHHHTTTT-GGGEEEEETTEEEEEEE-TT--EEEEEEPPTT----HHHHHHHHHHHHT---TTBPPEEEEE-SSSS-EEEEE--TT-BHHHHHH-STT----HHHHHHHHHHHHHHHHHHHHTSSS-EE-S---GGGEEE-TT--EEE--GGG-EETTS-TT----B--SBTTT--TTHHHH----HHHHHHHHHHHHHHHHH---SB-TTS-GGGSBHHHHHHHHHHTT-GGGGS-HHHHTT--HHHHHHHHHHHHHHHHHT-SSGGGSPPHHHHHHHHHHHHHHHHHTTT-

Solvent-accessible surface area (backbone atoms only — not comparable to full-atom values): 38282 Å² total; per-residue (Å²): 123,69,67,67,54,52,54,52,51,52,52,50,51,48,50,48,47,50,50,49,50,48,48,50,48,51,51,48,51,50,48,49,51,50,47,52,50,47,51,50,50,49,50,53,50,49,51,50,49,50,53,50,50,50,51,41,44,63,31,39,64,81,74,54,73,70,39,41,72,48,49,52,67,57,51,31,60,23,21,60,65,70,33,75,91,28,54,74,47,77,57,83,65,30,41,28,28,43,25,40,43,94,87,65,48,59,28,29,39,33,38,47,40,62,62,65,77,65,51,69,66,56,49,42,51,51,47,32,58,48,29,59,52,80,51,87,15,38,56,42,42,45,31,36,23,76,72,43,97,47,45,32,41,31,25,59,56,61,83,60,45,29,46,42,54,42,51,73,39,76,80,74,41,80,74,46,69,69,53,45,50,47,30,51,37,29,37,29,47,28,51,24,38,29,55,72,66,38,87,71,31,40,29,49,56,53,50,42,41,77,32,25,32,21,33,94,85,55,48,23,20,39,45,74,64,85,65,39,38,57,68,80,56,71,76,76,75,71,67,50,53,51,76,42,41,58,56,31,59,40,73,48,32,77,53,58,70,55,84,44,66,50,34,33,31,21,6,43,16,40,39,46,45,27,67,50,27,51,48,57,45,60,35,84,87,40,58,72,85,35,19,24,35,63,55,36,50,51,50,33,45,75,68,72,39,50,76,75,58,40,25,62,77,61,57,60,87,48,49,70,62,50,52,50,41,50,51,51,49,52,53,50,20,52,40,24,53,40,68,51,59,88,68,27,60,50,44,58,55,50,30,53,50,44,50,52,43,49,54,60,61,56,54,60,76,79,102,123,68,68,66,54,54,52,52,52,51,51,52,51,48,49,49,47,50,49,49,50,48,48,50,48,51,50,47,50,50,47,50,50,50,47,52,51,47,52,50,51,50,50,52,50,49,50,50,48,49,52,49,49,52,49,41,45,62,31,39,66,81,72,57,74,70,40,41,73,48,49,53,66,57,50,32,60,22,22,60,63,69,32,76,90,28,54,74,48,76,59,80,66,29,42,28,28,43,24,41,43,94,86,64,47,58,26,31,38,33,37,50,44,66,65,70,78,64,49,69,67,55,50,43,51,50,47,32,56,49,27,60,53,82,50,87,15,38,57,42,45,46,32,34,25,76,72,44,97,48,44,30,41,32,26,59,56,63,83,61,44,29,44,42,56,42,53,71,38,76,80,75,40,80,73,47,69,69,52,43,50,48,30,51,37,29,37,29,47,28,52,24,38,30,54,72,66,38,86,71,31,39,29,49,57,55,49,42,40,75,31,24,31,21,32,94,84,55,48,23,21,39,45,73,64,83,64,41,39,57,67,81,56,72,77,75,75,71,66,51,54,51,76,44,40,57,56,29,58,40,72,48,31,78,53,58,71,54,85,45,65,50,34,34,32,21,7,43,16,40,39,47,45,28,66,51,26,51,49,58,45,62,35,84,87,40,60,72,86,35,19,24,35,64,56,35,51,51,51,33,45,75,67,72,40,50,74,75,56,39,24,64,78,60,55,60,88,48,49,70,62,50,50,50,42,50,50,51,50,51,52,51,21,52,40,25,52,41,67,51,59,88,68,28,60,50,45,59,56,50,30,51,51,44,49,52,41,48,54,60,62,57,54,59,76,78,102

Organism: NCBI:txid192012

Nearest PDB structures (foldseek):
  5lpb-assembly1_A  TM=8.984E-01  e=2.696E-26  Arabidopsis thaliana
  5lpw-assembly1_A  TM=9.023E-01  e=2.696E-26  Arabidopsis thaliana
  3ulz-assembly1_A  TM=8.905E-01  e=1.496E-24  Arabidopsis thaliana
  2qkw-assembly1_B  TM=8.476E-01  e=7.730E-25  Solanum pimpinellifolium
  3hgk-assembly3_C  TM=8.436E-01  e=9.711E-24  Solanum pimpinellifolium

Foldseek 3Di:
DVVVVVVVVVVVVVVVVVVVVVVVVVVVVVVVVVVVVVVVVVVVVVVVVVVLVVLQCLLCVVPADRADEDEPVQQCQQQVNVDPVQWQDQDPQFTWGWGQGPVRFIKIKTWGDQPPPDDPSVVSNVLSLQQRDDDPQAWHWRHWYPHDSTIMTITHDAPQAFQLCQLQDPPVDHQALLLLLQQLLSNLVSLLCQQPVRVQRKAQQEDARNQWGAHPVGHTHGHDSPVIDRPPPDPPPLDPPDDYDPLQAQLCCVVPVDDDQLSNLSSSLSVLLCSFQSDDCADPVDDPQCRGVLRVQLVCVVVVNNVVRGHPVNVVVDDPQSVVLSVQSSVLSNQSNDNDSVSHDGSVVSSVSSVVSSVSVPVVVVD/DVPVVVVVVVVVVVVVVVVVVVVVVVVVVVVVVVVVVVVVVVVVVVVVVVVLVVLQCLLCVVPADRADEDEPVQQCQQQVNVDPVQWQDQDPQFTWGWGQGPVRFIKIKTWGDPPPPDDPSVVSNVLSLQQRDDDPQAWHWRHWYDHDPTIMTITHDAPQAFQLCQLQDPPVDHQALLLLLQQLLSNLVSLLCQQPVRVQRKAQQEDARNQWGAHPVGHTHGHDSPVIDRPPPDPPPLDPDDDYDPLQAQLCCVVPVDDDQLSNLSSSLSVLLCSFQSDDCADPVDPPQCRGVLRVQLVCVVVVNNVVRGHPVNVVVDDPLSVVLSVQSSVLSNQSNDNDSVSHDGSVVSSVSSVVSSVSVPVVVVD

Radius of gyration: 33.85 Å; Cα contacts (8 Å, |Δi|>4): 1157; chains: 2; bounding box: 124×84×59 Å